Protein AF-A0A1H0WTK4-F1 (afdb_monomer)

Nearest PDB structures (foldseek):
  3ewk-assembly1_A  TM=3.514E-01  e=3.431E+00  Methylococcus capsulatus
  7ok9-assembly8_H  TM=2.714E-01  e=9.029E+00  Staphylococcus aureus subsp. aureus COL
  3fo5-assembly1_A  TM=1.904E-01  e=7.365E+00  Homo sapiens

Mean predicted aligned error: 15.91 Å

Secondary structure (DSSP, 8-state):
---TT---TT--EEEE-S--SSHHHHHHHHHHHS---TT--SPPEEEE---SSS-GGGTTHHHHHHSTT--HHHHHHHHHHHHHHHHHHHHHHHTTSPPPPTT--GGG---EEEEEEEEEPS-SS---HHHHS-PPPGGGSTT-EETTEEEEEEEE-TTS-EEEEEEEEEE--TT--STTS-EEEEEEEEEEEE--SSTTS--EEEEE-S-HHHHHHHHHHTT-GGGEEEPPHHHHHHHHHTS-EEEEEEEEEEE-S---TT--SEEEEESTTHHHH--HHHHTTEEEEEEEEEEEETTEEEEEEEEGGGTEEEEEEE--HHHHHHHHHHHHHHHHSPPP-TT--SSTTSB--EE-SS---SPEEEEE--TTTTTTTEEETTTEEGGGSEEEEPPPPTT--EEEEEEEEE-SS-EEEEEEEEEETT--EEESSSPPEEEETTSPPEEHHHHHHHSPPEEEETTS-EEETTEEEPPPPS-PPPPSSEEEEE--TTB-TT-SSHHHHHHTT-SB-HHHHHHHHHHHSPP-SSEEEEEE--STT-S-SEEEEEEETTEEEEEEEEE---SSSS-B--HHHHHHHHHHHHHHTHHHH-TTHHHHHHHHHHTSSSSPPEEEES-HHHHHHHTT-SSS-GGG-TTTS-PPEEEEEEEEEEEEEHHHHHHHHHTT-HHHHHHHHHHHHHHHHHTTTEEEEEEEE-

Foldseek 3Di:
DPDPDDQDQQAQEEECEDDDPDPVVVLVVVVSNLDDDPVHNDHHDYHYPPPPPPDQLPNALVCLVVDPPHNSVPSSVVVVVVVVVLLVVLQVQQVLKPDADPVDDQSPDWAFLKWFKKFFAPDPPPDLVCQPVVDDFPCQDAQHDQPNWGWRDWIAGNNSFKIKTKTKDWDDPPVDDDPDRIDIDIFIWMWGWACDPDSVGTIMITTDGPDVVSSLVVCVSSVRNVRIFGAKLVLLQLLVLLFAFPWWAKWKWAFLDDDDVPDDRIDMAGDTRSLLQQACVNAVRTATQKTWTWGQDNSGIWIWMDGSLSSMIGIRDIDRPVVSVVSVVSSVCCSRPPDDRPPDGRPPNHFHFTFQPDDDQFAFPAKAWQPVQAPQQKAWPPPGRPNQWGKDWDRDDPPDQKIKMFTWHDDPPDTDTPWIWIQGLQRQIDTDPDFIWMDHVPGDTDTPSVVCLVTPIWIAGPQSWIDGGRGIGGHDDPLDDFPPAAEAADACPQEQLQAQDPVVCVVVVTGHYPLVVVVVVVVPDDQPAPFKWWKQADDDPTLARIWIWHDHPLAIEIEHEHEDGAPDDAAALALVLLPVLLVSLLVSLVLLVDLCNLLVLLCLCVVVDPPRIGTPDGDSQVSNVQSVNNVPDVVNHCNPVVGNYAYEGEYEGQNHAPVNLVVVSVVVPPSSVSSSVSSSVSCSSRSVRYRYYYYYHD

Radius of gyration: 33.07 Å; Cα contacts (8 Å, |Δi|>4): 1361; chains: 1; bounding box: 84×73×96 Å

Solvent-accessible surface area (backbone atoms only — not comparable to full-atom values): 38029 Å² total; per-residue (Å²): 139,87,61,92,87,82,82,58,82,81,51,38,74,44,78,47,82,77,79,67,93,44,67,68,63,45,51,55,53,49,52,60,42,49,56,87,37,92,94,50,79,68,79,59,46,78,49,60,70,94,60,82,85,77,52,58,87,47,55,44,76,54,42,62,69,68,40,87,93,55,60,52,72,67,52,50,57,53,54,53,51,51,52,52,47,52,52,49,50,35,42,58,55,39,68,53,35,65,92,61,56,93,91,51,62,62,57,71,42,54,53,63,45,45,28,35,33,26,33,38,62,82,81,70,87,73,76,31,51,40,54,75,71,62,45,79,47,79,74,56,35,62,76,30,64,58,96,84,20,38,25,68,39,54,38,45,41,79,84,28,39,35,41,40,38,32,33,39,37,80,45,60,53,93,92,54,94,65,93,84,69,64,40,86,43,76,47,72,32,39,43,33,55,46,77,49,97,46,91,93,47,59,31,36,36,35,41,30,55,91,46,71,66,61,44,48,52,53,28,50,70,39,59,39,48,96,48,37,42,68,32,50,26,60,44,51,45,41,26,58,27,37,45,57,63,75,37,33,42,33,41,29,32,29,47,64,61,85,76,52,95,91,53,68,63,63,47,76,46,72,43,88,40,38,73,75,72,59,48,66,84,68,32,72,56,19,28,56,45,33,42,30,31,36,32,66,51,92,80,25,67,46,46,37,35,40,22,36,80,65,20,30,42,36,40,84,44,69,36,46,56,67,58,43,53,52,50,51,50,55,51,49,47,25,42,78,58,45,53,78,40,81,72,44,69,79,65,78,78,39,49,65,38,41,63,36,85,64,69,68,70,50,50,53,73,46,44,41,71,35,71,89,54,53,92,6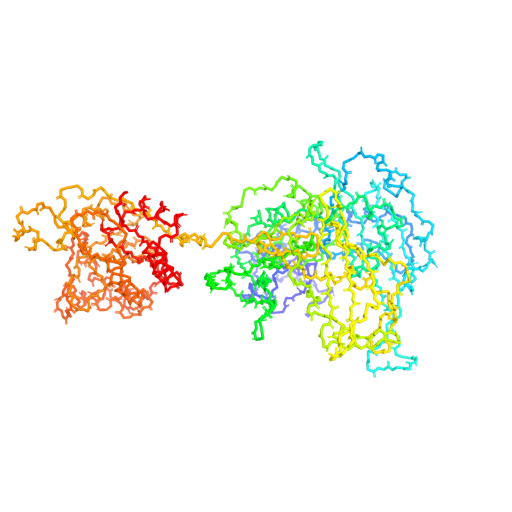4,58,37,33,30,73,101,76,41,54,54,75,67,45,48,48,47,53,53,69,36,59,94,92,48,61,53,38,45,35,35,36,26,45,74,54,100,89,48,78,44,78,79,42,42,28,34,32,38,50,73,22,48,40,42,51,63,75,79,68,51,50,31,26,46,77,93,46,78,69,40,47,44,32,58,50,34,38,79,42,34,44,36,38,34,31,70,77,44,31,28,36,47,49,35,26,31,33,74,39,74,72,89,66,73,74,75,64,98,58,51,79,45,65,44,84,65,76,66,42,28,49,73,13,44,43,64,69,49,9,60,75,69,73,36,70,39,10,47,54,57,52,49,50,52,54,60,69,70,49,81,82,86,38,83,41,58,35,34,29,43,16,68,51,82,81,40,74,26,44,33,39,36,39,34,34,39,95,78,47,35,36,41,34,35,32,26,70,42,42,14,95,46,96,61,62,39,65,57,48,72,46,45,53,60,38,44,52,53,41,54,62,35,54,56,54,60,76,39,76,59,40,37,43,52,51,23,30,11,58,72,56,79,34,72,35,51,37,41,75,78,39,58,63,62,74,59,52,27,25,34,18,49,58,57,85,54,64,63,88,67,4,40,51,71,57,69,66,70,57,49,27,32,38,27,38,35,32,56,25,35,16,55,60,59,34,54,58,34,33,78,67,65,35,65,46,29,50,51,42,42,50,52,49,36,55,38,38,69,70,30,56,84,66,21,49,45,36,38,38,24,19,87

Sequence (698 aa):
MLIEGFDLPSLRLLAYHDKHRSLPATAQLIGRLARVDDRYPQPSVLVTAKDIDVFPELEGVVRNLYGEDQDWVTVLPGIIDDEIQNHRENRQYARQFDDAPPDLALDAVQPLRRAVIRELRPRIDTTSRAFEDGVIHEDLRVGKALRGKLILYSGLNPAGTTLMVITESVERPAWHNAPGLDSPRYQLHLVSRRDATRTDRPDLLFVNVEDNGLGRDLLDLIDVRKRSDLADPGKLQAAFDSLTRQSVSSVGLRNNYGGSTGTTSYRMFAGKGVDRGLREVDTAYGSLGHAMIQVAGDEGTFTAGVATAKGKYWETRYSALLRYEAFLDELAERYWFPPGAQTGQLLPQVNRGTRLTAWPIELPIAVELDPALIGMGWTIEDVGPLDALDFEADMVQPGRDRLVLRALITSEDTRRVVWTGELDLTAEATAVGDDLLVSRGYGVAVSLSDLLTDRPPTIFFGNGDTVHGSVIVNGRSTTRPLPNMEYSSLSWTGVDLEAETRKKAAENGKGRSIHEELETYLLAQPKRGQHRWILHNDGGGEFADYVVIEIDGTAVSVGLWHAKYAGGKTASVRVTDLQEVVAQAIKSRRWITDPGFWTELGKRLTGASKPKATVVHGRIRQLLVICGAAGRAENLSFARSRPLVQGTVAIVQ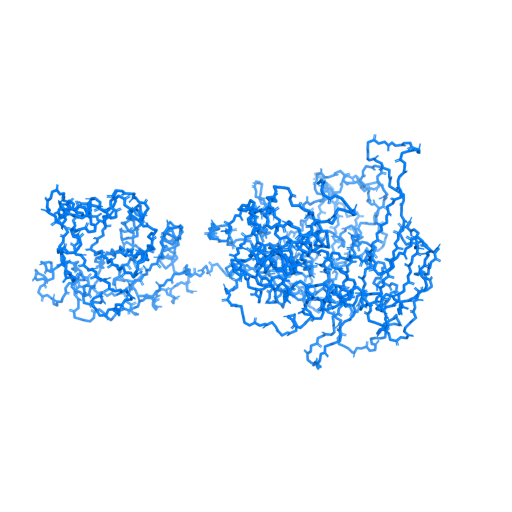PGLSYKKHRTQLTAEKLSAVQVRDLLTVFHDSVLQVARPVMLCSA

pLDDT: mean 83.69, std 11.46, range [38.5, 97.56]

Structure (mmCIF, N/CA/C/O backbone):
data_AF-A0A1H0WTK4-F1
#
_entry.id   AF-A0A1H0WTK4-F1
#
loop_
_atom_site.group_PDB
_atom_site.id
_atom_site.type_symbol
_atom_site.label_atom_id
_atom_site.label_alt_id
_atom_site.label_comp_id
_atom_site.label_asym_id
_atom_site.label_entity_id
_atom_site.label_seq_id
_atom_site.pdbx_PDB_ins_code
_atom_site.Cartn_x
_atom_site.Cartn_y
_atom_site.Cartn_z
_atom_site.occupancy
_atom_site.B_iso_or_equiv
_atom_site.auth_seq_id
_atom_site.auth_comp_id
_atom_site.auth_asym_id
_atom_site.auth_atom_id
_atom_site.pdbx_PDB_model_num
ATOM 1 N N . MET A 1 1 ? -25.551 7.415 -35.616 1.00 51.16 1 MET A N 1
ATOM 2 C CA . MET A 1 1 ? -26.073 7.410 -37.006 1.00 51.16 1 MET A CA 1
ATOM 3 C C . MET A 1 1 ? -26.276 8.810 -37.611 1.00 51.16 1 MET A C 1
ATOM 5 O O . MET A 1 1 ? -26.836 8.903 -38.692 1.00 51.16 1 MET A O 1
ATOM 9 N N . LEU A 1 2 ? -25.762 9.891 -37.009 1.00 55.53 2 LEU A N 1
ATOM 10 C CA . LEU A 1 2 ? -25.566 11.177 -37.694 1.00 55.53 2 LEU A CA 1
ATOM 11 C C . LEU A 1 2 ? -24.076 11.285 -38.033 1.00 55.53 2 LEU A C 1
ATOM 13 O O . LEU A 1 2 ? -23.288 11.762 -37.227 1.00 55.53 2 LEU A O 1
ATOM 17 N N . ILE A 1 3 ? -23.678 10.714 -39.167 1.00 45.09 3 ILE A N 1
ATOM 18 C CA . ILE A 1 3 ? -22.290 10.746 -39.652 1.00 45.09 3 ILE A CA 1
ATOM 19 C C . ILE A 1 3 ? -22.115 12.010 -40.520 1.00 45.09 3 ILE A C 1
ATOM 21 O O . ILE A 1 3 ? -23.104 12.577 -40.986 1.00 45.09 3 ILE A O 1
ATOM 25 N N . GLU A 1 4 ? -20.881 12.516 -40.610 1.00 51.72 4 GLU A N 1
ATOM 26 C CA . GLU A 1 4 ? -20.405 13.670 -41.397 1.00 51.72 4 GLU A CA 1
ATOM 27 C C . GLU A 1 4 ? -21.307 14.145 -42.555 1.00 51.72 4 GLU A C 1
ATOM 29 O O . GLU A 1 4 ? -21.750 13.361 -43.387 1.00 51.72 4 GLU A O 1
ATOM 34 N N . GLY A 1 5 ? -21.545 15.464 -42.625 1.00 51.91 5 GLY A N 1
ATOM 35 C CA . GLY A 1 5 ? -22.243 16.116 -43.746 1.00 51.91 5 GLY A CA 1
ATOM 36 C C . GLY A 1 5 ? -23.728 16.447 -43.536 1.00 51.91 5 GLY A C 1
ATOM 37 O O . GLY A 1 5 ? -24.291 17.192 -44.330 1.00 51.91 5 GLY A O 1
ATOM 38 N N . PHE A 1 6 ? -24.371 15.963 -42.467 1.00 64.81 6 PHE A N 1
ATOM 39 C CA . PHE A 1 6 ? -25.751 16.348 -42.126 1.00 64.81 6 PHE A CA 1
ATOM 40 C C . PHE A 1 6 ? -25.808 17.712 -41.408 1.00 64.81 6 PHE A C 1
ATOM 42 O O . PHE A 1 6 ? -25.474 17.798 -40.222 1.00 64.81 6 PHE A O 1
ATOM 49 N N . ASP A 1 7 ? -26.232 18.761 -42.115 1.00 61.59 7 ASP A N 1
ATOM 50 C CA . ASP A 1 7 ? -26.439 20.112 -41.574 1.00 61.59 7 ASP A CA 1
ATOM 51 C C . ASP A 1 7 ? -27.923 20.496 -41.675 1.00 61.59 7 ASP A C 1
ATOM 53 O O . ASP A 1 7 ? -28.478 20.591 -42.770 1.00 61.59 7 ASP A O 1
ATOM 57 N N . LEU A 1 8 ? -28.582 20.672 -40.527 1.00 75.31 8 LEU A N 1
ATOM 58 C CA . LEU A 1 8 ? -29.996 21.033 -40.447 1.00 75.31 8 LEU A CA 1
ATOM 59 C C . LEU A 1 8 ? -30.171 22.186 -39.444 1.00 75.31 8 LEU A C 1
ATOM 61 O O . LEU A 1 8 ? -30.292 21.930 -38.246 1.00 75.31 8 LEU A O 1
ATOM 65 N N . PRO A 1 9 ? -30.236 23.447 -39.909 1.00 70.75 9 PRO A N 1
ATOM 66 C CA . PRO A 1 9 ? -30.327 24.622 -39.032 1.00 70.75 9 PRO A CA 1
ATOM 67 C C . PRO A 1 9 ? -31.580 24.666 -38.143 1.00 70.75 9 PRO A C 1
ATOM 69 O O . PRO A 1 9 ? -31.605 25.363 -37.134 1.00 70.75 9 PRO A O 1
ATOM 72 N N . SER A 1 10 ? -32.624 23.909 -38.496 1.00 79.38 10 SER A N 1
ATOM 73 C CA . SER A 1 10 ? -33.855 23.779 -37.709 1.00 79.38 10 SER A CA 1
ATOM 74 C C . SER A 1 10 ? -33.774 22.725 -36.594 1.00 79.38 10 SER A C 1
ATOM 76 O O . SER A 1 10 ? -34.773 22.482 -35.914 1.00 79.38 10 SER A O 1
ATOM 78 N N . LEU A 1 11 ? -32.635 22.047 -36.415 1.00 80.12 11 LEU A N 1
ATOM 79 C CA . LEU A 1 11 ? -32.464 21.024 -35.384 1.00 80.12 11 LEU A CA 1
ATOM 80 C C . LEU A 1 11 ? -32.389 21.674 -33.994 1.00 80.12 11 LEU A C 1
ATOM 82 O O . LEU A 1 11 ? -31.428 22.367 -33.670 1.00 80.12 11 LEU A O 1
ATOM 86 N N . ARG A 1 12 ? -33.411 21.431 -33.166 1.00 82.00 12 ARG A N 1
ATOM 87 C CA . ARG A 1 12 ? -33.529 22.002 -31.808 1.00 82.00 12 ARG A CA 1
ATOM 88 C C . ARG A 1 12 ? -33.797 20.974 -30.715 1.00 82.00 12 ARG A C 1
ATOM 90 O O . ARG A 1 12 ? -33.676 21.301 -29.547 1.00 82.00 12 ARG A O 1
ATOM 97 N N . LEU A 1 13 ? -34.140 19.740 -31.069 1.00 82.06 13 LEU A N 1
ATOM 98 C CA . LEU A 1 13 ? -34.329 18.649 -30.116 1.00 82.06 13 LEU A CA 1
ATOM 99 C C . LEU A 1 13 ? -33.498 17.456 -30.578 1.00 82.06 13 LEU A C 1
ATOM 101 O O . LEU A 1 13 ? -33.660 16.998 -31.709 1.00 82.06 13 LEU A O 1
ATOM 105 N N . LEU A 1 14 ? -32.631 16.946 -29.706 1.00 82.06 14 LEU A N 1
ATOM 106 C CA . LEU A 1 14 ? -31.820 15.763 -29.976 1.00 82.06 14 LEU A CA 1
ATOM 107 C C . LEU A 1 14 ? -31.958 14.763 -28.826 1.00 82.06 14 LEU A C 1
ATOM 109 O O . LEU A 1 14 ? -31.704 15.104 -27.675 1.00 82.06 14 LEU A O 1
ATOM 113 N N . ALA A 1 15 ? -32.329 13.523 -29.140 1.00 80.06 15 ALA A N 1
ATOM 114 C CA . ALA A 1 15 ? -32.315 12.416 -28.189 1.00 80.06 15 ALA A CA 1
ATOM 115 C C . ALA A 1 15 ? -31.042 11.583 -28.395 1.00 80.06 15 ALA A C 1
ATOM 117 O O . ALA A 1 15 ? -30.839 10.986 -29.455 1.00 80.06 15 ALA A O 1
ATOM 118 N N . TYR A 1 16 ? -30.166 11.569 -27.393 1.00 77.06 16 TYR A N 1
ATOM 119 C CA . TYR A 1 16 ? -28.856 10.934 -27.443 1.00 77.06 16 TYR A CA 1
ATOM 120 C C . TYR A 1 16 ? -28.861 9.634 -26.637 1.00 77.06 16 TYR A C 1
ATOM 122 O O . TYR A 1 16 ? -28.665 9.625 -25.421 1.00 77.06 16 TYR A O 1
ATOM 130 N N . HIS A 1 17 ? -29.157 8.540 -27.341 1.00 72.25 17 HIS A N 1
ATOM 131 C CA . HIS A 1 17 ? -29.332 7.211 -26.753 1.00 72.25 17 HIS A CA 1
ATOM 132 C C . HIS A 1 17 ? -28.005 6.468 -26.548 1.00 72.25 17 HIS A C 1
ATOM 134 O O . HIS A 1 17 ? -27.768 5.967 -25.456 1.00 72.25 17 HIS A O 1
ATOM 140 N N . ASP A 1 18 ? -27.132 6.453 -27.563 1.00 65.69 18 ASP A N 1
ATOM 141 C CA . ASP A 1 18 ? -25.802 5.832 -27.512 1.00 65.69 18 ASP A CA 1
ATOM 142 C C . ASP A 1 18 ? -24.717 6.900 -27.644 1.00 65.69 18 ASP A C 1
ATOM 144 O O . ASP A 1 18 ? -24.554 7.516 -28.703 1.00 65.69 18 ASP A O 1
ATOM 148 N N . LYS A 1 19 ? -23.971 7.122 -26.558 1.00 67.19 19 LYS A N 1
ATOM 149 C CA . LYS A 1 19 ? -22.923 8.144 -26.504 1.00 67.19 19 LYS A CA 1
ATOM 150 C C . LYS A 1 19 ? -21.721 7.732 -27.363 1.00 67.19 19 LYS A C 1
ATOM 152 O O . LYS A 1 19 ? -21.221 6.612 -27.263 1.00 67.19 19 LYS A O 1
ATOM 157 N N . HIS A 1 20 ? -21.215 8.653 -28.180 1.00 63.81 20 HIS A N 1
ATOM 158 C CA . HIS A 1 20 ? -19.897 8.545 -28.793 1.00 63.81 20 HIS A CA 1
ATOM 159 C C . HIS A 1 20 ? -18.839 8.376 -27.699 1.00 63.81 20 HIS A C 1
ATOM 161 O O . HIS A 1 20 ? -18.845 9.087 -26.696 1.00 63.81 20 HIS A O 1
ATOM 167 N N . ARG A 1 21 ? -17.904 7.446 -27.918 1.00 55.12 21 ARG A N 1
ATOM 168 C CA . ARG A 1 21 ? -16.782 7.202 -26.999 1.00 55.12 21 ARG A CA 1
ATOM 169 C C . ARG A 1 21 ? -15.730 8.315 -27.028 1.00 55.12 21 ARG A C 1
ATOM 171 O O . ARG A 1 21 ? -14.907 8.376 -26.129 1.00 55.12 21 ARG A O 1
ATOM 178 N N . SER A 1 22 ? -15.745 9.172 -28.053 1.00 59.88 22 SER A N 1
ATOM 179 C CA . SER A 1 22 ? -14.791 10.268 -28.216 1.00 59.88 22 SER A CA 1
ATOM 180 C C . SER A 1 22 ? -15.441 11.631 -27.962 1.00 59.88 22 SER A C 1
ATOM 182 O O . SER A 1 22 ? -16.565 11.916 -28.400 1.00 59.88 22 SER A O 1
ATOM 184 N N . LEU A 1 23 ? -14.702 12.488 -27.257 1.00 64.25 23 LEU A N 1
ATOM 185 C CA . LEU A 1 23 ? -15.080 13.872 -27.000 1.00 64.25 23 LEU A CA 1
ATOM 186 C C . LEU A 1 23 ? -15.224 14.687 -28.304 1.00 64.25 23 LEU A C 1
ATOM 188 O O . LEU A 1 23 ? -16.263 15.330 -28.433 1.00 64.25 23 LEU A O 1
ATOM 192 N N . PRO A 1 24 ? -14.334 14.582 -29.318 1.00 65.69 24 PRO A N 1
ATOM 193 C CA . PRO A 1 24 ? -14.493 15.298 -30.588 1.00 65.69 24 PRO A CA 1
ATOM 194 C C . PRO A 1 24 ? -15.815 15.023 -31.307 1.00 65.69 24 PRO A C 1
ATOM 196 O O . PRO A 1 24 ? -16.480 15.948 -31.766 1.00 65.69 24 PRO A O 1
ATOM 199 N N . ALA A 1 25 ? -16.244 13.758 -31.374 1.00 69.19 25 ALA A N 1
ATOM 200 C CA . ALA A 1 25 ? -17.511 13.405 -32.014 1.00 69.19 25 ALA A CA 1
ATOM 201 C C . ALA A 1 25 ? -18.711 13.951 -31.223 1.00 69.19 25 ALA A C 1
ATOM 203 O O . ALA A 1 25 ? -19.696 14.406 -31.805 1.00 69.19 25 ALA A O 1
ATOM 204 N N . THR A 1 26 ? -18.606 13.959 -29.891 1.00 73.00 26 THR A N 1
ATOM 205 C CA . THR A 1 26 ? -19.619 14.540 -29.001 1.00 73.00 26 THR A CA 1
ATOM 206 C C . THR A 1 26 ? -19.680 16.064 -29.143 1.00 73.00 26 THR A C 1
ATOM 208 O O . THR A 1 26 ? -20.764 16.614 -29.327 1.00 73.00 26 THR A O 1
ATOM 211 N N . ALA A 1 27 ? -18.536 16.751 -29.142 1.00 72.00 27 ALA A N 1
ATOM 212 C CA . ALA A 1 27 ? -18.438 18.195 -29.333 1.00 72.00 27 ALA A CA 1
ATOM 213 C C . ALA A 1 27 ? -18.939 18.618 -30.721 1.00 72.00 27 ALA A C 1
ATOM 215 O O . ALA A 1 27 ? -19.677 19.592 -30.837 1.00 72.00 27 ALA A O 1
ATOM 216 N N . GLN A 1 28 ? -18.630 17.852 -31.772 1.00 73.56 28 GLN A N 1
ATOM 217 C CA . GLN A 1 28 ? -19.138 18.105 -33.121 1.00 73.56 28 GLN A CA 1
ATOM 218 C C . GLN A 1 28 ? -20.665 17.950 -33.199 1.00 73.56 28 GLN A C 1
ATOM 220 O O . GLN A 1 28 ? -21.329 18.743 -33.867 1.00 73.56 28 GLN A O 1
ATOM 225 N N . LEU A 1 29 ? -21.237 16.951 -32.519 1.00 77.75 29 LEU A N 1
ATOM 226 C CA . LEU A 1 29 ? -22.683 16.729 -32.460 1.00 77.75 29 LEU A CA 1
ATOM 227 C C . LEU A 1 29 ? -23.401 17.862 -31.712 1.00 77.75 29 LEU A C 1
ATOM 229 O O . LEU A 1 29 ? -24.359 18.429 -32.238 1.00 77.75 29 LEU A O 1
ATOM 233 N N . ILE A 1 30 ? -22.920 18.224 -30.518 1.00 77.38 30 ILE A N 1
ATOM 234 C CA . ILE A 1 30 ? -23.498 19.313 -29.713 1.00 77.38 30 ILE A CA 1
ATOM 235 C C . ILE A 1 30 ? -23.274 20.662 -30.408 1.00 77.38 30 ILE A C 1
ATOM 237 O O . ILE A 1 30 ? -24.178 21.489 -30.442 1.00 77.38 30 ILE A O 1
ATOM 241 N N . GLY A 1 31 ? -22.134 20.862 -31.070 1.00 74.19 31 GLY A N 1
ATOM 242 C CA . GLY A 1 31 ? -21.852 22.057 -31.865 1.00 74.19 31 GLY A CA 1
ATOM 243 C C . GLY A 1 31 ? -22.832 22.271 -33.016 1.00 74.19 31 GLY A C 1
ATOM 244 O O . GLY A 1 31 ? -23.142 23.412 -33.342 1.00 74.19 31 GLY A O 1
ATOM 245 N N . ARG A 1 32 ? -23.398 21.204 -33.599 1.00 77.50 32 ARG A N 1
ATOM 246 C CA . ARG A 1 32 ? -24.493 21.334 -34.580 1.00 77.50 32 ARG A CA 1
ATOM 247 C C . ARG A 1 32 ? -25.800 21.789 -33.932 1.00 77.50 32 ARG A C 1
ATOM 249 O O . ARG A 1 32 ? -26.561 22.514 -34.560 1.00 77.50 32 ARG A O 1
ATOM 256 N N . LEU A 1 33 ? -26.041 21.391 -32.685 1.00 78.50 33 LEU A N 1
ATOM 257 C CA . LEU A 1 33 ? -27.227 21.752 -31.909 1.00 78.50 33 LEU A CA 1
ATOM 258 C C . LEU A 1 33 ? -27.139 23.178 -31.321 1.00 78.50 33 LEU A C 1
ATOM 260 O O . LEU A 1 33 ? -28.161 23.851 -31.189 1.00 78.50 33 LEU A O 1
ATOM 264 N N . ALA A 1 34 ? -25.929 23.647 -31.005 1.00 71.75 34 ALA A N 1
ATOM 265 C CA . ALA A 1 34 ? -25.651 24.956 -30.409 1.00 71.75 34 ALA A CA 1
ATOM 266 C C . ALA A 1 34 ? -25.658 26.126 -31.415 1.00 71.75 34 ALA A C 1
ATOM 268 O O . ALA A 1 34 ? -25.533 27.281 -31.017 1.00 71.75 34 ALA A O 1
ATOM 269 N N . ARG A 1 35 ? -25.799 25.868 -32.724 1.00 72.88 35 ARG A N 1
ATOM 270 C CA . ARG A 1 35 ? -25.817 26.932 -33.742 1.00 72.88 35 ARG A CA 1
ATOM 271 C C . ARG A 1 35 ? -27.054 27.820 -33.610 1.00 72.88 35 ARG A C 1
ATOM 273 O O . ARG A 1 35 ? -28.191 27.343 -33.658 1.00 72.88 35 ARG A O 1
ATOM 280 N N . VAL A 1 36 ? -26.816 29.125 -33.535 1.00 65.25 36 VAL A N 1
ATOM 281 C CA . VAL A 1 36 ? -27.855 30.158 -33.564 1.00 65.25 36 VAL A CA 1
ATOM 282 C C . VAL A 1 36 ? -28.258 30.411 -35.023 1.00 65.25 36 VAL A C 1
ATOM 284 O O . VAL A 1 36 ? -27.402 30.667 -35.865 1.00 65.25 36 VAL A O 1
ATOM 287 N N . ASP A 1 37 ? -29.554 30.296 -35.332 1.00 74.00 37 ASP A N 1
ATOM 288 C CA . ASP A 1 37 ? -30.143 30.673 -36.630 1.00 74.00 37 ASP A CA 1
ATOM 289 C C . ASP A 1 37 ? -31.329 31.594 -36.334 1.00 74.00 37 ASP A C 1
ATOM 291 O O . ASP A 1 37 ? -32.238 31.201 -35.596 1.00 74.00 37 ASP A O 1
ATOM 295 N N . ASP A 1 38 ? -31.317 32.804 -36.899 1.00 77.31 38 ASP A N 1
ATOM 296 C CA . ASP A 1 38 ? -32.318 33.852 -36.651 1.00 77.31 38 ASP A CA 1
ATOM 297 C C . ASP A 1 38 ? -33.750 33.414 -36.994 1.00 77.31 38 ASP A C 1
ATOM 299 O O . ASP A 1 38 ? -34.720 33.943 -36.452 1.00 77.31 38 ASP A O 1
ATOM 303 N N . ARG A 1 39 ? -33.908 32.421 -37.879 1.00 78.50 39 ARG A N 1
ATOM 304 C CA . ARG A 1 39 ? -35.218 31.865 -38.253 1.00 78.50 39 ARG A CA 1
ATOM 305 C C . ARG A 1 39 ? -35.777 30.909 -37.200 1.00 78.50 39 ARG A C 1
ATOM 307 O O . ARG A 1 39 ? -36.966 30.600 -37.238 1.00 78.50 39 ARG A O 1
ATOM 314 N N . TYR A 1 40 ? -34.941 30.434 -36.278 1.00 77.62 40 TYR A N 1
ATOM 315 C CA . TYR A 1 40 ? -35.278 29.436 -35.265 1.00 77.62 40 TYR A CA 1
ATOM 316 C C . TYR A 1 40 ? -34.708 29.841 -33.891 1.00 77.62 40 TYR A C 1
ATOM 318 O O . TYR A 1 40 ? -33.797 29.171 -33.397 1.00 77.62 40 TYR A O 1
ATOM 326 N N . PRO A 1 41 ? -35.218 30.913 -33.258 1.00 72.38 41 PRO A N 1
ATOM 327 C CA . PRO A 1 41 ? -34.641 31.503 -32.044 1.00 72.38 41 PRO A CA 1
ATOM 328 C C . PRO A 1 41 ? -34.867 30.679 -30.765 1.00 72.38 41 PRO A C 1
ATOM 330 O O . PRO A 1 41 ? -34.394 31.055 -29.695 1.00 72.38 41 PRO A O 1
ATOM 333 N N . GLN A 1 42 ? -35.629 29.586 -30.838 1.00 78.56 42 GLN A N 1
ATOM 334 C CA . GLN A 1 42 ? -35.910 28.731 -29.690 1.00 78.56 42 GLN A CA 1
ATOM 335 C C . GLN A 1 42 ? -34.643 28.035 -29.150 1.00 78.56 42 GLN A C 1
ATOM 337 O O . GLN A 1 42 ? -33.780 27.645 -29.943 1.00 78.56 42 GLN A O 1
ATOM 342 N N . PRO A 1 43 ? -34.548 27.820 -27.824 1.00 72.50 43 PRO A N 1
ATOM 343 C CA . PRO A 1 43 ? -33.433 27.104 -27.217 1.00 72.50 43 PRO A CA 1
ATOM 344 C C . PRO A 1 43 ? -33.397 25.645 -27.674 1.00 72.50 43 PRO A C 1
ATOM 346 O O . PRO A 1 43 ? -34.434 25.002 -27.867 1.00 72.50 43 PRO A O 1
ATOM 349 N N . SER A 1 44 ? -32.185 25.123 -27.836 1.00 81.50 44 SER A N 1
ATOM 350 C CA . SER A 1 44 ? -31.968 23.723 -28.170 1.00 81.50 44 SER A CA 1
ATOM 351 C C . SER A 1 44 ? -31.996 22.844 -26.918 1.00 81.50 44 SER A C 1
ATOM 353 O O . SER A 1 44 ? -31.461 23.212 -25.878 1.00 81.50 44 SER A O 1
ATOM 355 N N . VAL A 1 45 ? -32.582 21.655 -27.030 1.00 80.81 45 VAL A N 1
ATOM 356 C CA . VAL A 1 45 ? -32.726 20.685 -25.942 1.00 80.81 45 VAL A CA 1
ATOM 357 C C . VAL A 1 45 ? -32.045 19.376 -26.330 1.00 80.81 45 VAL A C 1
ATOM 359 O O . VAL A 1 45 ? -32.353 18.770 -27.360 1.00 80.81 45 VAL A O 1
ATOM 362 N N . LEU A 1 46 ? -31.135 18.919 -25.471 1.00 77.62 46 LEU A N 1
ATOM 363 C CA . LEU A 1 46 ? -30.500 17.609 -25.556 1.00 77.62 46 LEU A CA 1
ATOM 364 C C . LEU A 1 46 ? -31.086 16.704 -24.475 1.00 77.62 46 LEU A C 1
ATOM 366 O O . LEU A 1 46 ? -30.992 16.998 -23.288 1.00 77.62 46 LEU A O 1
ATOM 370 N N . VAL A 1 47 ? -31.657 15.578 -24.885 1.00 76.69 47 VAL A N 1
ATOM 371 C CA . VAL A 1 47 ? -32.145 14.540 -23.977 1.00 76.69 47 VAL A CA 1
ATOM 372 C C . VAL A 1 47 ? -31.161 13.382 -24.026 1.00 76.69 47 VAL A C 1
ATOM 374 O O . VAL A 1 47 ? -31.086 12.675 -25.025 1.00 76.69 47 VAL A O 1
ATOM 377 N N . THR A 1 48 ? -30.395 13.183 -22.959 1.00 70.25 48 THR A N 1
ATOM 378 C CA . THR A 1 48 ? -29.452 12.062 -22.818 1.00 70.25 48 THR A CA 1
ATOM 379 C C . THR A 1 48 ? -29.940 11.093 -21.744 1.00 70.25 48 THR A C 1
ATOM 381 O O . THR A 1 48 ? -30.563 11.505 -20.765 1.00 70.25 48 THR A O 1
ATOM 384 N N . ALA A 1 49 ? -29.625 9.803 -21.887 1.00 65.06 49 ALA A N 1
ATOM 385 C CA . ALA A 1 49 ? -29.803 8.843 -20.800 1.00 65.06 49 ALA A CA 1
ATOM 386 C C . ALA A 1 49 ? -29.014 9.292 -19.553 1.00 65.06 49 ALA A C 1
ATOM 388 O O . ALA A 1 49 ? -27.894 9.816 -19.671 1.00 65.06 49 ALA A O 1
ATOM 389 N N . LYS A 1 50 ? -29.607 9.095 -18.364 1.00 55.66 50 LYS A N 1
ATOM 390 C CA . LYS A 1 50 ? -29.078 9.484 -17.042 1.00 55.66 50 LYS A CA 1
ATOM 391 C C . LYS A 1 50 ? -27.963 8.538 -16.584 1.00 55.66 50 LYS A C 1
ATOM 393 O O . LYS A 1 50 ? -27.970 8.027 -15.474 1.00 55.66 50 LYS A O 1
ATOM 398 N N . ASP A 1 51 ? -27.003 8.317 -17.461 1.00 51.66 51 ASP A N 1
ATOM 399 C CA . ASP A 1 51 ? -25.887 7.414 -17.248 1.00 51.66 51 ASP A CA 1
ATOM 400 C C . ASP A 1 51 ? -24.668 8.231 -16.836 1.00 51.66 51 ASP A C 1
ATOM 402 O O . ASP A 1 51 ? -23.777 8.509 -17.644 1.00 51.66 51 ASP A O 1
ATOM 406 N N . ILE A 1 52 ? -24.681 8.663 -15.574 1.00 47.50 52 ILE A N 1
ATOM 407 C CA . ILE A 1 52 ? -23.481 9.107 -14.848 1.00 47.50 52 ILE A CA 1
ATOM 408 C C . ILE A 1 52 ? -22.560 7.907 -14.543 1.00 47.50 52 ILE A C 1
ATOM 410 O O . ILE A 1 52 ? -21.372 8.097 -14.320 1.00 47.50 52 ILE A O 1
ATOM 414 N N . ASP A 1 53 ? -23.069 6.674 -14.644 1.00 46.44 53 ASP A N 1
ATOM 415 C CA . ASP A 1 53 ? -22.348 5.453 -14.262 1.00 46.44 53 ASP A CA 1
ATOM 416 C C . ASP A 1 53 ? -21.650 4.713 -15.427 1.00 46.44 53 ASP A C 1
ATOM 418 O O . ASP A 1 53 ? -21.018 3.684 -15.195 1.00 46.44 53 ASP A O 1
ATOM 422 N N . VAL A 1 54 ? -21.754 5.180 -16.683 1.00 45.97 54 VAL A N 1
ATOM 423 C CA . VAL A 1 54 ? -21.343 4.367 -17.855 1.00 45.97 54 VAL A CA 1
ATOM 424 C C . VAL A 1 54 ? -19.920 4.654 -18.365 1.00 45.97 54 VAL A C 1
ATOM 426 O O . VAL A 1 54 ? -19.295 3.741 -18.893 1.00 45.97 54 VAL A O 1
ATOM 429 N N . PHE A 1 55 ? -19.349 5.851 -18.160 1.00 48.84 55 PHE A N 1
ATOM 430 C CA . PHE A 1 55 ? -17.953 6.149 -18.547 1.00 48.84 55 PHE A CA 1
ATOM 431 C C . PHE A 1 55 ? -17.282 7.155 -17.584 1.00 48.84 55 PHE A C 1
ATOM 433 O O . PHE A 1 55 ? -17.353 8.362 -17.825 1.00 48.84 55 PHE A O 1
ATOM 440 N N . PRO A 1 56 ? -16.594 6.686 -16.523 1.00 48.66 56 PRO A N 1
ATOM 441 C CA . PRO A 1 56 ? -15.844 7.537 -15.583 1.00 48.66 56 PRO A CA 1
ATOM 442 C C . PRO A 1 56 ? -14.746 8.385 -16.252 1.00 48.66 56 PRO A C 1
ATOM 444 O O . PRO A 1 56 ? -14.360 9.435 -15.758 1.00 48.66 56 PRO A O 1
ATOM 447 N N . GLU A 1 57 ? -14.264 7.963 -17.420 1.00 45.50 57 GLU A N 1
ATOM 448 C CA . GLU A 1 57 ? -13.229 8.659 -18.198 1.00 45.50 57 GLU A CA 1
ATOM 449 C C . GLU A 1 57 ? -13.716 9.983 -18.818 1.00 45.50 57 GLU A C 1
ATOM 451 O O . GLU A 1 57 ? -12.907 10.819 -19.209 1.00 45.50 57 GLU A O 1
ATOM 456 N N . LEU A 1 58 ? -15.036 10.192 -18.898 1.00 48.84 58 LEU A N 1
ATOM 457 C CA . LEU A 1 58 ? -15.662 11.382 -19.487 1.00 48.84 58 LEU A CA 1
ATOM 458 C C . LEU A 1 58 ? -16.186 12.367 -18.418 1.00 48.84 58 LEU A C 1
ATOM 460 O O . LEU A 1 58 ? -16.813 13.369 -18.755 1.00 48.84 58 LEU A O 1
ATOM 464 N N . GLU A 1 59 ? -15.942 12.105 -17.130 1.00 50.97 59 GLU A N 1
ATOM 465 C CA . GLU A 1 59 ? -16.641 12.724 -15.988 1.00 50.97 59 GLU A CA 1
ATOM 466 C C . GLU A 1 59 ? -16.428 14.246 -15.836 1.00 50.97 59 GLU A C 1
ATOM 468 O O . GLU A 1 59 ? -17.266 14.920 -15.238 1.00 50.97 59 GLU A O 1
ATOM 473 N N . GLY A 1 60 ? -15.351 14.805 -16.398 1.00 56.12 60 GLY A N 1
ATOM 474 C CA . GLY A 1 60 ? -15.046 16.241 -16.334 1.00 56.12 60 GLY A CA 1
ATOM 475 C C . GLY A 1 60 ? -15.699 17.052 -17.459 1.00 56.12 60 GLY A C 1
ATOM 476 O O . GLY A 1 60 ? -16.724 17.708 -17.276 1.00 56.12 60 GLY A O 1
ATOM 477 N N . VAL A 1 61 ? -15.105 16.998 -18.653 1.00 55.41 61 VAL A N 1
ATOM 478 C CA . VAL A 1 61 ? -15.466 17.860 -19.795 1.00 55.41 61 VAL A CA 1
ATOM 479 C C . VAL A 1 61 ? -16.905 17.638 -20.275 1.00 55.41 61 VAL A C 1
ATOM 481 O O . VAL A 1 61 ? -17.630 18.583 -20.581 1.00 55.41 61 VAL A O 1
ATOM 484 N N . VAL A 1 62 ? -17.359 16.385 -20.291 1.00 57.19 62 VAL A N 1
ATOM 485 C CA . VAL A 1 62 ? -18.695 16.025 -20.777 1.00 57.19 62 VAL A CA 1
ATOM 486 C C . VAL A 1 62 ? -19.786 16.354 -19.746 1.00 57.19 62 VAL A C 1
ATOM 488 O O . VAL A 1 62 ? -20.925 16.630 -20.118 1.00 57.19 62 VAL A O 1
ATOM 491 N N . ARG A 1 63 ? -19.451 16.420 -18.451 1.00 59.28 63 ARG A N 1
ATOM 492 C CA . ARG A 1 63 ? -20.383 16.871 -17.406 1.00 59.28 63 ARG A CA 1
ATOM 493 C C . ARG A 1 63 ? -20.671 18.366 -17.498 1.00 59.28 63 ARG A C 1
ATOM 495 O O . ARG A 1 63 ? -21.822 18.748 -17.313 1.00 59.28 63 ARG A O 1
ATOM 502 N N . ASN A 1 64 ? -19.675 19.182 -17.850 1.00 61.50 64 ASN A N 1
ATOM 503 C CA . ASN A 1 64 ? -19.897 20.598 -18.165 1.00 61.50 64 ASN A CA 1
ATOM 504 C C . ASN A 1 64 ? -20.819 20.768 -19.381 1.00 61.50 64 ASN A C 1
ATOM 506 O O . ASN A 1 64 ? -21.619 21.691 -19.409 1.00 61.50 64 ASN A O 1
ATOM 510 N N . LEU A 1 65 ? -20.767 19.853 -20.355 1.00 64.94 65 LEU A N 1
ATOM 511 C CA . LEU A 1 65 ? -21.669 19.869 -21.512 1.00 64.94 65 LEU A CA 1
ATOM 512 C C . LEU A 1 65 ? -23.095 19.392 -21.182 1.00 64.94 65 LEU A C 1
ATOM 514 O O . LEU A 1 65 ? -24.047 19.868 -21.793 1.00 64.94 65 LEU A O 1
ATOM 518 N N . TYR A 1 66 ? -23.262 18.469 -20.231 1.00 66.69 66 TYR A N 1
ATOM 519 C CA . TYR A 1 66 ? -24.569 17.915 -19.838 1.00 66.69 66 TYR A CA 1
ATOM 520 C C . TYR A 1 66 ? -25.182 18.548 -18.582 1.00 66.69 66 TYR A C 1
ATOM 522 O O . TYR A 1 66 ? -26.192 18.046 -18.085 1.00 66.69 66 TYR A O 1
ATOM 530 N N . GLY A 1 67 ? -24.580 19.610 -18.043 1.00 66.31 67 GLY A N 1
ATOM 531 C CA . GLY A 1 67 ? -25.175 20.371 -16.949 1.00 66.31 67 GLY A CA 1
ATOM 532 C C . GLY A 1 67 ? -26.520 20.979 -17.361 1.00 66.31 67 GLY A C 1
ATOM 533 O O . GLY A 1 67 ? -26.720 21.329 -18.524 1.00 66.31 67 GLY A O 1
ATOM 534 N N . GLU A 1 68 ? -27.442 21.111 -16.408 1.00 61.50 68 GLU A N 1
ATOM 535 C CA . GLU A 1 68 ? -28.675 21.875 -16.635 1.00 61.50 68 GLU A CA 1
ATOM 536 C C . GLU A 1 68 ? -28.324 23.348 -16.928 1.00 61.50 68 GLU A C 1
ATOM 538 O O . GLU A 1 68 ? -27.396 23.895 -16.330 1.00 61.50 68 GLU A O 1
ATOM 543 N N . ASP A 1 69 ? -29.042 23.956 -17.882 1.00 64.00 69 ASP A N 1
ATOM 544 C CA . ASP A 1 69 ? -28.917 25.363 -18.304 1.00 64.00 69 ASP A CA 1
ATOM 545 C C . ASP A 1 69 ? -27.525 25.810 -18.804 1.00 64.00 69 ASP A C 1
ATOM 547 O O . ASP A 1 69 ? -27.130 26.967 -18.653 1.00 64.00 69 ASP A O 1
ATOM 551 N N . GLN A 1 70 ? -26.766 24.906 -19.429 1.00 70.44 70 GLN A N 1
ATOM 552 C CA . GLN A 1 70 ? -25.443 25.218 -19.981 1.00 70.44 70 GLN A CA 1
ATOM 553 C C . GLN A 1 70 ? -25.511 25.974 -21.315 1.00 70.44 70 GLN A C 1
ATOM 555 O O . GLN A 1 70 ? -26.194 25.556 -22.251 1.00 70.44 70 GLN A O 1
ATOM 560 N N . ASP A 1 71 ? -24.729 27.052 -21.433 1.00 75.25 71 ASP A N 1
ATOM 561 C CA . ASP A 1 71 ? -24.577 27.804 -22.681 1.00 75.25 71 ASP A CA 1
ATOM 562 C C . ASP A 1 71 ? -23.485 27.176 -23.562 1.00 75.25 71 ASP A C 1
ATOM 564 O O . ASP A 1 71 ? -22.305 27.540 -23.513 1.00 75.25 71 ASP A O 1
ATOM 568 N N . TRP A 1 72 ? -23.881 26.217 -24.400 1.00 74.69 72 TRP A N 1
ATOM 569 C CA . TRP A 1 72 ? -22.962 25.513 -25.297 1.00 74.69 72 TRP A CA 1
ATOM 570 C C . TRP A 1 72 ? -22.229 26.426 -26.287 1.00 74.69 72 TRP A C 1
ATOM 572 O O . TRP A 1 72 ? -21.146 26.052 -26.732 1.00 74.69 72 TRP A O 1
ATOM 582 N N . VAL A 1 73 ? -22.764 27.610 -26.613 1.00 69.88 73 VAL A N 1
ATOM 583 C CA . VAL A 1 73 ? -22.090 28.579 -27.499 1.00 69.88 73 VAL A CA 1
ATOM 584 C C . VAL A 1 73 ? -20.823 29.123 -26.841 1.00 69.88 73 VAL A C 1
ATOM 586 O O . VAL A 1 73 ? -19.854 29.422 -27.533 1.00 69.88 73 VAL A O 1
ATOM 589 N N . THR A 1 74 ? -20.803 29.200 -25.509 1.00 71.81 74 THR A N 1
ATOM 590 C CA . THR A 1 74 ? -19.647 29.679 -24.738 1.00 71.81 74 THR A CA 1
ATOM 591 C C . THR A 1 74 ? -18.716 28.552 -24.291 1.00 71.81 74 THR A C 1
ATOM 593 O O . THR A 1 74 ? -17.501 28.733 -24.283 1.00 71.81 74 THR A O 1
ATOM 596 N N . VAL A 1 75 ? -19.260 27.372 -23.971 1.00 71.19 75 VAL A N 1
ATOM 597 C CA . VAL A 1 75 ? -18.490 26.246 -23.408 1.00 71.19 75 VAL A CA 1
ATOM 598 C C . VAL A 1 75 ? -17.766 25.423 -24.482 1.00 71.19 75 VAL A C 1
ATOM 600 O O . VAL A 1 75 ? -16.624 25.013 -24.272 1.00 71.19 75 VAL A O 1
ATOM 603 N N . LEU A 1 76 ? -18.391 25.177 -25.642 1.00 72.06 76 LEU A N 1
ATOM 604 C CA . LEU A 1 76 ? -17.793 24.343 -26.697 1.00 72.06 76 LEU A CA 1
ATOM 605 C C . LEU A 1 76 ? -16.508 24.925 -27.304 1.00 72.06 76 LEU A C 1
ATOM 607 O O . LEU A 1 76 ? -15.581 24.137 -27.499 1.00 72.06 76 LEU A O 1
ATOM 611 N N . PRO A 1 77 ? -16.411 26.239 -27.606 1.00 72.62 77 PRO A N 1
ATOM 612 C CA . PRO A 1 77 ? -15.171 26.813 -28.122 1.00 72.62 77 PRO A CA 1
ATOM 613 C C . PRO A 1 77 ? -13.995 26.582 -27.176 1.00 72.62 77 PRO A C 1
ATOM 615 O O . PRO A 1 77 ? -12.970 26.093 -27.627 1.00 72.62 77 PRO A O 1
ATOM 618 N N . GLY A 1 78 ? -14.178 26.805 -25.867 1.00 70.81 78 GLY A N 1
ATOM 619 C CA . GLY A 1 78 ? -13.127 26.574 -24.871 1.00 70.81 78 GLY A CA 1
ATOM 620 C C . GLY A 1 78 ? -12.643 25.123 -24.841 1.00 70.81 78 GLY A C 1
ATOM 621 O O . GLY A 1 78 ? -11.448 24.876 -24.879 1.00 70.81 78 GLY A O 1
ATOM 622 N N . ILE A 1 79 ? -13.563 24.153 -24.880 1.00 68.38 79 ILE A N 1
ATOM 623 C CA . ILE A 1 79 ? -13.206 22.723 -24.893 1.00 68.38 79 ILE A CA 1
ATOM 624 C C . ILE A 1 79 ? -12.417 22.343 -26.153 1.00 68.38 79 ILE A C 1
ATOM 626 O O . ILE A 1 79 ? -11.437 21.603 -26.073 1.00 68.38 79 ILE A O 1
ATOM 630 N N . ILE A 1 80 ? -12.854 22.823 -27.320 1.00 68.94 80 ILE A N 1
ATOM 631 C CA . ILE A 1 80 ? -12.191 22.539 -28.599 1.00 68.94 80 ILE A CA 1
ATOM 632 C C . ILE A 1 80 ? -10.822 23.225 -28.650 1.00 68.94 80 ILE A C 1
ATOM 634 O O . ILE A 1 80 ? -9.851 22.608 -29.088 1.00 68.94 80 ILE A O 1
ATOM 638 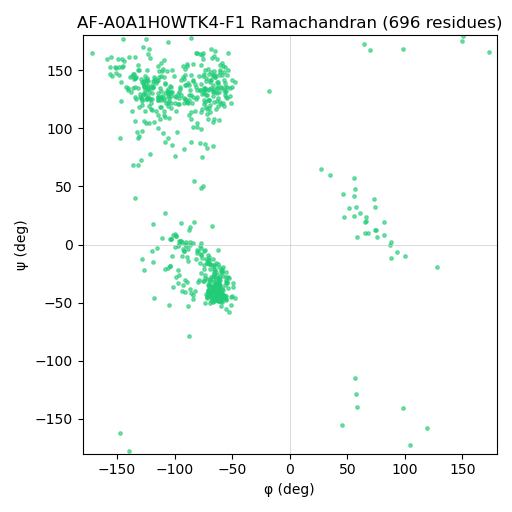N N . ASP A 1 81 ? -10.732 24.473 -28.194 1.00 75.88 81 ASP A N 1
ATOM 639 C CA . ASP A 1 81 ? -9.483 25.228 -28.137 1.00 75.88 81 ASP A CA 1
ATOM 640 C C . ASP A 1 81 ? -8.480 24.566 -27.182 1.00 75.88 81 ASP A C 1
ATOM 642 O O . ASP A 1 81 ? -7.324 24.388 -27.566 1.00 75.88 81 ASP A O 1
ATOM 646 N N . ASP A 1 82 ? -8.922 24.106 -26.006 1.00 74.06 82 ASP A N 1
ATOM 647 C CA . ASP A 1 82 ? -8.098 23.364 -25.045 1.00 74.06 82 ASP A CA 1
ATOM 648 C C . ASP A 1 82 ? -7.596 22.035 -25.634 1.00 74.06 82 ASP A C 1
ATOM 650 O O . ASP A 1 82 ? -6.428 21.677 -25.479 1.00 74.06 82 ASP A O 1
ATOM 654 N N . GLU A 1 83 ? -8.444 21.283 -26.344 1.00 72.69 83 GLU A N 1
ATOM 655 C CA . GLU A 1 83 ? -8.053 20.024 -26.994 1.00 72.69 83 GLU A CA 1
ATOM 656 C C . GLU A 1 83 ? -7.055 20.265 -28.138 1.00 72.69 83 GLU A C 1
ATOM 658 O O . GLU A 1 83 ? -6.033 19.578 -28.240 1.00 72.69 83 GLU A O 1
ATOM 663 N N . ILE A 1 84 ? -7.292 21.287 -28.968 1.00 77.25 84 ILE A N 1
ATOM 664 C CA . ILE A 1 84 ? -6.365 21.705 -30.026 1.00 77.25 84 ILE A CA 1
ATOM 665 C C . ILE A 1 84 ? -5.032 22.150 -29.423 1.00 77.25 84 ILE A C 1
ATOM 667 O O . ILE A 1 84 ? -3.976 21.785 -29.948 1.00 77.25 84 ILE A O 1
ATOM 671 N N . GLN A 1 85 ? -5.065 22.928 -28.344 1.00 81.19 85 GLN A N 1
ATOM 672 C CA . GLN A 1 85 ? -3.873 23.411 -27.665 1.00 81.19 85 GLN A CA 1
ATOM 673 C C . GLN A 1 85 ? -3.078 22.246 -27.067 1.00 81.19 85 GLN A C 1
ATOM 675 O O . GLN A 1 85 ? -1.895 22.111 -27.375 1.00 81.19 85 GLN A O 1
ATOM 680 N N . ASN A 1 86 ? -3.734 21.328 -26.354 1.00 81.06 86 ASN A N 1
ATOM 681 C CA . ASN A 1 86 ? -3.114 20.106 -25.836 1.00 81.06 86 ASN A CA 1
ATOM 682 C C . ASN A 1 86 ? -2.485 19.262 -26.956 1.00 81.06 86 ASN A C 1
ATOM 684 O O . ASN A 1 86 ? -1.359 18.781 -26.825 1.00 81.06 86 ASN A O 1
ATOM 688 N N . HIS A 1 87 ? -3.168 19.083 -28.092 1.00 81.31 87 HIS A N 1
ATOM 689 C CA . HIS A 1 87 ? -2.600 18.370 -29.241 1.00 81.31 87 HIS A CA 1
ATOM 690 C C . HIS A 1 87 ? -1.386 19.087 -29.840 1.00 81.31 87 HIS A C 1
ATOM 692 O O . HIS A 1 87 ? -0.410 18.431 -30.213 1.00 81.31 87 HIS A O 1
ATOM 698 N N . ARG A 1 88 ? -1.425 20.421 -29.938 1.00 86.12 88 ARG A N 1
ATOM 699 C CA . ARG A 1 88 ? -0.291 21.225 -30.413 1.00 86.12 88 ARG A CA 1
ATOM 700 C C . ARG A 1 88 ? 0.905 21.100 -29.478 1.00 86.12 88 ARG A C 1
ATOM 702 O O . ARG A 1 88 ? 2.004 20.861 -29.968 1.00 86.12 88 ARG A O 1
ATOM 709 N N . GLU A 1 89 ? 0.688 21.202 -28.172 1.00 89.38 89 GLU A N 1
ATOM 710 C CA . GLU A 1 89 ? 1.727 21.072 -27.148 1.00 89.38 89 GLU A CA 1
ATOM 711 C C . GLU A 1 89 ? 2.340 19.672 -27.139 1.00 89.38 89 GLU A C 1
ATOM 713 O O . GLU A 1 89 ? 3.560 19.540 -27.206 1.00 89.38 89 GLU A O 1
ATOM 718 N N . ASN A 1 90 ? 1.516 18.619 -27.171 1.00 88.38 90 ASN A N 1
ATOM 719 C CA . ASN A 1 90 ? 1.993 17.236 -27.249 1.00 88.38 90 ASN A CA 1
ATOM 720 C C . ASN A 1 90 ? 2.826 16.991 -28.512 1.00 88.38 90 ASN A C 1
ATOM 722 O O . ASN A 1 90 ? 3.896 16.386 -28.446 1.00 88.38 90 ASN A O 1
ATOM 726 N N . ARG A 1 91 ? 2.382 17.507 -29.665 1.00 87.88 91 ARG A N 1
ATOM 727 C CA . ARG A 1 91 ? 3.139 17.398 -30.916 1.00 87.88 91 ARG A CA 1
ATOM 728 C C . ARG A 1 91 ? 4.432 18.209 -30.879 1.00 87.88 91 ARG A C 1
ATOM 730 O O . ARG A 1 91 ? 5.450 17.753 -31.392 1.00 87.88 91 ARG A O 1
ATOM 737 N N . GLN A 1 92 ? 4.408 19.403 -30.295 1.00 89.12 92 GLN A N 1
ATOM 738 C CA . GLN A 1 92 ? 5.602 20.224 -30.120 1.00 89.12 92 GLN A CA 1
ATOM 739 C C . GLN A 1 92 ? 6.607 19.548 -29.186 1.00 89.12 92 GLN A C 1
ATOM 741 O O . GLN A 1 92 ? 7.801 19.614 -29.454 1.00 89.12 92 GLN A O 1
ATOM 746 N N . TYR A 1 93 ? 6.141 18.893 -28.125 1.00 90.19 93 TYR A N 1
ATOM 747 C CA . TYR A 1 93 ? 6.975 18.121 -27.211 1.00 90.19 93 TYR A CA 1
ATOM 748 C C . TYR A 1 93 ? 7.591 16.899 -27.906 1.00 90.19 93 TYR A C 1
ATOM 750 O O . TYR A 1 93 ? 8.803 16.715 -27.870 1.00 90.19 93 TYR A O 1
ATOM 758 N N . ALA A 1 94 ? 6.784 16.116 -28.627 1.00 87.12 94 ALA A N 1
ATOM 759 C CA . ALA A 1 94 ? 7.239 14.927 -29.347 1.00 87.12 94 ALA A CA 1
ATOM 760 C C . ALA A 1 94 ? 8.285 15.227 -30.435 1.00 87.12 94 ALA A C 1
ATOM 762 O O . ALA A 1 94 ? 9.206 14.445 -30.628 1.00 87.12 94 ALA A O 1
ATOM 763 N N . ARG A 1 95 ? 8.184 16.374 -31.121 1.00 85.94 95 ARG A N 1
ATOM 764 C CA . ARG A 1 95 ? 9.149 16.808 -32.153 1.00 85.94 95 ARG A CA 1
ATOM 765 C C . ARG A 1 95 ? 10.546 17.134 -31.629 1.00 85.94 95 ARG A C 1
ATOM 767 O O . ARG A 1 95 ? 11.438 17.369 -32.434 1.00 85.94 95 ARG A O 1
ATOM 774 N N . GLN A 1 96 ? 10.710 17.248 -30.317 1.00 86.50 96 GLN A N 1
ATOM 775 C CA . GLN A 1 96 ? 11.998 17.561 -29.705 1.00 86.50 96 GLN A CA 1
ATOM 776 C C . GLN A 1 96 ? 12.791 16.296 -29.331 1.00 86.50 96 GLN A C 1
ATOM 778 O O . GLN A 1 96 ? 13.923 16.409 -28.873 1.00 86.50 96 GLN A O 1
ATOM 783 N N . PHE A 1 97 ? 12.195 15.113 -29.497 1.00 86.69 97 PHE A N 1
ATOM 784 C CA . PHE A 1 97 ? 12.896 13.836 -29.417 1.00 86.69 97 PHE A CA 1
ATOM 785 C C . PHE A 1 97 ? 13.678 13.553 -30.708 1.00 86.69 97 PHE A C 1
ATOM 787 O O . PHE A 1 97 ? 13.414 14.165 -31.745 1.00 86.69 97 PHE A O 1
ATOM 794 N N . ASP A 1 98 ? 14.606 12.597 -30.639 1.00 83.12 98 ASP A N 1
ATOM 795 C CA . ASP A 1 98 ? 15.316 12.074 -31.809 1.00 83.12 98 ASP A CA 1
ATOM 796 C C . ASP A 1 98 ? 14.346 11.480 -32.850 1.00 83.12 98 ASP A C 1
ATOM 798 O O . ASP A 1 98 ? 13.235 11.048 -32.526 1.00 83.12 98 ASP A O 1
ATOM 802 N N . ASP A 1 99 ? 14.781 11.434 -34.113 1.00 84.25 99 ASP A N 1
ATOM 803 C CA . ASP A 1 99 ? 13.965 10.927 -35.219 1.00 84.25 99 ASP A CA 1
ATOM 804 C C . ASP A 1 99 ? 13.517 9.475 -34.972 1.00 84.25 99 ASP A C 1
ATOM 806 O O . ASP A 1 99 ? 14.325 8.554 -34.812 1.00 84.25 99 ASP A O 1
ATOM 810 N N . ALA A 1 100 ? 12.200 9.270 -34.975 1.00 87.19 100 ALA A N 1
ATOM 811 C CA . ALA A 1 100 ? 11.581 7.958 -34.858 1.00 87.19 100 ALA A CA 1
ATOM 812 C C . ALA A 1 100 ? 11.369 7.297 -36.234 1.00 87.19 100 ALA A C 1
ATOM 814 O O . ALA A 1 100 ? 11.220 7.992 -37.245 1.00 87.19 100 ALA A O 1
ATOM 815 N N . PRO A 1 101 ? 11.301 5.952 -36.296 1.00 87.25 101 PRO A N 1
ATOM 816 C CA . PRO A 1 101 ? 10.868 5.247 -37.498 1.00 87.25 101 PRO A CA 1
ATOM 817 C C . PRO A 1 101 ? 9.495 5.743 -37.997 1.00 87.25 101 PRO A C 1
ATOM 819 O O . PRO A 1 101 ? 8.659 6.112 -37.172 1.00 87.25 101 PRO A O 1
ATOM 822 N N . PRO A 1 102 ? 9.208 5.692 -39.314 1.00 83.44 102 PRO A N 1
ATOM 823 C CA . PRO A 1 102 ? 7.956 6.206 -39.888 1.00 83.44 102 PRO A CA 1
ATOM 824 C C . PRO A 1 102 ? 6.677 5.625 -39.271 1.00 83.44 102 PRO A C 1
ATOM 826 O O . PRO A 1 102 ? 5.656 6.306 -39.212 1.00 83.44 102 PRO A O 1
ATOM 829 N N . ASP A 1 103 ? 6.743 4.380 -38.797 1.00 85.44 103 ASP A N 1
ATOM 830 C CA . ASP A 1 103 ? 5.615 3.667 -38.194 1.00 85.44 103 ASP A CA 1
ATOM 831 C C . ASP A 1 103 ? 5.375 4.047 -36.716 1.00 85.44 103 ASP A C 1
ATOM 833 O O . ASP A 1 103 ? 4.403 3.596 -36.108 1.00 85.44 103 ASP A O 1
ATOM 837 N N . LEU A 1 104 ? 6.238 4.885 -36.124 1.00 88.44 104 LEU A N 1
ATOM 838 C CA . LEU A 1 104 ? 6.180 5.301 -34.724 1.00 88.44 104 LEU A CA 1
ATOM 839 C C . LEU A 1 104 ? 5.893 6.806 -34.595 1.00 88.44 104 LEU A C 1
ATOM 841 O O . LEU A 1 104 ? 6.785 7.651 -34.668 1.00 88.44 104 LEU A O 1
ATOM 845 N N . ALA A 1 105 ? 4.635 7.143 -34.309 1.00 89.81 105 ALA A N 1
ATOM 846 C CA . ALA A 1 105 ? 4.222 8.508 -33.991 1.00 89.81 105 ALA A CA 1
ATOM 847 C C . ALA A 1 105 ? 4.456 8.827 -32.502 1.00 89.81 105 ALA A C 1
ATOM 849 O O . ALA A 1 105 ? 3.660 8.443 -31.641 1.00 89.81 105 ALA A O 1
ATOM 850 N N . LEU A 1 106 ? 5.540 9.547 -32.188 1.00 89.50 106 LEU A N 1
ATOM 851 C CA . LEU A 1 106 ? 5.897 9.893 -30.804 1.00 89.50 106 LEU A CA 1
ATOM 852 C C . LEU A 1 106 ? 4.839 10.758 -30.092 1.00 89.50 106 LEU A C 1
ATOM 854 O O . LEU A 1 106 ? 4.665 10.631 -28.882 1.00 89.50 106 LEU A O 1
ATOM 858 N N . ASP A 1 107 ? 4.082 11.587 -30.820 1.00 86.88 107 ASP A N 1
ATOM 859 C CA . ASP A 1 107 ? 2.985 12.397 -30.263 1.00 86.88 107 ASP A CA 1
ATOM 860 C C . ASP A 1 107 ? 1.754 11.566 -29.862 1.00 86.88 107 ASP A C 1
ATOM 862 O O . ASP A 1 107 ? 0.896 12.056 -29.126 1.00 86.88 107 ASP A O 1
ATOM 866 N N . ALA A 1 108 ? 1.691 10.301 -30.289 1.00 88.50 108 ALA A N 1
ATOM 867 C CA . ALA A 1 108 ? 0.658 9.340 -29.914 1.00 88.50 108 ALA A CA 1
ATOM 868 C C . ALA A 1 108 ? 1.097 8.368 -28.801 1.00 88.50 108 ALA A C 1
ATOM 870 O O . ALA A 1 108 ? 0.296 7.536 -28.370 1.00 88.50 108 ALA A O 1
ATOM 871 N N . VAL A 1 109 ? 2.341 8.451 -28.313 1.00 91.25 109 VAL A N 1
ATOM 872 C CA . VAL A 1 109 ? 2.821 7.584 -27.229 1.00 91.25 109 VAL A CA 1
ATOM 873 C C . VAL A 1 109 ? 2.131 7.965 -25.920 1.00 91.25 109 VAL A C 1
ATOM 875 O O . VAL A 1 109 ? 2.185 9.111 -25.467 1.00 91.25 109 VAL A O 1
ATOM 878 N N . GLN A 1 110 ? 1.495 6.978 -25.290 1.00 91.69 110 GLN A N 1
ATOM 879 C CA . GLN A 1 110 ? 0.778 7.150 -24.031 1.00 91.69 110 GLN A CA 1
ATOM 880 C C . GLN A 1 110 ? 1.250 6.110 -23.012 1.00 91.69 110 GLN A C 1
ATOM 882 O O . GLN A 1 110 ? 0.792 4.967 -23.047 1.00 91.69 110 GLN A O 1
ATOM 887 N N . PRO A 1 111 ? 2.178 6.453 -22.105 1.00 93.81 111 PRO A N 1
ATOM 888 C CA . PRO A 1 111 ? 2.575 5.551 -21.036 1.00 93.81 111 PRO A CA 1
ATOM 889 C C . PRO A 1 111 ? 1.450 5.395 -20.009 1.00 93.81 111 PRO A C 1
ATOM 891 O O . PRO A 1 111 ? 0.720 6.341 -19.700 1.00 93.81 111 PRO A O 1
ATOM 894 N N . LEU A 1 112 ? 1.348 4.201 -19.422 1.00 92.69 112 LEU A N 1
ATOM 895 C CA . LEU A 1 112 ? 0.597 4.012 -18.181 1.00 92.69 112 LEU A CA 1
ATOM 896 C C . LEU A 1 112 ? 1.307 4.799 -17.071 1.00 92.69 112 LEU A C 1
ATOM 898 O O . LEU A 1 112 ? 2.519 4.636 -16.900 1.00 92.69 112 LEU A O 1
ATOM 902 N N . ARG A 1 113 ? 0.571 5.606 -16.298 1.00 94.56 113 ARG A N 1
ATOM 903 C CA . ARG A 1 113 ? 1.104 6.354 -15.148 1.00 94.56 113 ARG A CA 1
ATOM 904 C C . ARG A 1 113 ? 1.529 5.397 -14.037 1.00 94.56 113 ARG A C 1
ATOM 906 O O . ARG A 1 113 ? 0.768 5.081 -13.131 1.00 94.56 113 ARG A O 1
ATOM 913 N N . ARG A 1 114 ? 2.748 4.877 -14.122 1.00 95.38 114 ARG A N 1
ATOM 914 C CA . ARG A 1 114 ? 3.351 3.996 -13.120 1.00 95.38 114 ARG A CA 1
ATOM 915 C C . ARG A 1 114 ? 4.853 4.202 -13.082 1.00 95.38 114 ARG A C 1
ATOM 917 O O . ARG A 1 114 ? 5.457 4.500 -14.104 1.00 95.38 114 ARG A O 1
ATOM 924 N N . ALA A 1 115 ? 5.453 3.943 -11.933 1.00 95.75 115 ALA A N 1
ATOM 925 C CA . ALA A 1 115 ? 6.899 3.898 -11.809 1.00 95.75 115 ALA A CA 1
ATOM 926 C C . ALA A 1 115 ? 7.314 3.038 -10.617 1.00 95.75 115 ALA A C 1
ATOM 928 O O . ALA A 1 115 ? 6.633 3.000 -9.588 1.00 95.75 115 ALA A O 1
ATOM 929 N N . VAL A 1 116 ? 8.453 2.364 -10.756 1.00 95.81 116 VAL A N 1
ATOM 930 C CA . VAL A 1 116 ? 9.290 1.976 -9.622 1.00 95.81 116 VAL A CA 1
ATOM 931 C C . VAL A 1 116 ? 10.185 3.167 -9.308 1.00 95.81 116 VAL A C 1
ATOM 933 O O . VAL A 1 116 ? 10.907 3.647 -10.177 1.00 95.81 116 VAL A O 1
ATOM 936 N N . ILE A 1 117 ? 10.101 3.661 -8.083 1.00 96.12 117 ILE A N 1
ATOM 937 C CA . ILE A 1 117 ? 10.816 4.839 -7.611 1.00 96.12 117 ILE A CA 1
ATOM 938 C C . ILE A 1 117 ? 12.096 4.377 -6.920 1.00 96.12 117 ILE A C 1
ATOM 940 O O . ILE A 1 117 ? 12.079 3.464 -6.086 1.00 96.12 117 ILE A O 1
ATOM 944 N N . ARG A 1 118 ? 13.205 5.028 -7.254 1.00 93.69 118 ARG A N 1
ATOM 945 C CA . ARG A 1 118 ? 14.514 4.832 -6.639 1.00 93.69 118 ARG A CA 1
ATOM 946 C C . ARG A 1 118 ? 15.078 6.169 -6.163 1.00 93.69 118 ARG A C 1
ATOM 948 O O . ARG A 1 118 ? 14.912 7.181 -6.833 1.00 93.69 118 ARG A O 1
ATOM 955 N N . GLU A 1 119 ? 15.728 6.169 -5.006 1.00 92.62 119 GLU A N 1
ATOM 956 C CA . GLU A 1 119 ? 16.495 7.301 -4.483 1.00 92.62 119 GLU A CA 1
ATOM 957 C C . GLU A 1 119 ? 17.948 7.175 -4.950 1.00 92.62 119 GLU A C 1
ATOM 959 O O . GLU A 1 119 ? 18.590 6.151 -4.709 1.00 92.62 119 GLU A O 1
ATOM 964 N N . LEU A 1 120 ? 18.479 8.205 -5.604 1.00 88.12 120 LEU A N 1
ATOM 965 C CA . LEU A 1 120 ? 19.898 8.284 -5.947 1.00 88.12 120 LEU A CA 1
ATOM 966 C C . LEU A 1 120 ? 20.711 8.615 -4.687 1.00 88.12 120 LEU A C 1
ATOM 968 O O . LEU A 1 120 ? 20.341 9.491 -3.900 1.00 88.12 120 LEU A O 1
ATOM 972 N N . ARG A 1 121 ? 21.822 7.901 -4.469 1.00 80.81 121 ARG A N 1
ATOM 973 C CA . ARG A 1 121 ? 22.671 8.112 -3.287 1.00 80.81 121 ARG A CA 1
ATOM 974 C C . ARG A 1 121 ? 23.383 9.475 -3.367 1.00 80.81 121 ARG A C 1
ATOM 976 O O . ARG A 1 121 ? 23.857 9.839 -4.442 1.00 80.81 121 ARG A O 1
ATOM 983 N N . PRO A 1 122 ? 23.510 10.232 -2.259 1.00 66.81 122 PRO A N 1
ATOM 984 C CA . PRO A 1 122 ? 24.123 11.560 -2.294 1.00 66.81 122 PRO A CA 1
ATOM 985 C C . PRO A 1 122 ? 25.602 11.530 -2.721 1.00 66.81 122 PRO A C 1
ATOM 987 O O . PRO A 1 122 ? 26.416 10.888 -2.062 1.00 66.81 122 PRO A O 1
ATOM 990 N N . ARG A 1 123 ? 25.938 12.274 -3.788 1.00 57.00 123 ARG A N 1
ATOM 991 C CA . ARG A 1 123 ? 27.261 12.846 -4.142 1.00 57.00 123 ARG A CA 1
ATOM 992 C C . ARG A 1 123 ? 28.511 12.101 -3.624 1.00 57.00 123 ARG A C 1
ATOM 994 O O . ARG A 1 123 ? 29.331 12.667 -2.902 1.00 57.00 123 ARG A O 1
ATOM 1001 N N . ILE A 1 124 ? 28.727 10.879 -4.102 1.00 45.00 124 ILE A N 1
ATOM 1002 C CA . ILE A 1 124 ? 30.076 10.382 -4.405 1.00 45.00 124 ILE A CA 1
ATOM 1003 C C . ILE A 1 124 ? 30.116 10.297 -5.927 1.00 45.00 124 ILE A C 1
ATOM 1005 O O . ILE A 1 124 ? 29.562 9.355 -6.478 1.00 45.00 124 ILE A O 1
ATOM 1009 N N . ASP A 1 125 ? 30.647 11.337 -6.579 1.00 47.44 125 ASP A N 1
ATOM 1010 C CA . ASP A 1 125 ? 30.908 11.404 -8.031 1.00 47.44 125 ASP A CA 1
ATOM 1011 C C . ASP A 1 125 ? 29.855 10.662 -8.893 1.00 47.44 125 ASP A C 1
ATOM 1013 O O . ASP A 1 125 ? 30.111 9.647 -9.545 1.00 47.44 125 ASP A O 1
ATOM 1017 N N . THR A 1 126 ? 28.596 11.096 -8.772 1.00 46.16 126 THR A N 1
ATOM 1018 C CA . THR A 1 126 ? 27.407 10.421 -9.317 1.00 46.16 126 THR A CA 1
ATOM 1019 C C . THR A 1 126 ? 27.182 10.764 -10.788 1.00 46.16 126 THR A C 1
ATOM 1021 O O . THR A 1 126 ? 26.106 11.215 -11.160 1.00 46.16 126 THR A O 1
ATOM 1024 N N . THR A 1 127 ? 28.187 10.557 -11.631 1.00 48.41 127 THR A N 1
ATOM 1025 C CA . THR A 1 127 ? 28.083 10.754 -13.082 1.00 48.41 127 THR A CA 1
ATOM 1026 C C . THR A 1 127 ? 27.359 9.572 -13.732 1.00 48.41 127 THR A C 1
ATOM 1028 O O . THR A 1 127 ? 27.975 8.610 -14.184 1.00 48.41 127 THR A O 1
ATOM 1031 N N . SER A 1 128 ? 26.027 9.627 -13.802 1.00 52.44 128 SER A N 1
ATOM 1032 C CA . SER A 1 128 ? 25.291 8.836 -14.797 1.00 52.44 128 SER A CA 1
ATOM 1033 C C . SER A 1 128 ? 25.431 9.539 -16.147 1.00 52.44 128 SER A C 1
ATOM 1035 O O . SER A 1 128 ? 24.691 10.487 -16.427 1.00 52.44 128 SER A O 1
ATOM 1037 N N . ARG A 1 129 ? 26.345 9.057 -17.001 1.00 52.84 129 ARG A N 1
ATOM 1038 C CA . ARG A 1 129 ? 26.639 9.641 -18.329 1.00 52.84 129 ARG A CA 1
ATOM 1039 C C . ARG A 1 129 ? 25.393 9.898 -19.184 1.00 52.84 129 ARG A C 1
ATOM 1041 O O . ARG A 1 129 ? 25.348 10.872 -19.925 1.00 52.84 129 ARG A O 1
ATOM 1048 N N . ALA A 1 130 ? 24.357 9.065 -19.056 1.00 57.97 130 ALA A N 1
ATOM 1049 C CA . ALA A 1 130 ? 23.155 9.177 -19.883 1.00 57.97 130 ALA A CA 1
ATOM 1050 C C . ALA A 1 130 ? 22.378 10.492 -19.685 1.00 57.97 130 ALA A C 1
ATOM 1052 O O . ALA A 1 130 ? 21.927 11.077 -20.664 1.00 57.97 130 ALA A O 1
ATOM 1053 N N . PHE A 1 131 ? 22.237 10.966 -18.442 1.00 71.19 131 PHE A N 1
ATOM 1054 C CA . PHE A 1 131 ? 21.428 12.150 -18.121 1.00 71.19 131 PHE A CA 1
ATOM 1055 C C . PHE A 1 131 ? 22.264 13.434 -17.996 1.00 71.19 131 PHE A C 1
ATOM 1057 O O . PHE A 1 131 ? 21.722 14.522 -18.143 1.00 71.19 131 PHE A O 1
ATOM 1064 N N . GLU A 1 132 ? 23.573 13.329 -17.737 1.00 64.12 132 GLU A N 1
ATOM 1065 C CA . GLU A 1 132 ? 24.464 14.498 -17.617 1.00 64.12 132 GLU A CA 1
ATOM 1066 C C . GLU A 1 132 ? 25.162 14.856 -18.935 1.00 64.12 132 GLU A C 1
ATOM 1068 O O . GLU A 1 132 ? 25.227 16.035 -19.280 1.00 64.12 132 GLU A O 1
ATOM 1073 N N . ASP A 1 133 ? 25.615 13.863 -19.710 1.00 66.56 133 ASP A N 1
ATOM 1074 C CA . ASP A 1 133 ? 26.266 14.107 -21.007 1.00 66.56 133 ASP A CA 1
ATOM 1075 C C . ASP A 1 133 ? 25.252 14.140 -22.166 1.00 66.56 133 ASP A C 1
ATOM 1077 O O . ASP A 1 133 ? 25.602 14.480 -23.297 1.00 66.56 133 ASP A O 1
ATOM 1081 N N . GLY A 1 134 ? 23.999 13.739 -21.911 1.00 71.94 134 GLY A N 1
ATOM 1082 C CA . GLY A 1 134 ? 22.972 13.562 -22.942 1.00 71.94 134 GLY A CA 1
ATOM 1083 C C . GLY A 1 134 ? 23.296 12.437 -23.935 1.00 71.94 134 GLY A C 1
ATOM 1084 O O . GLY A 1 134 ? 22.766 12.414 -25.047 1.00 71.94 134 GLY A O 1
ATOM 1085 N N . VAL A 1 135 ? 24.197 11.514 -23.573 1.00 78.12 135 VAL A N 1
ATOM 1086 C CA . VAL A 1 135 ? 24.686 10.460 -24.470 1.00 78.12 135 VAL A CA 1
ATOM 1087 C C . VAL A 1 135 ? 24.027 9.124 -24.152 1.00 78.12 135 VAL A C 1
ATOM 1089 O O . VAL A 1 135 ? 24.244 8.524 -23.102 1.00 78.12 135 VAL A O 1
ATOM 1092 N N . ILE A 1 136 ? 23.285 8.601 -25.125 1.00 84.81 136 ILE A N 1
ATOM 1093 C CA . ILE A 1 136 ? 22.721 7.249 -25.078 1.00 84.81 136 ILE A CA 1
ATOM 1094 C C . ILE A 1 136 ? 23.838 6.212 -25.256 1.00 84.81 136 ILE A C 1
ATOM 1096 O O . ILE A 1 136 ? 24.606 6.285 -26.226 1.00 84.81 136 ILE A O 1
ATOM 1100 N N . HIS A 1 137 ? 23.884 5.237 -24.341 1.00 88.19 137 HIS A N 1
ATOM 1101 C CA . HIS A 1 137 ? 24.824 4.111 -24.349 1.00 88.19 137 HIS A CA 1
ATOM 1102 C C . HIS A 1 137 ? 24.783 3.338 -25.681 1.00 88.19 137 HIS A C 1
ATOM 1104 O O . HIS A 1 137 ? 23.725 3.206 -26.296 1.00 88.19 137 HIS A O 1
ATOM 1110 N N . GLU A 1 138 ? 25.921 2.798 -26.135 1.00 88.94 138 GLU A N 1
ATOM 1111 C CA . GLU A 1 138 ? 26.017 2.122 -27.440 1.00 88.94 138 GLU A CA 1
ATOM 1112 C C . GLU A 1 138 ? 25.052 0.930 -27.560 1.00 88.94 138 GLU A C 1
ATOM 1114 O O . GLU A 1 138 ? 24.371 0.782 -28.573 1.00 88.94 138 GLU A O 1
ATOM 1119 N N . ASP A 1 139 ? 24.935 0.125 -26.505 1.00 90.94 139 ASP A N 1
ATOM 1120 C CA . ASP A 1 139 ? 24.032 -1.036 -26.467 1.00 90.94 139 ASP A CA 1
ATOM 1121 C C . ASP A 1 139 ? 22.542 -0.676 -26.407 1.00 90.94 139 ASP A C 1
ATOM 1123 O O . ASP A 1 139 ? 21.693 -1.547 -26.579 1.00 90.94 139 ASP A O 1
ATOM 1127 N N . LEU A 1 140 ? 22.213 0.606 -26.209 1.00 91.25 140 LEU A N 1
ATOM 1128 C CA . LEU A 1 140 ? 20.843 1.114 -26.269 1.00 91.25 140 LEU A CA 1
ATOM 1129 C C . LEU A 1 140 ? 20.489 1.709 -27.636 1.00 91.25 140 LEU A C 1
ATOM 1131 O O . LEU A 1 140 ? 19.389 2.218 -27.824 1.00 91.25 140 LEU A O 1
ATOM 1135 N N . ARG A 1 141 ? 21.397 1.662 -28.616 1.00 91.19 141 ARG A N 1
ATOM 1136 C CA . ARG A 1 141 ? 21.132 2.195 -29.957 1.00 91.19 141 ARG A CA 1
ATOM 1137 C C . ARG A 1 141 ? 20.137 1.323 -30.725 1.00 91.19 141 ARG A C 1
ATOM 1139 O O . ARG A 1 141 ? 20.077 0.106 -30.557 1.00 91.19 141 ARG A O 1
ATOM 1146 N N . VAL A 1 142 ? 19.388 1.966 -31.620 1.00 93.38 142 VAL A N 1
ATOM 1147 C CA . VAL A 1 142 ? 18.451 1.301 -32.537 1.00 93.38 142 VAL A CA 1
ATOM 1148 C C . VAL A 1 142 ? 19.156 0.165 -33.287 1.00 93.38 142 VAL A C 1
ATOM 1150 O O . VAL A 1 142 ? 20.282 0.321 -33.757 1.00 93.38 142 VAL A O 1
ATOM 1153 N N . GLY A 1 143 ? 18.500 -0.991 -33.374 1.00 92.19 143 GLY A N 1
ATOM 1154 C CA . GLY A 1 143 ? 19.028 -2.202 -34.004 1.00 92.19 143 GLY A CA 1
ATOM 1155 C C . GLY A 1 143 ? 19.851 -3.114 -33.083 1.00 92.19 143 GLY A C 1
ATOM 1156 O O . GLY A 1 143 ? 20.113 -4.258 -33.453 1.00 92.19 143 GLY A O 1
ATOM 1157 N N . LYS A 1 144 ? 20.238 -2.665 -31.881 1.00 94.69 144 LYS A N 1
ATOM 1158 C CA . LYS A 1 144 ? 20.838 -3.539 -30.857 1.00 94.69 144 LYS A CA 1
ATOM 1159 C C . LYS A 1 144 ? 19.759 -4.392 -30.182 1.00 94.69 144 LYS A C 1
ATOM 1161 O O . LYS A 1 144 ? 18.568 -4.095 -30.277 1.00 94.69 144 LYS A O 1
ATOM 1166 N N . ALA A 1 145 ? 20.174 -5.461 -29.503 1.00 91.38 145 ALA A N 1
ATOM 1167 C CA . ALA A 1 145 ? 19.275 -6.350 -28.775 1.00 91.38 145 ALA A CA 1
ATOM 1168 C C . ALA A 1 145 ? 19.484 -6.236 -27.258 1.00 91.38 145 ALA A C 1
ATOM 1170 O O . ALA A 1 145 ? 20.610 -6.342 -26.781 1.00 91.38 145 ALA A O 1
ATOM 1171 N N . LEU A 1 146 ? 18.392 -6.102 -26.504 1.00 87.44 146 LEU A N 1
ATOM 1172 C CA . LEU A 1 146 ? 18.365 -6.081 -25.041 1.00 87.44 146 LEU A CA 1
ATOM 1173 C C . LEU A 1 146 ? 17.498 -7.241 -24.535 1.00 87.44 146 LEU A C 1
ATOM 1175 O O . LEU A 1 146 ? 16.304 -7.301 -24.830 1.00 87.44 146 LEU A O 1
ATOM 1179 N N . ARG A 1 147 ? 18.100 -8.206 -23.824 1.00 84.25 147 ARG A N 1
ATOM 1180 C CA . ARG A 1 147 ? 17.472 -9.495 -23.438 1.00 84.25 147 ARG A CA 1
ATOM 1181 C C . ARG A 1 147 ? 16.728 -10.188 -24.593 1.00 84.25 147 ARG A C 1
ATOM 1183 O O . ARG A 1 147 ? 15.605 -10.661 -24.428 1.00 84.25 147 ARG A O 1
ATOM 1190 N N . GLY A 1 148 ? 17.338 -10.211 -25.780 1.00 85.19 148 GLY A N 1
ATOM 1191 C CA . GLY A 1 148 ? 16.757 -10.823 -26.983 1.00 85.19 148 GLY A CA 1
ATOM 1192 C C . GLY A 1 148 ? 15.647 -10.008 -27.658 1.00 85.19 148 GLY A C 1
ATOM 1193 O O . GLY A 1 148 ? 15.033 -10.502 -28.599 1.00 85.19 148 GLY A O 1
ATOM 1194 N N . LYS A 1 149 ? 15.390 -8.775 -27.205 1.00 90.88 149 LYS A N 1
ATOM 1195 C CA . LYS A 1 149 ? 14.420 -7.850 -27.807 1.00 90.88 149 LYS A CA 1
ATOM 1196 C C . LYS A 1 149 ? 15.150 -6.794 -28.623 1.00 90.88 149 LYS A C 1
ATOM 1198 O O . LYS A 1 149 ? 16.097 -6.192 -28.124 1.00 90.88 149 LYS A O 1
ATOM 1203 N N . LEU A 1 150 ? 14.721 -6.564 -29.856 1.00 94.44 150 LEU A N 1
ATOM 1204 C CA . LEU A 1 150 ? 15.318 -5.574 -30.745 1.00 94.44 150 LEU A CA 1
ATOM 1205 C C . LEU A 1 150 ? 14.925 -4.164 -30.299 1.00 94.44 150 LEU A C 1
ATOM 1207 O O . LEU A 1 150 ? 13.756 -3.914 -30.024 1.00 94.44 150 LEU A O 1
ATOM 1211 N N . ILE A 1 151 ? 15.867 -3.230 -30.246 1.00 94.94 151 ILE A N 1
ATOM 1212 C CA . ILE A 1 151 ? 15.574 -1.824 -29.957 1.00 94.94 151 ILE A CA 1
ATOM 1213 C C . ILE A 1 151 ? 15.112 -1.141 -31.246 1.00 94.94 151 ILE A C 1
ATOM 1215 O O . ILE A 1 151 ? 15.891 -1.003 -32.189 1.00 94.94 151 ILE A O 1
ATOM 1219 N N . LEU A 1 152 ? 13.857 -0.692 -31.276 1.00 94.44 152 LEU A N 1
ATOM 1220 C CA . LEU A 1 152 ? 13.281 0.055 -32.399 1.00 94.44 152 LEU A CA 1
ATOM 1221 C C . LEU A 1 152 ? 13.469 1.561 -32.274 1.00 94.44 152 LEU A C 1
ATOM 1223 O O . LEU A 1 152 ? 13.600 2.257 -33.276 1.00 94.44 152 LEU A O 1
ATOM 1227 N N . TYR A 1 153 ? 13.467 2.060 -31.044 1.00 94.94 153 TYR A N 1
ATOM 1228 C CA . TYR A 1 153 ? 13.655 3.470 -30.761 1.00 94.94 153 TYR A CA 1
ATOM 1229 C C . TYR A 1 153 ? 14.391 3.630 -29.435 1.00 94.94 153 TYR A C 1
ATOM 1231 O O . TYR A 1 153 ? 14.098 2.917 -28.474 1.00 94.94 153 TYR A O 1
ATOM 1239 N N . SER A 1 154 ? 15.323 4.577 -29.384 1.00 93.62 154 SER A N 1
ATOM 1240 C CA . SER A 1 154 ? 15.953 5.026 -28.149 1.00 93.62 154 SER A CA 1
ATOM 1241 C C . SER A 1 154 ? 16.277 6.505 -28.271 1.00 93.62 154 SER A C 1
ATOM 1243 O O . SER A 1 154 ? 17.010 6.884 -29.181 1.00 93.62 154 SER A O 1
ATOM 1245 N N . GLY A 1 155 ? 15.769 7.315 -27.349 1.00 91.56 155 GLY A N 1
ATOM 1246 C CA . GLY A 1 155 ? 15.945 8.764 -27.369 1.00 91.56 155 GLY A CA 1
ATOM 1247 C C . GLY A 1 155 ? 15.788 9.374 -25.982 1.00 91.56 155 GLY A C 1
ATOM 1248 O O . GLY A 1 155 ? 15.069 8.831 -25.138 1.00 91.56 155 GLY A O 1
ATOM 1249 N N . LEU A 1 156 ? 16.447 10.505 -25.751 1.00 89.62 156 LEU A N 1
ATOM 1250 C CA . LEU A 1 156 ? 16.223 11.328 -24.565 1.00 89.62 156 LEU A CA 1
ATOM 1251 C C . LEU A 1 156 ? 15.148 12.375 -24.846 1.00 89.62 156 LEU A C 1
ATOM 1253 O O . LEU A 1 156 ? 14.966 12.821 -25.979 1.00 89.62 156 LEU A O 1
ATOM 1257 N N . ASN A 1 157 ? 14.435 12.771 -23.798 1.00 88.69 157 ASN A N 1
ATOM 1258 C CA . ASN A 1 157 ? 13.594 13.951 -23.854 1.00 88.69 157 ASN A CA 1
ATOM 1259 C C . ASN A 1 157 ? 14.468 15.224 -23.973 1.00 88.69 157 ASN A C 1
ATOM 1261 O O . ASN A 1 157 ? 15.676 15.192 -23.727 1.00 88.69 157 ASN A O 1
ATOM 1265 N N . PRO A 1 158 ? 13.865 16.380 -24.282 1.00 82.00 158 PRO A N 1
ATOM 1266 C CA . PRO A 1 158 ? 14.612 17.604 -24.601 1.00 82.00 158 PRO A CA 1
ATOM 1267 C C . PRO A 1 158 ? 15.396 18.167 -23.415 1.00 82.00 158 PRO A C 1
ATOM 1269 O O . PRO A 1 158 ? 16.409 18.836 -23.586 1.00 82.00 158 PRO A O 1
ATOM 1272 N N . ALA A 1 159 ? 14.914 17.891 -22.203 1.00 83.88 159 ALA A N 1
ATOM 1273 C CA . ALA A 1 159 ? 15.569 18.277 -20.962 1.00 83.88 159 ALA A CA 1
ATOM 1274 C C . ALA A 1 159 ? 16.718 17.331 -20.570 1.00 83.88 159 ALA A C 1
ATOM 1276 O O . ALA A 1 159 ? 17.404 17.602 -19.591 1.00 83.88 159 ALA A O 1
ATOM 1277 N N . GLY A 1 160 ? 16.911 16.213 -21.282 1.00 86.88 160 GLY A N 1
ATOM 1278 C CA . GLY A 1 160 ? 17.889 15.189 -20.920 1.00 86.88 160 GLY A CA 1
ATOM 1279 C C . GLY A 1 160 ? 17.558 14.459 -19.616 1.00 86.88 160 GLY A C 1
ATOM 1280 O O . GLY A 1 160 ? 18.444 13.879 -19.003 1.00 86.88 160 GLY A O 1
ATOM 1281 N N . THR A 1 161 ? 16.301 14.486 -19.167 1.00 88.56 161 THR A N 1
ATOM 1282 C CA . THR A 1 161 ? 15.850 13.911 -17.890 1.00 88.56 161 THR A CA 1
ATOM 1283 C C . THR A 1 161 ? 15.093 12.598 -18.042 1.00 88.56 161 THR A C 1
ATOM 1285 O O . THR A 1 161 ? 14.995 11.860 -17.068 1.00 88.56 161 THR A O 1
ATOM 1288 N N . THR A 1 162 ? 14.578 12.268 -19.228 1.00 91.69 162 THR A N 1
ATOM 1289 C CA . THR A 1 162 ? 13.834 11.022 -19.478 1.00 91.69 162 THR A CA 1
ATOM 1290 C C . THR A 1 162 ? 14.409 10.285 -20.677 1.00 91.69 162 THR A C 1
ATOM 1292 O O . THR A 1 162 ? 14.394 10.802 -21.789 1.00 91.69 162 THR A O 1
ATOM 1295 N N . LEU A 1 163 ? 14.869 9.056 -20.453 1.00 92.75 163 LEU A N 1
ATOM 1296 C CA . LEU A 1 163 ? 15.262 8.104 -21.485 1.00 92.75 163 LEU A CA 1
ATOM 1297 C C . LEU A 1 163 ? 14.053 7.258 -21.879 1.00 92.75 163 LEU A C 1
ATOM 1299 O O . LEU A 1 163 ? 13.446 6.601 -21.031 1.00 92.75 163 LEU A O 1
ATOM 1303 N N . MET A 1 164 ? 13.739 7.248 -23.171 1.00 93.94 164 MET A N 1
ATOM 1304 C CA . MET A 1 164 ? 12.695 6.425 -23.766 1.00 93.94 164 MET A CA 1
ATOM 1305 C C . MET A 1 164 ? 13.314 5.359 -24.658 1.00 93.94 164 MET A C 1
ATOM 1307 O O . MET A 1 164 ? 14.020 5.691 -25.605 1.00 93.94 164 MET A O 1
ATOM 1311 N N . VAL A 1 165 ? 12.997 4.094 -24.385 1.00 94.38 165 VAL A N 1
ATOM 1312 C CA . VAL A 1 165 ? 13.408 2.943 -25.195 1.00 94.38 165 VAL A CA 1
ATOM 1313 C C . VAL A 1 165 ? 12.167 2.144 -25.584 1.00 94.38 165 VAL A C 1
ATOM 1315 O O . VAL A 1 165 ? 11.358 1.788 -24.728 1.00 94.38 165 VAL A O 1
ATOM 1318 N N . ILE A 1 166 ? 12.015 1.838 -26.871 1.00 94.88 166 ILE A N 1
ATOM 1319 C CA . ILE A 1 166 ? 10.964 0.948 -27.375 1.00 94.88 166 ILE A CA 1
ATOM 1320 C C . ILE A 1 166 ? 11.622 -0.297 -27.946 1.00 94.88 166 ILE A C 1
ATOM 1322 O O . ILE A 1 166 ? 12.477 -0.213 -28.830 1.00 94.88 166 ILE A O 1
ATOM 1326 N N . THR A 1 167 ? 11.203 -1.454 -27.441 1.00 94.69 167 THR A N 1
ATOM 1327 C CA . THR A 1 167 ? 11.717 -2.754 -27.876 1.00 94.69 167 THR A CA 1
AT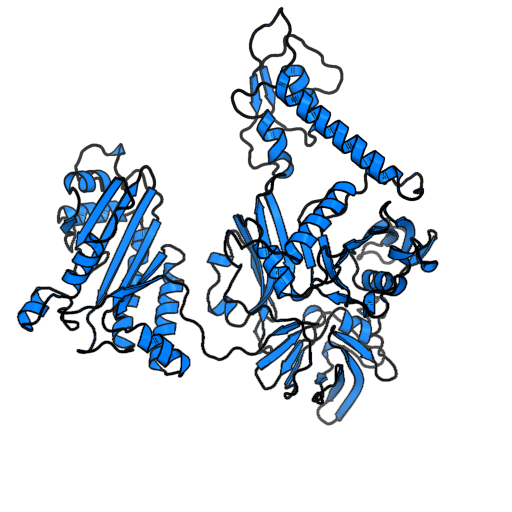OM 1328 C C . THR A 1 167 ? 10.650 -3.568 -28.589 1.00 94.69 167 THR A C 1
ATOM 1330 O O . THR A 1 167 ? 9.498 -3.578 -28.157 1.00 94.69 167 THR A O 1
ATOM 1333 N N . GLU A 1 168 ? 11.055 -4.322 -29.601 1.00 94.06 168 GLU A N 1
ATOM 1334 C CA . GLU A 1 168 ? 10.262 -5.324 -30.303 1.00 94.06 168 GLU A CA 1
ATOM 1335 C C . GLU A 1 168 ? 10.740 -6.732 -29.944 1.00 94.06 168 GLU A C 1
ATOM 1337 O O . GLU A 1 168 ? 11.933 -7.021 -29.848 1.00 94.06 168 GLU A O 1
ATOM 1342 N N . SER A 1 169 ? 9.785 -7.629 -29.747 1.00 91.81 169 SER A N 1
ATOM 1343 C CA . SER A 1 169 ? 10.023 -9.055 -29.558 1.00 91.81 169 SER A CA 1
ATOM 1344 C C . SER A 1 169 ? 8.969 -9.849 -30.309 1.00 91.81 169 SER A C 1
ATOM 1346 O O . SER A 1 169 ? 7.914 -9.320 -30.644 1.00 91.81 169 SER A O 1
ATOM 1348 N N . VAL A 1 170 ? 9.242 -11.121 -30.565 1.00 89.38 170 VAL A N 1
ATOM 1349 C CA . VAL A 1 170 ? 8.274 -12.021 -31.185 1.00 89.38 170 VAL A CA 1
ATOM 1350 C C . VAL A 1 170 ? 7.627 -12.862 -30.089 1.00 89.38 170 VAL A C 1
ATOM 1352 O O . VAL A 1 170 ? 8.322 -13.558 -29.350 1.00 89.38 170 VAL A O 1
ATOM 1355 N N . GLU A 1 171 ? 6.304 -12.791 -29.969 1.00 87.12 171 GLU A N 1
ATOM 1356 C CA . GLU A 1 171 ? 5.527 -13.562 -29.003 1.00 87.12 171 GLU A CA 1
ATOM 1357 C C . GLU A 1 171 ? 4.781 -14.700 -29.703 1.00 87.12 171 GLU A C 1
ATOM 1359 O O . GLU A 1 171 ? 4.055 -14.494 -30.678 1.00 87.12 171 GLU A O 1
ATOM 1364 N N . ARG A 1 172 ? 4.955 -15.915 -29.177 1.00 85.25 172 ARG A N 1
ATOM 1365 C CA . ARG A 1 172 ? 4.240 -17.113 -29.616 1.00 85.25 172 ARG A CA 1
ATOM 1366 C C . ARG A 1 172 ? 3.150 -17.463 -28.601 1.00 85.25 172 ARG A C 1
ATOM 1368 O O . ARG A 1 172 ? 3.431 -17.450 -27.400 1.00 85.25 172 ARG A O 1
ATOM 1375 N N . PRO A 1 173 ? 1.930 -17.827 -29.036 1.00 85.50 173 PRO A N 1
ATOM 1376 C CA . PRO A 1 173 ? 0.889 -18.287 -28.128 1.00 85.50 173 PRO A CA 1
ATOM 1377 C C . PRO A 1 173 ? 1.366 -19.473 -27.287 1.00 85.50 173 PRO A C 1
ATOM 1379 O O . PRO A 1 173 ? 1.873 -20.451 -27.827 1.00 85.50 173 PRO A O 1
ATOM 1382 N N . ALA A 1 174 ? 1.136 -19.428 -25.972 1.00 81.38 174 ALA A N 1
ATOM 1383 C CA . ALA A 1 174 ? 1.629 -20.450 -25.040 1.00 81.38 174 ALA A CA 1
ATOM 1384 C C . ALA A 1 174 ? 1.138 -21.884 -25.341 1.00 81.38 174 ALA A C 1
ATOM 1386 O O . ALA A 1 174 ? 1.751 -22.853 -24.906 1.00 81.38 174 ALA A O 1
ATOM 1387 N N . TRP A 1 175 ? 0.034 -22.031 -26.079 1.00 84.19 175 TRP A N 1
ATOM 1388 C CA . TRP A 1 175 ? -0.541 -23.316 -26.493 1.00 84.19 175 TRP A CA 1
ATOM 1389 C C . TRP A 1 175 ? -0.000 -23.833 -27.842 1.00 84.19 175 TRP A C 1
ATOM 1391 O O . TRP A 1 175 ? -0.435 -24.887 -28.306 1.00 84.19 175 TRP A O 1
ATOM 1401 N N . HIS A 1 176 ? 0.938 -23.124 -28.481 1.00 80.56 176 HIS A N 1
ATOM 1402 C CA . HIS A 1 176 ? 1.524 -23.488 -29.770 1.00 80.56 176 HIS A CA 1
ATOM 1403 C C . HIS A 1 176 ? 3.056 -23.444 -29.715 1.00 80.56 176 HIS A C 1
ATOM 1405 O O . HIS A 1 176 ? 3.636 -22.451 -29.295 1.00 80.56 176 HIS A O 1
ATOM 1411 N N . ASN A 1 177 ? 3.730 -24.509 -30.161 1.00 76.94 177 ASN A N 1
ATOM 1412 C CA . ASN A 1 177 ? 5.191 -24.633 -30.054 1.00 76.94 177 ASN A CA 1
ATOM 1413 C C . ASN A 1 177 ? 5.909 -24.760 -31.414 1.00 76.94 177 ASN A C 1
ATOM 1415 O O . ASN A 1 177 ? 7.053 -25.200 -31.472 1.00 76.94 177 ASN A O 1
ATOM 1419 N N . ALA A 1 178 ? 5.246 -24.390 -32.514 1.00 83.12 178 ALA A N 1
ATOM 1420 C CA . ALA A 1 178 ? 5.850 -24.331 -33.845 1.00 83.12 178 ALA A CA 1
ATOM 1421 C C . ALA A 1 178 ? 5.900 -22.876 -34.358 1.00 83.12 178 ALA A C 1
ATOM 1423 O O . ALA A 1 178 ? 5.086 -22.054 -33.933 1.00 83.12 178 ALA A O 1
ATOM 1424 N N . PRO A 1 179 ? 6.847 -22.532 -35.252 1.00 79.25 179 PRO A N 1
ATOM 1425 C CA . PRO A 1 179 ? 6.831 -21.246 -35.945 1.00 79.25 179 PRO A CA 1
ATOM 1426 C C . PRO A 1 179 ? 5.565 -21.091 -36.800 1.00 79.25 179 PRO A C 1
ATOM 1428 O O . PRO A 1 179 ? 5.103 -22.064 -37.396 1.00 79.25 179 PRO A O 1
ATOM 1431 N N . GLY A 1 180 ? 5.040 -19.866 -36.906 1.00 84.62 180 GLY A N 1
ATOM 1432 C CA . GLY A 1 180 ? 3.950 -19.527 -37.837 1.00 84.62 180 GLY A CA 1
ATOM 1433 C C . GLY A 1 180 ? 2.741 -18.815 -37.225 1.00 84.62 180 GLY A C 1
ATOM 1434 O O . GLY A 1 180 ? 2.012 -18.153 -37.956 1.00 84.62 180 GLY A O 1
ATOM 1435 N N . LEU A 1 181 ? 2.552 -18.888 -35.903 1.00 88.12 181 LEU A N 1
ATOM 1436 C CA . LEU A 1 181 ? 1.565 -18.076 -35.161 1.00 88.12 181 LEU A CA 1
ATOM 1437 C C . LEU A 1 181 ? 2.233 -16.990 -34.308 1.00 88.12 181 LEU A C 1
ATOM 1439 O O . LEU A 1 181 ? 1.713 -16.574 -33.277 1.00 88.12 181 LEU A O 1
ATOM 1443 N N . ASP A 1 182 ? 3.410 -16.569 -34.742 1.00 88.38 182 ASP A N 1
ATOM 1444 C CA . ASP A 1 182 ? 4.250 -15.589 -34.078 1.00 88.38 182 ASP A CA 1
ATOM 1445 C C . ASP A 1 182 ? 3.710 -14.170 -34.342 1.00 88.38 182 ASP A C 1
ATOM 1447 O O . ASP A 1 182 ? 3.376 -13.833 -35.478 1.00 88.38 182 ASP A O 1
ATOM 1451 N N . SER A 1 183 ? 3.593 -13.342 -33.302 1.00 89.81 183 SER A N 1
ATOM 1452 C CA . SER A 1 183 ? 3.123 -11.950 -33.402 1.00 89.81 183 SER A CA 1
ATOM 1453 C C . SER A 1 183 ? 4.159 -10.982 -32.828 1.00 89.81 183 SER A C 1
ATOM 1455 O O . SER A 1 183 ? 4.764 -11.294 -31.800 1.00 89.81 183 SER A O 1
ATOM 1457 N N . PRO A 1 184 ? 4.383 -9.807 -33.444 1.00 90.31 184 PRO A N 1
ATOM 1458 C CA . PRO A 1 184 ? 5.260 -8.803 -32.863 1.00 90.31 184 PRO A CA 1
ATOM 1459 C C . PRO A 1 184 ? 4.631 -8.227 -31.590 1.00 90.31 184 PRO A C 1
ATOM 1461 O O . PRO A 1 184 ? 3.447 -7.888 -31.546 1.00 90.31 184 PRO A O 1
ATOM 1464 N N . ARG A 1 185 ? 5.446 -8.101 -30.547 1.00 92.44 185 ARG A N 1
ATOM 1465 C CA . ARG A 1 185 ? 5.111 -7.477 -29.272 1.00 92.44 185 ARG A CA 1
ATOM 1466 C C . ARG A 1 185 ? 6.059 -6.315 -29.023 1.00 92.44 185 ARG A C 1
ATOM 1468 O O . ARG A 1 185 ? 7.260 -6.517 -28.823 1.00 92.44 185 ARG A O 1
ATOM 1475 N N . TYR A 1 186 ? 5.490 -5.117 -28.973 1.00 92.81 186 TYR A N 1
ATOM 1476 C CA . TYR A 1 186 ? 6.193 -3.880 -28.651 1.00 92.81 186 TYR A CA 1
ATOM 1477 C C . TYR A 1 186 ? 6.069 -3.556 -27.166 1.00 92.81 186 TYR A C 1
ATOM 1479 O O . TYR A 1 186 ? 5.016 -3.762 -26.561 1.00 92.81 186 TYR A O 1
ATOM 1487 N N . GLN A 1 187 ? 7.140 -3.041 -26.572 1.00 93.62 187 GLN A N 1
ATOM 1488 C CA . GLN A 1 187 ? 7.155 -2.616 -25.175 1.00 93.62 187 GLN A CA 1
ATOM 1489 C C . GLN A 1 187 ? 7.830 -1.258 -25.043 1.00 93.62 187 GLN A C 1
ATOM 1491 O O . GLN A 1 187 ? 8.890 -1.030 -25.624 1.00 93.62 187 GLN A O 1
ATOM 1496 N N . LEU A 1 188 ? 7.202 -0.384 -24.259 1.00 94.06 188 LEU A N 1
ATOM 1497 C CA . LEU A 1 188 ? 7.697 0.941 -23.918 1.00 94.06 188 LEU A CA 1
ATOM 1498 C C . LEU A 1 188 ? 8.396 0.901 -22.559 1.00 94.06 188 LEU A C 1
ATOM 1500 O O . LEU A 1 188 ? 7.812 0.444 -21.573 1.00 94.06 188 LEU A O 1
ATOM 1504 N N . HIS A 1 189 ? 9.609 1.442 -22.515 1.00 95.44 189 HIS A N 1
ATOM 1505 C CA . HIS A 1 189 ? 10.430 1.555 -21.317 1.00 95.44 189 HIS A CA 1
ATOM 1506 C C . HIS A 1 189 ? 10.823 3.014 -21.118 1.00 95.44 189 HIS A C 1
ATOM 1508 O O . HIS A 1 189 ? 11.384 3.631 -22.024 1.00 95.44 189 HIS A O 1
ATOM 1514 N N . LEU A 1 190 ? 10.533 3.563 -19.938 1.00 95.19 190 LEU A N 1
ATOM 1515 C CA . LEU A 1 190 ? 10.917 4.925 -19.571 1.00 95.19 190 LEU A CA 1
ATOM 1516 C C . LEU A 1 190 ? 11.761 4.909 -18.302 1.00 95.19 190 LEU A C 1
ATOM 1518 O O . LEU A 1 190 ? 11.391 4.268 -17.315 1.00 95.19 190 LEU A O 1
ATOM 1522 N N . VAL A 1 191 ? 12.867 5.645 -18.322 1.00 94.88 191 VAL A N 1
ATOM 1523 C CA . VAL A 1 191 ? 13.686 5.913 -17.140 1.00 94.88 191 VAL A CA 1
ATOM 1524 C C . VAL A 1 191 ? 13.847 7.420 -16.999 1.00 94.88 191 VAL A C 1
ATOM 1526 O O . VAL A 1 191 ? 14.454 8.054 -17.856 1.00 94.88 191 VAL A O 1
ATOM 1529 N N . SER A 1 192 ? 13.299 7.987 -15.927 1.00 93.94 192 SER A N 1
ATOM 1530 C CA . SER A 1 192 ? 13.192 9.436 -15.740 1.00 93.94 192 SER A CA 1
ATOM 1531 C C . SER A 1 192 ? 13.850 9.887 -14.441 1.00 93.94 192 SER A C 1
ATOM 1533 O O . SER A 1 192 ? 13.500 9.395 -13.371 1.00 93.94 192 SER A O 1
ATOM 1535 N N . ARG A 1 193 ? 14.776 10.842 -14.515 1.00 92.19 193 ARG A N 1
ATOM 1536 C CA . ARG A 1 193 ? 15.427 11.499 -13.377 1.00 92.19 193 ARG A CA 1
ATOM 1537 C C . ARG A 1 193 ? 14.660 12.761 -12.978 1.00 92.19 193 ARG A C 1
ATOM 1539 O O . ARG A 1 193 ? 14.177 13.493 -13.845 1.00 92.19 193 ARG A O 1
ATOM 1546 N N . ARG A 1 194 ? 14.570 13.023 -11.673 1.00 93.00 194 ARG A N 1
ATOM 1547 C CA . ARG A 1 194 ? 14.108 14.290 -11.094 1.00 93.00 194 ARG A CA 1
ATOM 1548 C C . ARG A 1 194 ? 15.049 14.734 -9.993 1.00 93.00 194 ARG A C 1
ATOM 1550 O O . ARG A 1 194 ? 15.286 13.987 -9.044 1.00 93.00 194 ARG A O 1
ATOM 1557 N N . ASP A 1 195 ? 15.539 15.955 -10.124 1.00 89.38 195 ASP A N 1
ATOM 1558 C CA . ASP A 1 195 ? 16.477 16.528 -9.172 1.00 89.38 195 ASP A CA 1
ATOM 1559 C C . ASP A 1 195 ? 15.722 17.186 -8.031 1.00 89.38 195 ASP A C 1
ATOM 1561 O O . ASP A 1 195 ? 14.756 17.927 -8.241 1.00 89.38 195 ASP A O 1
ATOM 1565 N N . ALA A 1 196 ? 16.155 16.905 -6.808 1.00 87.25 196 ALA A N 1
ATOM 1566 C CA . ALA A 1 196 ? 15.506 17.470 -5.648 1.00 87.25 196 ALA A CA 1
ATOM 1567 C C . ALA A 1 196 ? 15.782 18.974 -5.558 1.00 87.25 196 ALA A C 1
ATOM 1569 O O . ALA A 1 196 ? 16.920 19.437 -5.622 1.00 87.25 196 ALA A O 1
ATOM 1570 N N . THR A 1 197 ? 14.733 19.755 -5.304 1.00 81.56 197 THR A N 1
ATOM 1571 C CA . THR A 1 197 ? 14.850 21.212 -5.126 1.00 81.56 197 THR A CA 1
ATOM 1572 C C . THR A 1 197 ? 15.645 21.603 -3.873 1.00 81.56 197 THR A C 1
ATOM 1574 O O . THR A 1 197 ? 16.118 22.736 -3.762 1.00 81.56 197 THR A O 1
ATOM 1577 N N . ARG A 1 198 ? 15.819 20.676 -2.919 1.00 79.81 198 ARG A N 1
ATOM 1578 C CA . ARG A 1 198 ? 16.592 20.864 -1.684 1.00 79.81 198 ARG A CA 1
ATOM 1579 C C . ARG A 1 198 ? 17.686 19.811 -1.537 1.00 79.81 198 ARG A C 1
ATOM 1581 O O . ARG A 1 198 ? 17.457 18.631 -1.769 1.00 79.81 198 ARG A O 1
ATOM 1588 N N . THR A 1 199 ? 18.844 20.231 -1.026 1.00 74.75 199 THR A N 1
ATOM 1589 C CA . THR A 1 199 ? 20.035 19.379 -0.847 1.00 74.75 199 THR A CA 1
ATOM 1590 C C . THR A 1 199 ? 19.907 18.318 0.250 1.00 74.75 199 THR A C 1
ATOM 1592 O O . THR A 1 199 ? 20.741 17.420 0.320 1.00 74.75 199 THR A O 1
ATOM 1595 N N . ASP A 1 200 ? 18.890 18.401 1.114 1.00 82.75 200 ASP A N 1
ATOM 1596 C CA . ASP A 1 200 ? 18.585 17.395 2.141 1.00 82.75 200 ASP A CA 1
ATOM 1597 C C . ASP A 1 200 ? 17.689 16.257 1.627 1.00 82.75 200 ASP A C 1
ATOM 1599 O O . ASP A 1 200 ? 17.297 15.369 2.389 1.00 82.75 200 ASP A O 1
ATOM 1603 N N . ARG A 1 201 ? 17.339 16.283 0.340 1.00 85.69 201 ARG A N 1
ATOM 1604 C CA . ARG A 1 201 ? 16.516 15.276 -0.321 1.00 85.69 201 ARG A CA 1
ATOM 1605 C C . ARG A 1 201 ? 17.323 14.588 -1.424 1.00 85.69 201 ARG A C 1
ATOM 1607 O O . ARG A 1 201 ? 18.133 15.244 -2.070 1.00 85.69 201 ARG A O 1
ATOM 1614 N N . PRO A 1 202 ? 17.140 13.271 -1.619 1.00 89.44 202 PRO A N 1
ATOM 1615 C CA . PRO A 1 202 ? 17.791 12.567 -2.711 1.00 89.44 202 PRO A CA 1
ATOM 1616 C C . PRO A 1 202 ? 17.093 12.895 -4.029 1.00 89.44 202 PRO A C 1
ATOM 1618 O O . PRO A 1 202 ? 15.862 12.991 -4.064 1.00 89.44 202 PRO A O 1
ATOM 1621 N N . ASP A 1 203 ? 17.867 12.981 -5.104 1.00 91.38 203 ASP A N 1
ATOM 1622 C CA . ASP A 1 203 ? 17.321 12.940 -6.457 1.00 91.38 203 ASP A CA 1
ATOM 1623 C C . ASP A 1 203 ? 16.590 11.604 -6.664 1.00 91.38 203 ASP A C 1
ATOM 1625 O O . ASP A 1 203 ? 16.925 10.577 -6.056 1.00 91.38 203 ASP A O 1
ATOM 1629 N N . LEU A 1 204 ? 15.564 11.614 -7.508 1.00 94.44 204 LEU A N 1
ATOM 1630 C CA . LEU A 1 204 ? 14.716 10.455 -7.757 1.00 94.44 204 LEU A CA 1
ATOM 1631 C C . LEU A 1 204 ? 14.905 9.932 -9.172 1.00 94.44 204 LEU A C 1
ATOM 1633 O O . LEU A 1 204 ? 15.069 10.692 -10.125 1.00 94.44 204 LEU A O 1
ATOM 1637 N N . LEU A 1 205 ? 14.810 8.613 -9.298 1.00 94.56 205 LEU A N 1
ATOM 1638 C CA . LEU A 1 205 ? 14.741 7.911 -10.565 1.00 94.56 205 LEU A CA 1
ATOM 1639 C C . LEU A 1 205 ? 13.431 7.123 -10.638 1.00 94.56 205 LEU A C 1
ATOM 1641 O O . LEU A 1 205 ? 13.132 6.303 -9.769 1.00 94.56 205 LEU A O 1
ATOM 1645 N N . PHE A 1 206 ? 12.663 7.357 -11.692 1.00 96.62 206 PHE A N 1
ATOM 1646 C CA . PHE A 1 206 ? 11.406 6.688 -11.986 1.00 96.62 206 PHE A CA 1
ATOM 1647 C C . PHE A 1 206 ? 11.619 5.697 -13.123 1.00 96.62 206 PHE A C 1
ATOM 1649 O O . PHE A 1 206 ? 11.990 6.076 -14.230 1.00 96.62 206 PHE A O 1
ATOM 1656 N N . VAL A 1 207 ? 11.371 4.420 -12.850 1.00 96.06 207 VAL A N 1
ATOM 1657 C CA . VAL A 1 207 ? 11.578 3.318 -13.793 1.00 96.06 207 VAL A CA 1
ATOM 1658 C C . VAL A 1 207 ? 10.221 2.737 -14.171 1.00 96.06 207 VAL A C 1
ATOM 1660 O O . VAL A 1 207 ? 9.560 2.080 -13.363 1.00 96.06 207 VAL A O 1
ATOM 1663 N N . ASN A 1 208 ? 9.783 2.986 -15.401 1.00 96.19 208 ASN A N 1
ATOM 1664 C CA . ASN A 1 208 ? 8.552 2.447 -15.967 1.00 96.19 208 ASN A CA 1
ATOM 1665 C C . ASN A 1 208 ? 8.902 1.401 -17.020 1.00 96.19 208 ASN A C 1
ATOM 1667 O O . ASN A 1 208 ? 9.069 1.698 -18.200 1.00 96.19 208 ASN A O 1
ATOM 1671 N N . VAL A 1 209 ? 9.044 0.170 -16.544 1.00 92.75 209 VAL A N 1
ATOM 1672 C CA . VAL A 1 209 ? 9.436 -1.000 -17.327 1.00 92.75 209 VAL A CA 1
ATOM 1673 C C . VAL A 1 209 ? 8.496 -2.148 -16.960 1.00 92.75 209 VAL A C 1
ATOM 1675 O O . VAL A 1 209 ? 8.049 -2.257 -15.815 1.00 92.75 209 VAL A O 1
ATOM 1678 N N . GLU A 1 210 ? 8.145 -2.992 -17.929 1.00 80.94 210 GLU A N 1
ATOM 1679 C CA . GLU A 1 210 ? 7.282 -4.163 -17.688 1.00 80.94 210 GLU A CA 1
ATOM 1680 C C . GLU A 1 210 ? 8.022 -5.353 -17.079 1.00 80.94 210 GLU A C 1
ATOM 1682 O O . GLU A 1 210 ? 7.436 -6.118 -16.315 1.00 80.94 210 GLU A O 1
ATOM 1687 N N . ASP A 1 211 ? 9.295 -5.510 -17.432 1.00 80.88 211 ASP A N 1
ATOM 1688 C CA . ASP A 1 211 ? 10.146 -6.638 -17.067 1.00 80.88 211 ASP A CA 1
ATOM 1689 C C . ASP A 1 211 ? 11.249 -6.184 -16.104 1.00 80.88 211 ASP A C 1
ATOM 1691 O O . ASP A 1 211 ? 12.088 -5.357 -16.455 1.00 80.88 211 ASP A O 1
ATOM 1695 N N . ASN A 1 212 ? 11.265 -6.730 -14.886 1.00 80.75 212 ASN A N 1
ATOM 1696 C CA . ASN A 1 212 ? 12.248 -6.349 -13.869 1.00 80.75 212 ASN A CA 1
ATOM 1697 C C . ASN A 1 212 ? 13.695 -6.623 -14.305 1.00 80.75 212 ASN A C 1
ATOM 1699 O O . ASN A 1 212 ? 14.588 -5.862 -13.944 1.00 80.75 212 ASN A O 1
ATOM 1703 N N . GLY A 1 213 ? 13.946 -7.698 -15.059 1.00 82.38 213 GLY A N 1
ATOM 1704 C CA . GLY A 1 213 ? 15.288 -8.016 -15.547 1.00 82.38 213 GLY A CA 1
ATOM 1705 C C . GLY A 1 213 ? 15.757 -7.012 -16.596 1.00 82.38 213 GLY A C 1
ATOM 1706 O O . GLY A 1 213 ? 16.850 -6.484 -16.474 1.00 82.38 213 GLY A O 1
ATOM 1707 N N . LEU A 1 214 ? 14.897 -6.655 -17.552 1.00 86.06 214 LEU A N 1
ATOM 1708 C CA . LEU A 1 214 ? 15.178 -5.589 -18.517 1.00 86.06 214 LEU A CA 1
ATOM 1709 C C . LEU A 1 214 ? 15.382 -4.248 -17.803 1.00 86.06 214 LEU A C 1
ATOM 1711 O O . LEU A 1 214 ? 16.277 -3.492 -18.161 1.00 86.06 214 LEU A O 1
ATOM 1715 N N . GLY A 1 215 ? 14.590 -3.969 -16.763 1.00 89.81 215 GLY A N 1
ATOM 1716 C CA . GLY A 1 215 ? 14.779 -2.798 -15.912 1.00 89.81 215 GLY A CA 1
ATOM 1717 C C . GLY A 1 215 ? 16.156 -2.780 -15.247 1.00 89.81 215 GLY A C 1
ATOM 1718 O O . GLY A 1 215 ? 16.801 -1.740 -15.251 1.00 89.81 215 GLY A O 1
ATOM 1719 N N . ARG A 1 216 ? 16.639 -3.917 -14.727 1.00 87.69 216 ARG A N 1
ATOM 1720 C CA . ARG A 1 216 ? 18.003 -4.035 -14.182 1.00 87.69 216 ARG A CA 1
ATOM 1721 C C . ARG A 1 216 ? 19.060 -3.749 -15.247 1.00 87.69 216 ARG A C 1
ATOM 1723 O O . ARG A 1 216 ? 19.902 -2.892 -15.007 1.00 87.69 216 ARG A O 1
ATOM 1730 N N . ASP A 1 217 ? 18.948 -4.367 -16.421 1.00 88.44 217 ASP A N 1
ATOM 1731 C CA . ASP A 1 217 ? 19.903 -4.167 -17.516 1.00 88.44 217 ASP A CA 1
ATOM 1732 C C . ASP A 1 217 ? 19.933 -2.702 -17.984 1.00 88.44 217 ASP A C 1
ATOM 1734 O O . ASP A 1 217 ? 21.005 -2.137 -18.183 1.00 88.44 217 ASP A O 1
ATOM 1738 N N . LEU A 1 218 ? 18.772 -2.040 -18.092 1.00 90.44 218 LEU A N 1
ATOM 1739 C CA . LEU A 1 218 ? 18.696 -0.605 -18.398 1.00 90.44 218 LEU A CA 1
ATOM 1740 C C . LEU A 1 218 ? 19.406 0.244 -17.337 1.00 90.44 218 LEU A C 1
ATOM 1742 O O . LEU A 1 218 ? 20.143 1.164 -17.682 1.00 90.44 218 LEU A O 1
ATOM 1746 N N . LEU A 1 219 ? 19.186 -0.052 -16.053 1.00 89.94 219 LEU A N 1
ATOM 1747 C CA . LEU A 1 219 ? 19.804 0.681 -14.945 1.00 89.94 219 LEU A CA 1
ATOM 1748 C C . LEU A 1 219 ? 21.317 0.438 -14.847 1.00 89.94 219 LEU A C 1
ATOM 1750 O O . LEU A 1 219 ? 22.036 1.323 -14.383 1.00 89.94 219 LEU A O 1
ATOM 1754 N N . ASP A 1 220 ? 21.796 -0.737 -15.258 1.00 88.31 220 ASP A N 1
ATOM 1755 C CA . ASP A 1 220 ? 23.223 -1.051 -15.363 1.00 88.31 220 ASP A CA 1
ATOM 1756 C C . ASP A 1 220 ? 23.872 -0.305 -16.535 1.00 88.31 220 ASP A C 1
ATOM 1758 O O . ASP A 1 220 ? 24.911 0.328 -16.356 1.00 88.31 220 ASP A O 1
ATOM 1762 N N . LEU A 1 221 ? 23.229 -0.290 -17.709 1.00 89.00 221 LEU A N 1
ATOM 1763 C CA . LEU A 1 221 ? 23.729 0.401 -18.907 1.00 89.00 221 LEU A CA 1
ATOM 1764 C C . LEU A 1 221 ? 23.839 1.923 -18.736 1.00 89.00 221 LEU A C 1
ATOM 1766 O O . LEU A 1 221 ? 24.653 2.559 -19.405 1.00 89.00 221 LEU A O 1
ATOM 1770 N N . ILE A 1 222 ? 23.039 2.511 -17.843 1.00 86.94 222 ILE A N 1
ATOM 1771 C CA . ILE A 1 222 ? 23.120 3.938 -17.492 1.00 86.94 222 ILE A CA 1
ATOM 1772 C C . ILE A 1 222 ? 23.854 4.194 -16.162 1.00 86.94 222 ILE A C 1
ATOM 1774 O O . ILE A 1 222 ? 23.878 5.328 -15.695 1.00 86.94 222 ILE A O 1
ATOM 1778 N N . ASP A 1 223 ? 24.468 3.167 -15.562 1.00 84.88 223 ASP A N 1
ATOM 1779 C CA . ASP A 1 223 ? 25.293 3.246 -14.344 1.00 84.88 223 ASP A CA 1
ATOM 1780 C C . ASP A 1 223 ? 24.582 3.870 -13.125 1.00 84.88 223 ASP A C 1
ATOM 1782 O O . ASP A 1 223 ? 25.140 4.663 -12.366 1.00 84.88 223 ASP A O 1
ATOM 1786 N N . VAL A 1 224 ? 23.313 3.509 -12.909 1.00 85.31 224 VAL A N 1
ATOM 1787 C CA . VAL A 1 224 ? 22.529 3.971 -11.744 1.00 85.31 224 VAL A CA 1
ATOM 1788 C C . VAL A 1 224 ? 22.062 2.842 -10.835 1.00 85.31 224 VAL A C 1
ATOM 1790 O O . VAL A 1 224 ? 21.673 3.113 -9.697 1.00 85.31 224 VAL A O 1
ATOM 1793 N N . ARG A 1 225 ? 22.108 1.576 -11.276 1.00 85.62 225 ARG A N 1
ATOM 1794 C CA . ARG A 1 225 ? 21.596 0.434 -10.493 1.00 85.62 225 ARG A CA 1
ATOM 1795 C C . ARG A 1 225 ? 22.233 0.351 -9.105 1.00 85.62 225 ARG A C 1
ATOM 1797 O O . ARG A 1 225 ? 21.522 0.417 -8.109 1.00 85.62 225 ARG A O 1
ATOM 1804 N N . LYS A 1 226 ? 23.568 0.295 -9.043 1.00 82.38 226 LYS A N 1
ATOM 1805 C CA . LYS A 1 226 ? 24.349 0.217 -7.790 1.00 82.38 226 LYS A CA 1
ATOM 1806 C C . LYS A 1 226 ? 24.471 1.553 -7.048 1.00 82.38 226 LYS A C 1
ATOM 1808 O O . LYS A 1 226 ? 24.969 1.599 -5.925 1.00 82.38 226 LYS A O 1
ATOM 1813 N N . ARG A 1 227 ? 24.037 2.646 -7.680 1.00 83.44 227 ARG A N 1
ATOM 1814 C CA . ARG A 1 227 ? 24.099 4.019 -7.151 1.00 83.44 227 ARG A CA 1
ATOM 1815 C C . ARG A 1 227 ? 22.741 4.522 -6.656 1.00 83.44 227 ARG A C 1
ATOM 1817 O O . ARG A 1 227 ? 22.618 5.683 -6.270 1.00 83.44 227 ARG A O 1
ATOM 1824 N N . SER A 1 228 ? 21.728 3.662 -6.674 1.00 88.19 228 SER A N 1
ATOM 1825 C CA . SER A 1 228 ? 20.377 3.991 -6.250 1.00 88.19 228 SER A CA 1
ATOM 1826 C C . SER A 1 228 ? 19.786 2.892 -5.381 1.00 88.19 228 SER A C 1
ATOM 1828 O O . SER A 1 228 ? 20.039 1.707 -5.586 1.00 88.19 228 SER A O 1
ATOM 1830 N N . ASP A 1 229 ? 18.952 3.300 -4.437 1.00 89.12 229 ASP A N 1
ATOM 1831 C CA . ASP A 1 229 ? 18.200 2.409 -3.562 1.00 89.12 229 ASP A CA 1
ATOM 1832 C C . ASP A 1 229 ? 16.716 2.486 -3.924 1.00 89.12 229 ASP A C 1
ATOM 1834 O O . ASP A 1 229 ? 16.239 3.523 -4.384 1.00 89.12 229 ASP A O 1
ATOM 1838 N N . LEU A 1 230 ? 15.947 1.416 -3.710 1.00 91.56 230 LEU A N 1
ATOM 1839 C CA . LEU A 1 230 ? 14.487 1.505 -3.826 1.00 91.56 230 LEU A CA 1
ATOM 1840 C C . LEU A 1 230 ? 13.939 2.584 -2.888 1.00 91.56 230 LEU A C 1
ATOM 1842 O O . LEU A 1 230 ? 14.486 2.814 -1.805 1.00 91.56 230 LEU A O 1
ATOM 1846 N N . ALA A 1 231 ? 12.848 3.230 -3.299 1.00 92.69 231 ALA A N 1
ATOM 1847 C CA . ALA A 1 231 ? 12.179 4.252 -2.507 1.00 92.69 231 ALA A CA 1
ATOM 1848 C C . ALA A 1 231 ? 11.955 3.816 -1.054 1.00 92.69 231 ALA A C 1
ATOM 1850 O O . ALA A 1 231 ? 11.614 2.667 -0.770 1.00 92.69 231 ALA A O 1
ATOM 1851 N N . ASP A 1 232 ? 12.154 4.756 -0.133 1.00 91.12 232 ASP A N 1
ATOM 1852 C CA . ASP A 1 232 ? 11.905 4.545 1.283 1.00 91.12 232 ASP A CA 1
ATOM 1853 C C . ASP A 1 232 ? 10.418 4.192 1.477 1.00 91.12 232 ASP A C 1
ATOM 1855 O O . ASP A 1 232 ? 9.545 4.981 1.085 1.00 91.12 232 ASP A O 1
ATOM 1859 N N . PRO A 1 233 ? 10.103 3.026 2.075 1.00 90.25 233 PRO A N 1
ATOM 1860 C CA . PRO A 1 233 ? 8.724 2.579 2.243 1.00 90.25 233 PRO A CA 1
ATOM 1861 C C . PRO A 1 233 ? 7.844 3.592 2.986 1.00 90.25 233 PRO A C 1
ATOM 1863 O O . PRO A 1 233 ? 6.663 3.733 2.664 1.00 90.25 233 PRO A O 1
ATOM 1866 N N . GLY A 1 234 ? 8.410 4.309 3.963 1.00 87.75 234 GLY A N 1
ATOM 1867 C CA . GLY A 1 234 ? 7.709 5.304 4.767 1.00 87.75 234 GLY A CA 1
ATOM 1868 C C . GLY A 1 234 ? 7.393 6.574 3.980 1.00 87.75 234 GLY A C 1
ATOM 1869 O O . GLY A 1 234 ? 6.251 7.034 4.008 1.00 87.75 234 GLY A O 1
ATOM 1870 N N . LYS A 1 235 ? 8.365 7.114 3.233 1.00 91.12 235 LYS A N 1
ATOM 1871 C CA . LYS A 1 235 ? 8.149 8.288 2.366 1.00 91.12 235 LYS A CA 1
ATOM 1872 C C . LYS A 1 235 ? 7.155 7.990 1.246 1.00 91.12 235 LYS A C 1
ATOM 1874 O O . LYS A 1 235 ? 6.240 8.779 1.023 1.00 91.12 235 LYS A O 1
ATOM 1879 N N . LEU A 1 236 ? 7.284 6.833 0.592 1.00 93.44 236 LEU A N 1
ATOM 1880 C CA . LEU A 1 236 ? 6.359 6.414 -0.463 1.00 93.44 236 LEU A CA 1
ATOM 1881 C C . LEU A 1 236 ? 4.930 6.261 0.072 1.00 93.44 236 LEU A C 1
ATOM 1883 O O . LEU A 1 236 ? 3.971 6.697 -0.563 1.00 93.44 236 LEU A O 1
ATOM 1887 N N . GLN A 1 237 ? 4.781 5.689 1.268 1.00 89.44 237 GLN A N 1
ATOM 1888 C CA . GLN A 1 237 ? 3.482 5.605 1.923 1.00 89.44 237 GLN A CA 1
ATOM 1889 C C . GLN A 1 237 ? 2.917 6.992 2.247 1.00 89.44 237 GLN A C 1
ATOM 1891 O O . GLN A 1 237 ? 1.743 7.233 1.991 1.00 89.44 237 GLN A O 1
ATOM 1896 N N . ALA A 1 238 ? 3.727 7.905 2.787 1.00 90.50 238 ALA A N 1
ATOM 1897 C CA . ALA A 1 238 ? 3.282 9.262 3.098 1.00 90.50 238 ALA A CA 1
ATOM 1898 C C . ALA A 1 238 ? 2.820 10.013 1.836 1.00 90.50 238 ALA A C 1
ATOM 1900 O O . ALA A 1 238 ? 1.784 10.677 1.861 1.00 90.50 238 ALA A O 1
ATOM 1901 N N . ALA A 1 239 ? 3.532 9.841 0.718 1.00 92.94 239 ALA A N 1
ATOM 1902 C CA . ALA A 1 239 ? 3.120 10.360 -0.581 1.00 92.94 239 ALA A CA 1
ATOM 1903 C C . ALA A 1 239 ? 1.763 9.783 -1.015 1.00 92.94 239 ALA A C 1
ATOM 1905 O O . ALA A 1 239 ? 0.876 10.534 -1.418 1.00 92.94 239 ALA A O 1
ATOM 1906 N N . PHE A 1 240 ? 1.559 8.471 -0.866 1.00 93.38 240 PHE A N 1
ATOM 1907 C CA . PHE A 1 240 ? 0.292 7.809 -1.188 1.00 93.38 240 PHE A CA 1
ATOM 1908 C C . PHE A 1 240 ? -0.867 8.243 -0.273 1.00 93.38 240 PHE A C 1
ATOM 1910 O O . PHE A 1 240 ? -1.972 8.501 -0.745 1.00 93.38 240 PHE A O 1
ATOM 1917 N N . ASP A 1 241 ? -0.621 8.384 1.031 1.00 90.62 241 ASP A N 1
ATOM 1918 C CA . ASP A 1 241 ? -1.615 8.823 2.021 1.00 90.62 241 ASP A CA 1
ATOM 1919 C C . ASP A 1 241 ? -2.010 10.301 1.865 1.00 90.62 241 ASP A C 1
ATOM 1921 O O . ASP A 1 241 ? -3.043 10.721 2.391 1.00 90.62 241 ASP A O 1
ATOM 1925 N N . SER A 1 242 ? -1.218 11.089 1.130 1.00 91.00 242 SER A N 1
ATOM 1926 C CA . SER A 1 242 ? -1.547 12.478 0.785 1.00 91.00 242 SER A CA 1
ATOM 1927 C C . SER A 1 242 ? -2.664 12.606 -0.260 1.00 91.00 242 SER A C 1
ATOM 1929 O O . SER A 1 242 ? -3.176 13.705 -0.482 1.00 91.00 242 SER A O 1
ATOM 1931 N N . LEU A 1 243 ? -3.037 11.508 -0.927 1.00 89.62 243 LEU A N 1
ATOM 1932 C CA . LEU A 1 243 ? -4.112 11.493 -1.915 1.00 89.62 243 LEU A CA 1
ATOM 1933 C C . LEU A 1 243 ? -5.483 11.604 -1.238 1.00 89.62 243 LEU A C 1
ATOM 1935 O O . LEU A 1 243 ? -5.739 11.013 -0.186 1.00 89.62 243 LEU A O 1
ATOM 1939 N N . THR A 1 244 ? -6.406 12.319 -1.884 1.00 86.56 244 THR A N 1
ATOM 1940 C CA . THR A 1 244 ? -7.794 12.450 -1.423 1.00 86.56 244 THR A CA 1
ATOM 1941 C C . THR A 1 244 ? -8.552 11.145 -1.668 1.00 86.56 244 THR A C 1
ATOM 1943 O O . THR A 1 244 ? -9.184 10.935 -2.706 1.00 86.56 244 THR A O 1
ATOM 1946 N N . ARG A 1 245 ? -8.457 10.235 -0.697 1.00 88.38 245 ARG A N 1
ATOM 1947 C CA . ARG A 1 245 ? -9.027 8.886 -0.750 1.00 88.38 245 ARG A CA 1
ATOM 1948 C C . ARG A 1 245 ? -10.553 8.906 -0.618 1.00 88.38 245 ARG A C 1
ATOM 1950 O O . ARG A 1 245 ? -11.084 9.247 0.434 1.00 88.38 245 ARG A O 1
ATOM 1957 N N . GLN A 1 246 ? -11.263 8.428 -1.638 1.00 85.06 246 GLN A N 1
ATOM 1958 C CA . GLN A 1 246 ? -12.713 8.203 -1.573 1.00 85.06 246 GLN A CA 1
ATOM 1959 C C . GLN A 1 246 ? -13.064 6.846 -0.950 1.00 85.06 246 GLN A C 1
ATOM 1961 O O . GLN A 1 246 ? -13.985 6.734 -0.140 1.00 85.06 246 GLN A O 1
ATOM 1966 N N . SER A 1 247 ? -12.346 5.790 -1.340 1.00 84.94 247 SER A N 1
ATOM 1967 C CA . SER A 1 247 ? -12.531 4.440 -0.798 1.00 84.94 247 SER A CA 1
ATOM 1968 C C . SER A 1 247 ? -11.288 3.579 -1.005 1.00 84.94 247 SER A C 1
ATOM 1970 O O . SER A 1 247 ? -10.459 3.878 -1.862 1.00 84.94 247 SER A O 1
ATOM 1972 N N . VAL A 1 248 ? -11.159 2.508 -0.224 1.00 87.38 248 VAL A N 1
ATOM 1973 C CA . VAL A 1 248 ? -10.122 1.484 -0.403 1.00 87.38 248 VAL A CA 1
ATOM 1974 C C . VAL A 1 248 ? -10.726 0.324 -1.182 1.00 87.38 248 VAL A C 1
ATOM 1976 O O . VAL A 1 248 ? -11.727 -0.241 -0.732 1.00 87.38 248 VAL A O 1
ATOM 1979 N N . SER A 1 249 ? -10.148 0.007 -2.342 1.00 85.62 249 SER A N 1
ATOM 1980 C CA . SER A 1 249 ? -10.629 -1.052 -3.237 1.00 85.62 249 SER A CA 1
ATOM 1981 C C . SER A 1 249 ? -9.976 -2.400 -2.941 1.00 85.62 249 SER A C 1
ATOM 1983 O O . SER A 1 249 ? -10.653 -3.429 -2.951 1.00 85.62 249 SER A O 1
ATOM 1985 N N . SER A 1 250 ? -8.672 -2.408 -2.654 1.00 89.94 250 SER A N 1
ATOM 1986 C CA . SER A 1 250 ? -7.968 -3.612 -2.224 1.00 89.94 250 SER A CA 1
ATOM 1987 C C . SER A 1 250 ? -6.783 -3.318 -1.313 1.00 89.94 250 SER A C 1
ATOM 1989 O O . SER A 1 250 ? -6.148 -2.266 -1.388 1.00 89.94 250 SER A O 1
ATOM 1991 N N . VAL A 1 251 ? -6.474 -4.277 -0.446 1.00 88.94 251 VAL A N 1
ATOM 1992 C CA . VAL A 1 251 ? -5.285 -4.275 0.408 1.00 88.94 251 VAL A CA 1
ATOM 1993 C C . VAL A 1 251 ? -4.699 -5.677 0.417 1.00 88.94 251 VAL A C 1
ATOM 1995 O O . VAL A 1 251 ? -5.410 -6.650 0.666 1.00 88.94 251 VAL A O 1
ATOM 1998 N N . GLY A 1 252 ? -3.394 -5.782 0.188 1.00 87.38 252 GLY A N 1
ATOM 1999 C CA . GLY A 1 252 ? -2.629 -6.996 0.436 1.00 87.38 252 GLY A CA 1
ATOM 2000 C C . GLY A 1 252 ? -1.810 -6.872 1.707 1.00 87.38 252 GLY A C 1
ATOM 2001 O O . GLY A 1 252 ? -1.040 -5.923 1.851 1.00 87.38 252 GLY A O 1
ATOM 2002 N N . LEU A 1 253 ? -1.948 -7.845 2.601 1.00 85.00 253 LEU A N 1
ATOM 2003 C CA . LEU A 1 253 ? -1.161 -7.975 3.817 1.00 85.00 253 LEU A CA 1
ATOM 2004 C C . LEU A 1 253 ? -0.258 -9.202 3.713 1.00 85.00 253 LEU A C 1
ATOM 2006 O O . LEU A 1 253 ? -0.734 -10.312 3.467 1.00 85.00 253 LEU A O 1
ATOM 2010 N N . ARG A 1 254 ? 1.039 -9.008 3.929 1.00 78.19 254 ARG A N 1
ATOM 2011 C CA . ARG A 1 254 ? 2.021 -10.088 4.028 1.00 78.19 254 ARG A CA 1
ATOM 2012 C C . ARG A 1 254 ? 2.161 -10.520 5.478 1.00 78.19 254 ARG A C 1
ATOM 2014 O O . ARG A 1 254 ? 2.170 -9.672 6.358 1.00 78.19 254 ARG A O 1
ATOM 2021 N N . ASN A 1 255 ? 2.228 -11.819 5.736 1.00 74.12 255 ASN A N 1
ATOM 2022 C CA . ASN A 1 255 ? 2.431 -12.319 7.090 1.00 74.12 255 ASN A CA 1
ATOM 2023 C C . ASN A 1 255 ? 3.889 -12.106 7.523 1.00 74.12 255 ASN A C 1
ATOM 2025 O O . ASN A 1 255 ? 4.797 -12.414 6.758 1.00 74.12 255 ASN A O 1
ATOM 2029 N N . ASN A 1 256 ? 4.106 -11.597 8.737 1.00 69.56 256 ASN A N 1
ATOM 2030 C CA . ASN A 1 256 ? 5.450 -11.360 9.285 1.00 69.56 256 ASN A CA 1
ATOM 2031 C C . ASN A 1 256 ? 5.911 -12.479 10.235 1.00 69.56 256 ASN A C 1
ATOM 2033 O O . ASN A 1 256 ? 6.915 -12.335 10.916 1.00 69.56 256 ASN A O 1
ATOM 2037 N N . TYR A 1 257 ? 5.153 -13.569 10.335 1.00 65.00 257 TYR A N 1
ATOM 2038 C CA . TYR A 1 257 ? 5.515 -14.744 11.122 1.00 65.00 257 TYR A CA 1
ATOM 2039 C C . TYR A 1 257 ? 5.656 -15.940 10.187 1.00 65.00 257 TYR A C 1
ATOM 2041 O O . TYR A 1 257 ? 4.856 -16.073 9.257 1.00 65.00 257 TYR A O 1
ATOM 2049 N N . GLY A 1 258 ? 6.658 -16.784 10.458 1.00 53.84 258 GLY A N 1
ATOM 2050 C CA . GLY A 1 258 ? 6.950 -17.989 9.680 1.00 53.84 258 GLY A CA 1
ATOM 2051 C C . GLY A 1 258 ? 5.706 -18.847 9.462 1.00 53.84 258 GLY A C 1
ATOM 2052 O O . GLY A 1 258 ? 4.829 -18.938 10.332 1.00 53.84 258 GLY A O 1
ATOM 2053 N N . GLY A 1 259 ? 5.599 -19.423 8.269 1.00 50.06 259 GLY A N 1
ATOM 2054 C CA . GLY A 1 259 ? 4.424 -20.169 7.847 1.00 50.06 259 GLY A CA 1
ATOM 2055 C C . GLY A 1 259 ? 4.249 -21.447 8.662 1.00 50.06 259 GLY A C 1
ATOM 2056 O O . GLY A 1 259 ? 4.934 -22.436 8.433 1.00 50.06 259 GLY A O 1
ATOM 2057 N N . SER A 1 260 ? 3.285 -21.483 9.586 1.00 42.41 260 SER A N 1
ATOM 2058 C CA . SER A 1 260 ? 2.726 -22.768 10.015 1.00 42.41 260 SER A CA 1
ATOM 2059 C C . SER A 1 260 ? 1.830 -23.324 8.907 1.00 42.41 260 SER A C 1
ATOM 2061 O O . SER A 1 260 ? 1.221 -22.568 8.142 1.00 42.41 260 SER A O 1
ATOM 2063 N N . THR A 1 261 ? 1.728 -24.648 8.810 1.00 38.50 261 THR A N 1
ATOM 2064 C CA . THR A 1 261 ? 0.835 -25.320 7.860 1.00 38.50 261 THR A CA 1
ATOM 2065 C C . THR A 1 261 ? -0.590 -24.759 7.962 1.00 38.50 261 THR A C 1
ATOM 2067 O O . THR A 1 261 ? -1.210 -24.766 9.023 1.00 38.50 261 THR A O 1
ATOM 2070 N N . GLY A 1 262 ? -1.105 -24.233 6.844 1.00 44.69 262 GLY A N 1
ATOM 2071 C CA . GLY A 1 262 ? -2.423 -23.588 6.760 1.00 44.69 262 GLY A CA 1
ATOM 2072 C C . GLY A 1 262 ? -2.432 -22.064 6.948 1.00 44.69 262 GLY A C 1
ATOM 2073 O O . GLY A 1 262 ? -3.472 -21.443 6.725 1.00 44.69 262 GLY A O 1
ATOM 2074 N N . THR A 1 263 ? -1.303 -21.437 7.294 1.00 55.03 263 THR A N 1
ATOM 2075 C CA . THR A 1 263 ? -1.197 -19.974 7.385 1.00 55.03 263 THR A CA 1
ATOM 2076 C C . THR A 1 263 ? -0.818 -19.374 6.033 1.00 55.03 263 THR A C 1
ATOM 2078 O O . THR A 1 263 ? 0.217 -19.686 5.454 1.00 55.03 263 THR A O 1
ATOM 2081 N N . THR A 1 264 ? -1.656 -18.477 5.512 1.00 55.59 264 THR A N 1
ATOM 2082 C CA . THR A 1 264 ? -1.398 -17.766 4.252 1.00 55.59 264 THR A CA 1
ATOM 2083 C C . THR A 1 264 ? -0.240 -16.775 4.408 1.00 55.59 264 THR A C 1
ATOM 2085 O O . THR A 1 264 ? -0.356 -15.821 5.183 1.00 55.59 264 THR A O 1
ATOM 2088 N N . SER A 1 265 ? 0.827 -16.938 3.623 1.00 66.38 265 SER A N 1
ATOM 2089 C CA . SER A 1 265 ? 1.960 -15.996 3.538 1.00 66.38 265 SER A CA 1
ATOM 2090 C C . SER A 1 265 ? 1.538 -14.607 3.042 1.00 66.38 265 SER A C 1
ATOM 2092 O O . SER A 1 265 ? 2.118 -13.588 3.424 1.00 66.38 265 SER A O 1
ATOM 2094 N N . TYR A 1 266 ? 0.478 -14.552 2.234 1.00 75.75 266 TYR A N 1
ATOM 2095 C CA . TYR A 1 266 ? -0.099 -13.323 1.710 1.00 75.75 266 TYR A CA 1
ATOM 2096 C C . TYR A 1 266 ? -1.627 -13.383 1.701 1.00 75.75 266 TYR A C 1
ATOM 2098 O O . TYR A 1 266 ? -2.216 -14.359 1.238 1.00 75.75 266 TYR A O 1
ATOM 2106 N N . ARG A 1 267 ? -2.278 -12.327 2.195 1.00 79.69 267 ARG A N 1
ATOM 2107 C CA . ARG A 1 267 ? -3.740 -12.181 2.230 1.00 79.69 267 ARG A CA 1
ATOM 2108 C C . ARG A 1 267 ? -4.148 -10.958 1.437 1.00 79.69 267 ARG A C 1
ATOM 2110 O O . ARG A 1 267 ? -3.614 -9.879 1.666 1.00 79.69 267 ARG A O 1
ATOM 2117 N N . MET A 1 268 ? -5.109 -11.117 0.537 1.00 84.06 268 MET A N 1
ATOM 2118 C CA . MET A 1 268 ? -5.690 -10.007 -0.211 1.00 84.06 268 MET A CA 1
ATOM 2119 C C . MET A 1 268 ? -7.145 -9.826 0.178 1.00 84.06 268 MET A C 1
ATOM 2121 O O . MET A 1 268 ? -7.925 -10.775 0.163 1.00 84.06 268 MET A O 1
ATOM 2125 N N . PHE A 1 269 ? -7.500 -8.591 0.493 1.00 83.88 269 PHE A N 1
ATOM 2126 C CA . PHE A 1 269 ? -8.860 -8.178 0.779 1.00 83.88 269 PHE A CA 1
ATOM 2127 C C . PHE A 1 269 ? -9.290 -7.206 -0.316 1.00 83.88 269 PHE A C 1
ATOM 2129 O O . PHE A 1 269 ? -8.576 -6.242 -0.585 1.00 83.88 269 PHE A O 1
ATOM 2136 N N . ALA A 1 270 ? -10.427 -7.463 -0.960 1.00 85.12 270 ALA A N 1
ATOM 2137 C CA . ALA A 1 270 ? -10.937 -6.667 -2.074 1.00 85.12 270 ALA A CA 1
ATOM 2138 C C . ALA A 1 270 ? -12.437 -6.384 -1.901 1.00 85.12 270 ALA A C 1
ATOM 2140 O O . ALA A 1 270 ? -13.178 -7.229 -1.401 1.00 85.12 270 ALA A O 1
ATOM 2141 N N . GLY A 1 271 ? -12.878 -5.187 -2.288 1.00 77.88 271 GLY A N 1
ATOM 2142 C CA . GLY A 1 271 ? -14.247 -4.705 -2.089 1.00 77.88 271 GLY A CA 1
ATOM 2143 C C . GLY A 1 271 ? -14.319 -3.183 -1.943 1.00 77.88 271 GLY A C 1
ATOM 2144 O O . GLY A 1 271 ? -13.308 -2.493 -1.979 1.00 77.88 271 GLY A O 1
ATOM 2145 N N . LYS A 1 272 ? -15.517 -2.622 -1.761 1.00 74.00 272 LYS A N 1
ATOM 2146 C CA . LYS A 1 272 ? -15.680 -1.174 -1.547 1.00 74.00 272 LYS A CA 1
ATOM 2147 C C . LYS A 1 272 ? -15.516 -0.835 -0.063 1.00 74.00 272 LYS A C 1
ATOM 2149 O O . LYS A 1 272 ? -16.359 -1.219 0.740 1.00 74.00 272 LYS A O 1
ATOM 2154 N N . GLY A 1 273 ? -14.469 -0.087 0.292 1.00 74.56 273 GLY A N 1
ATOM 2155 C CA . GLY A 1 273 ? -14.210 0.313 1.683 1.00 74.56 273 GLY A CA 1
ATOM 2156 C C . GLY A 1 273 ? -13.702 -0.841 2.551 1.00 74.56 273 GLY A C 1
ATOM 2157 O O . GLY A 1 273 ? -14.113 -0.977 3.703 1.00 74.56 273 GLY A O 1
ATOM 2158 N N . VAL A 1 274 ? -12.845 -1.691 1.974 1.00 78.56 274 VAL A N 1
ATOM 2159 C CA . VAL A 1 274 ? -12.282 -2.891 2.623 1.00 78.56 274 VAL A CA 1
ATOM 2160 C C . VAL A 1 274 ? -11.625 -2.577 3.959 1.00 78.56 274 VAL A C 1
ATOM 2162 O O . VAL A 1 274 ? -11.748 -3.351 4.903 1.00 78.56 274 VAL A O 1
ATOM 2165 N N . ASP A 1 275 ? -10.960 -1.431 4.049 1.00 75.31 275 ASP A N 1
ATOM 2166 C CA . ASP A 1 275 ? -10.274 -0.952 5.244 1.00 75.31 275 ASP A CA 1
ATOM 2167 C C . ASP A 1 275 ? -11.176 -0.895 6.480 1.00 75.31 275 ASP A C 1
ATOM 2169 O O . ASP A 1 275 ? -10.713 -1.177 7.582 1.00 75.31 275 ASP A O 1
ATOM 2173 N N . ARG A 1 276 ? -12.471 -0.604 6.299 1.00 72.31 276 ARG A N 1
ATOM 2174 C CA . ARG A 1 276 ? -13.454 -0.566 7.391 1.00 72.31 276 ARG A CA 1
ATOM 2175 C C . ARG A 1 276 ? -13.836 -1.955 7.889 1.00 72.31 276 ARG A C 1
ATOM 2177 O O . ARG A 1 276 ? -14.264 -2.082 9.029 1.00 72.31 276 ARG A O 1
ATOM 2184 N N . GLY A 1 277 ? -13.719 -2.978 7.042 1.00 62.69 277 GLY A N 1
ATOM 2185 C CA . GLY A 1 277 ? -14.076 -4.366 7.347 1.00 62.69 277 GLY A CA 1
ATOM 2186 C C . GLY A 1 277 ? -12.949 -5.187 7.979 1.00 62.69 277 GLY A C 1
ATOM 2187 O O . GLY A 1 277 ? -13.222 -6.265 8.508 1.00 62.69 277 GLY A O 1
ATOM 2188 N N . LEU A 1 278 ? -11.705 -4.698 7.924 1.00 70.62 278 LEU A N 1
ATOM 2189 C CA . LEU A 1 278 ? -10.537 -5.397 8.460 1.00 70.62 278 LEU A CA 1
ATOM 2190 C C . LEU A 1 278 ? -10.555 -5.397 9.989 1.00 70.62 278 LEU A C 1
ATOM 2192 O O . LEU A 1 278 ? -10.584 -4.342 10.622 1.00 70.62 278 LEU A O 1
ATOM 2196 N N . ARG A 1 279 ? -10.490 -6.589 10.585 1.00 65.88 279 ARG A N 1
ATOM 2197 C CA . ARG A 1 279 ? -10.398 -6.757 12.039 1.00 65.88 279 ARG A CA 1
ATOM 2198 C C . ARG A 1 279 ? -8.961 -6.563 12.500 1.00 65.88 279 ARG A C 1
ATOM 2200 O O . ARG A 1 279 ? -8.008 -6.660 11.718 1.00 65.88 279 ARG A O 1
ATOM 2207 N N . GLU A 1 280 ? -8.770 -6.376 13.800 1.00 65.19 280 GLU A N 1
ATOM 2208 C CA . GLU A 1 280 ? -7.413 -6.314 14.345 1.00 65.19 280 GLU A CA 1
ATOM 2209 C C . GLU A 1 280 ? -6.650 -7.620 14.077 1.00 65.19 280 GLU A C 1
ATOM 2211 O O . GLU A 1 280 ? -5.502 -7.583 13.655 1.00 65.19 280 GLU A O 1
ATOM 2216 N N . VAL A 1 281 ? -7.302 -8.781 14.189 1.00 64.44 281 VAL A N 1
ATOM 2217 C CA . VAL A 1 281 ? -6.687 -10.084 13.860 1.00 64.44 281 VAL A CA 1
ATOM 2218 C C . VAL A 1 281 ? -6.228 -10.192 12.401 1.00 64.44 281 VAL A C 1
ATOM 2220 O O . VAL A 1 281 ? -5.266 -10.902 12.107 1.00 64.44 281 VAL A O 1
ATOM 2223 N N . ASP A 1 282 ? -6.863 -9.454 11.487 1.00 67.81 282 ASP A N 1
ATOM 2224 C CA . ASP A 1 282 ? -6.474 -9.435 10.078 1.00 67.81 282 ASP A CA 1
ATOM 2225 C C . ASP A 1 282 ? -5.182 -8.633 9.872 1.00 67.81 282 ASP A C 1
ATOM 2227 O O . ASP A 1 282 ? -4.354 -8.987 9.033 1.00 67.81 282 ASP A O 1
ATOM 2231 N N . THR A 1 283 ? -4.961 -7.606 10.697 1.00 70.44 283 THR A N 1
ATOM 2232 C CA . THR A 1 283 ? -3.880 -6.616 10.553 1.00 70.44 283 THR A CA 1
ATOM 2233 C C . THR A 1 283 ? -2.731 -6.778 11.555 1.00 70.44 283 THR A C 1
ATOM 2235 O O . THR A 1 283 ? -1.621 -6.324 11.283 1.00 70.44 283 THR A O 1
ATOM 2238 N N . ALA A 1 284 ? -2.950 -7.461 12.683 1.00 61.41 284 ALA A N 1
ATOM 2239 C CA . ALA A 1 284 ? -2.024 -7.548 13.818 1.00 61.41 284 ALA A CA 1
ATOM 2240 C C . ALA A 1 284 ? -0.676 -8.194 13.471 1.00 61.41 284 ALA A C 1
ATOM 2242 O O . ALA A 1 284 ? 0.352 -7.777 14.008 1.00 61.41 284 ALA A O 1
ATOM 2243 N N . TYR A 1 285 ? -0.702 -9.170 12.561 1.00 66.12 285 TYR A N 1
ATOM 2244 C CA . TYR A 1 285 ? 0.445 -9.980 12.134 1.00 66.12 285 TYR A CA 1
ATOM 2245 C C . TYR A 1 285 ? 0.880 -9.686 10.691 1.00 66.12 285 TYR A C 1
ATOM 2247 O O . TYR A 1 285 ? 1.740 -10.371 10.143 1.00 66.12 285 TYR A O 1
ATOM 2255 N N . GLY A 1 286 ? 0.260 -8.679 10.067 1.00 72.19 286 GLY A N 1
ATOM 2256 C CA . GLY A 1 286 ? 0.491 -8.322 8.677 1.00 72.19 286 GLY A CA 1
ATOM 2257 C C . GLY A 1 286 ? 1.421 -7.124 8.519 1.00 72.19 286 GLY A C 1
ATOM 2258 O O . GLY A 1 286 ? 1.353 -6.173 9.303 1.00 72.19 286 GLY A O 1
ATOM 2259 N N . SER A 1 287 ? 2.236 -7.133 7.468 1.00 77.19 287 SER A N 1
ATOM 2260 C CA . SER A 1 287 ? 2.783 -5.923 6.866 1.00 77.19 287 SER A CA 1
ATOM 2261 C C . SER A 1 287 ? 2.052 -5.539 5.585 1.00 77.19 287 SER A C 1
ATOM 2263 O O . SER A 1 287 ? 1.506 -6.396 4.890 1.00 77.19 287 SER A O 1
ATOM 2265 N N . LEU A 1 288 ? 1.996 -4.242 5.277 1.00 82.75 288 LEU A N 1
ATOM 2266 C CA . LEU A 1 288 ? 1.352 -3.769 4.051 1.00 82.75 288 LEU A CA 1
ATOM 2267 C C . LEU A 1 288 ? 2.191 -4.193 2.838 1.00 82.75 288 LEU A C 1
ATOM 2269 O O . LEU A 1 288 ? 3.307 -3.717 2.661 1.00 82.75 288 LEU A O 1
ATOM 2273 N N . GLY A 1 289 ? 1.643 -5.073 2.001 1.00 82.69 289 GLY A N 1
ATOM 2274 C CA . GLY A 1 289 ? 2.261 -5.472 0.738 1.00 82.69 289 GLY A CA 1
ATOM 2275 C C . GLY A 1 289 ? 1.862 -4.551 -0.410 1.00 82.69 289 GLY A C 1
ATOM 2276 O O . GLY A 1 289 ? 2.720 -4.009 -1.103 1.00 82.69 289 GLY A O 1
ATOM 2277 N N . HIS A 1 290 ? 0.553 -4.354 -0.596 1.00 90.06 290 HIS A N 1
ATOM 2278 C CA . HIS A 1 290 ? 0.024 -3.360 -1.531 1.00 90.06 290 HIS A CA 1
ATOM 2279 C C . HIS A 1 290 ? -1.276 -2.744 -1.024 1.00 90.06 290 HIS A C 1
ATOM 2281 O O . HIS A 1 290 ? -1.991 -3.344 -0.220 1.00 90.06 290 HIS A O 1
ATOM 2287 N N . ALA A 1 291 ? -1.609 -1.578 -1.561 1.00 92.06 291 ALA A N 1
ATOM 2288 C CA . ALA A 1 291 ? -2.918 -0.966 -1.419 1.00 92.06 291 ALA A CA 1
ATOM 2289 C C . ALA A 1 291 ? -3.388 -0.404 -2.758 1.00 92.06 291 ALA A C 1
ATOM 2291 O O . ALA A 1 291 ? -2.579 0.087 -3.544 1.00 92.06 291 ALA A O 1
ATOM 2292 N N . MET A 1 292 ? -4.695 -0.448 -2.988 1.00 93.81 292 MET A N 1
ATOM 2293 C CA . MET A 1 292 ? -5.371 0.274 -4.057 1.00 93.81 292 MET A CA 1
ATOM 2294 C C . MET A 1 292 ? -6.512 1.103 -3.470 1.00 93.81 292 MET A C 1
ATOM 2296 O O . MET A 1 292 ? -7.284 0.633 -2.626 1.00 93.81 292 MET A O 1
ATOM 2300 N N . ILE A 1 293 ? -6.610 2.349 -3.917 1.00 91.44 293 ILE A N 1
ATOM 2301 C CA . ILE A 1 293 ? -7.614 3.313 -3.476 1.00 91.44 293 ILE A CA 1
ATOM 2302 C C . ILE A 1 293 ? -8.276 3.976 -4.681 1.00 91.44 293 ILE A C 1
ATOM 2304 O O . ILE A 1 293 ? -7.654 4.153 -5.726 1.00 91.44 293 ILE A O 1
ATOM 2308 N N . GLN A 1 294 ? -9.533 4.373 -4.513 1.00 89.44 294 GLN A N 1
ATOM 2309 C CA . GLN A 1 294 ? -10.188 5.326 -5.404 1.00 89.44 294 GLN A CA 1
ATOM 2310 C C . GLN A 1 294 ? -9.833 6.743 -4.962 1.00 89.44 294 GLN A C 1
ATOM 2312 O O . GLN A 1 294 ? -10.019 7.089 -3.789 1.00 89.44 294 GLN A O 1
ATOM 2317 N N . VAL A 1 295 ? -9.336 7.543 -5.897 1.00 86.56 295 VAL A N 1
ATOM 2318 C CA . VAL A 1 295 ? -8.919 8.932 -5.702 1.00 86.56 295 VAL A CA 1
ATOM 2319 C C . VAL A 1 295 ? -9.817 9.837 -6.532 1.00 86.56 295 VAL A C 1
ATOM 2321 O O . VAL A 1 295 ? -10.166 9.504 -7.663 1.00 86.56 295 VAL A O 1
ATOM 2324 N N . ALA A 1 296 ? -10.184 10.984 -5.966 1.00 78.25 296 ALA A N 1
ATOM 2325 C CA . ALA A 1 296 ? -10.766 12.082 -6.727 1.00 78.25 296 ALA A CA 1
ATOM 2326 C C . ALA A 1 296 ? -9.647 13.025 -7.181 1.00 78.25 296 ALA A C 1
ATOM 2328 O O . ALA A 1 296 ? -8.923 13.543 -6.328 1.00 78.25 296 ALA A O 1
ATOM 2329 N N . GLY A 1 297 ? -9.509 13.242 -8.487 1.00 71.38 297 GLY A N 1
ATOM 2330 C CA . GLY A 1 297 ? -8.616 14.253 -9.051 1.00 71.38 297 GLY A CA 1
ATOM 2331 C C . GLY A 1 297 ? -9.352 15.215 -9.978 1.00 71.38 297 GLY A C 1
ATOM 2332 O O . GLY A 1 297 ? -10.538 15.041 -10.262 1.00 71.38 297 GLY A O 1
ATOM 2333 N N . ASP A 1 298 ? -8.623 16.210 -10.479 1.00 67.81 298 ASP A N 1
ATOM 2334 C CA . ASP A 1 298 ? -9.166 17.254 -11.362 1.00 67.81 298 ASP A CA 1
ATOM 2335 C C . ASP A 1 298 ? -9.657 16.689 -12.705 1.00 67.81 298 ASP A C 1
ATOM 2337 O O . ASP A 1 298 ? -10.602 17.188 -13.306 1.00 67.81 298 ASP A O 1
ATOM 2341 N N . GLU A 1 299 ? -9.051 15.588 -13.150 1.00 65.69 299 GLU A N 1
ATOM 2342 C CA . GLU A 1 299 ? -9.399 14.882 -14.385 1.00 65.69 299 GLU A CA 1
ATOM 2343 C C . GLU A 1 299 ? -10.393 13.719 -14.155 1.00 65.69 299 GLU A C 1
ATOM 2345 O O . GLU A 1 299 ? -10.479 12.816 -14.990 1.00 65.69 299 GLU A O 1
ATOM 2350 N N . GLY A 1 300 ? -11.106 13.708 -13.022 1.00 69.62 300 GLY A N 1
ATOM 2351 C CA . GLY A 1 300 ? -12.095 12.687 -12.661 1.00 69.62 300 GLY A CA 1
ATOM 2352 C C . GLY A 1 300 ? -11.622 11.685 -11.604 1.00 69.62 300 GLY A C 1
ATOM 2353 O O . GLY A 1 300 ? -10.568 11.836 -10.975 1.00 69.62 300 GLY A O 1
ATOM 2354 N N . THR A 1 301 ? -12.439 10.657 -11.372 1.00 77.12 301 THR A N 1
ATOM 2355 C CA . THR A 1 301 ? -12.120 9.578 -10.427 1.00 77.12 301 THR A CA 1
ATOM 2356 C C . THR A 1 301 ? -11.214 8.516 -11.053 1.00 77.12 301 THR A C 1
ATOM 2358 O O . THR A 1 301 ? -11.386 8.124 -12.206 1.00 77.12 301 THR A O 1
ATOM 2361 N N . PHE A 1 302 ? -10.219 8.037 -10.302 1.00 85.25 302 PHE A N 1
ATOM 2362 C CA . PHE A 1 302 ? -9.311 6.990 -10.776 1.00 85.25 302 PHE A CA 1
ATOM 2363 C C . PHE A 1 302 ? -8.798 6.092 -9.652 1.00 85.25 302 PHE A C 1
ATOM 2365 O O . PHE A 1 302 ? -8.773 6.468 -8.478 1.00 85.25 302 PHE A O 1
ATOM 2372 N N . THR A 1 303 ? -8.330 4.896 -10.023 1.00 90.50 303 THR A N 1
ATOM 2373 C CA . THR A 1 303 ? -7.679 3.988 -9.071 1.00 90.50 303 THR A CA 1
ATOM 2374 C C . THR A 1 303 ? -6.187 4.279 -9.023 1.00 90.50 303 THR A C 1
ATOM 2376 O O . THR A 1 303 ? -5.517 4.155 -10.053 1.00 90.50 303 THR A O 1
ATOM 2379 N N . ALA A 1 304 ? -5.678 4.594 -7.835 1.00 94.25 304 ALA A N 1
ATOM 2380 C CA . ALA A 1 304 ? -4.253 4.655 -7.533 1.00 94.25 304 ALA A CA 1
ATOM 2381 C C . ALA A 1 304 ? -3.852 3.448 -6.683 1.00 94.25 304 ALA A C 1
ATOM 2383 O O . ALA A 1 304 ? -4.643 2.952 -5.876 1.00 94.25 304 ALA A O 1
ATOM 2384 N N . GLY A 1 305 ? -2.619 2.981 -6.825 1.00 95.56 305 GLY A N 1
ATOM 2385 C CA . GLY A 1 305 ? -2.084 1.923 -5.990 1.00 95.56 305 GLY A CA 1
ATOM 2386 C C . GLY A 1 305 ? -0.610 2.091 -5.668 1.00 95.56 305 GLY A C 1
ATOM 2387 O O . GLY A 1 305 ? 0.135 2.793 -6.353 1.00 95.56 305 GLY A O 1
ATOM 2388 N N . VAL A 1 306 ? -0.208 1.438 -4.584 1.00 95.19 306 VAL A N 1
ATOM 2389 C CA . VAL A 1 306 ? 1.155 1.462 -4.060 1.00 95.19 306 VAL A CA 1
ATOM 2390 C C . VAL A 1 306 ? 1.571 0.068 -3.609 1.00 95.19 306 VAL A C 1
ATOM 2392 O O . VAL A 1 306 ? 0.766 -0.693 -3.070 1.00 95.19 306 VAL A O 1
ATOM 2395 N N . ALA A 1 307 ? 2.841 -0.263 -3.816 1.00 92.44 307 ALA A N 1
ATOM 2396 C CA . ALA A 1 307 ? 3.511 -1.412 -3.223 1.00 92.44 307 ALA A CA 1
ATOM 2397 C C . ALA A 1 307 ? 4.833 -0.928 -2.622 1.00 92.44 307 ALA A C 1
ATOM 2399 O O . ALA A 1 307 ? 5.846 -0.825 -3.318 1.00 92.44 307 ALA A O 1
ATOM 2400 N N . THR A 1 308 ? 4.802 -0.595 -1.331 1.00 88.81 308 THR A N 1
ATOM 2401 C CA . THR A 1 308 ? 5.897 0.087 -0.624 1.00 88.81 308 THR A CA 1
ATOM 2402 C C . THR A 1 308 ? 7.188 -0.725 -0.640 1.00 88.81 308 THR A C 1
ATOM 2404 O O . THR A 1 308 ? 8.237 -0.186 -0.974 1.00 88.81 308 THR A O 1
ATOM 2407 N N . ALA A 1 309 ? 7.107 -2.039 -0.408 1.00 83.50 309 ALA A N 1
ATOM 2408 C CA . ALA A 1 309 ? 8.264 -2.937 -0.453 1.00 83.50 309 ALA A CA 1
ATOM 2409 C C . ALA A 1 309 ? 8.896 -3.082 -1.849 1.00 83.50 309 ALA A C 1
ATOM 2411 O O . ALA A 1 309 ? 10.036 -3.515 -1.963 1.00 83.50 309 ALA A O 1
ATOM 2412 N N . LYS A 1 310 ? 8.166 -2.724 -2.913 1.00 87.56 310 LYS A N 1
ATOM 2413 C CA . LYS A 1 310 ? 8.666 -2.727 -4.298 1.00 87.56 310 LYS A CA 1
ATOM 2414 C C . LYS A 1 310 ? 8.994 -1.321 -4.807 1.00 87.56 310 LYS A C 1
ATOM 2416 O O . LYS A 1 310 ? 9.244 -1.165 -5.997 1.00 87.56 310 LYS A O 1
ATOM 2421 N N . GLY A 1 311 ? 8.897 -0.296 -3.953 1.00 92.00 311 GLY A N 1
ATOM 2422 C CA . GLY A 1 311 ? 9.052 1.103 -4.350 1.00 92.00 311 GLY A CA 1
ATOM 2423 C C . GLY A 1 311 ? 8.099 1.534 -5.471 1.00 92.00 311 GLY A C 1
ATOM 2424 O O . GLY A 1 311 ? 8.433 2.436 -6.228 1.00 92.00 311 GLY A O 1
ATOM 2425 N N . LYS A 1 312 ? 6.951 0.865 -5.651 1.00 94.69 312 LYS A N 1
ATOM 2426 C CA . LYS A 1 312 ? 6.115 1.014 -6.853 1.00 94.69 312 LYS A CA 1
ATOM 2427 C C . LYS A 1 312 ? 4.857 1.829 -6.578 1.00 94.69 312 LYS A C 1
ATOM 2429 O O . LYS A 1 312 ? 4.131 1.529 -5.631 1.00 94.69 312 LYS A O 1
ATOM 2434 N N . TYR A 1 313 ? 4.562 2.769 -7.469 1.00 96.94 313 TYR A N 1
ATOM 2435 C CA . TYR A 1 313 ? 3.320 3.543 -7.520 1.00 96.94 313 TYR A CA 1
ATOM 2436 C C . TYR A 1 313 ? 2.677 3.416 -8.909 1.00 96.94 313 TYR A C 1
ATOM 2438 O O . TYR A 1 313 ? 3.390 3.319 -9.913 1.00 96.94 313 TYR A O 1
ATOM 2446 N N . TRP A 1 314 ? 1.345 3.388 -8.986 1.00 95.75 314 TRP A N 1
ATOM 2447 C CA . TRP A 1 314 ? 0.624 3.410 -10.262 1.00 95.75 314 TRP A CA 1
ATOM 2448 C C . TRP A 1 314 ? -0.761 4.048 -10.165 1.00 95.75 314 TRP A C 1
ATOM 2450 O O . TRP A 1 314 ? -1.440 3.950 -9.148 1.00 95.75 314 TRP A O 1
ATOM 2460 N N . GLU A 1 315 ? -1.212 4.607 -11.280 1.00 93.88 315 GLU A N 1
ATOM 2461 C CA . GLU A 1 315 ? -2.582 5.025 -11.552 1.00 93.88 315 GLU A CA 1
ATOM 2462 C C . GLU A 1 315 ? -3.102 4.220 -12.741 1.00 93.88 315 GLU A C 1
ATOM 2464 O O . GLU A 1 315 ? -2.374 3.909 -13.685 1.00 93.88 315 GLU A O 1
ATOM 2469 N N . THR A 1 316 ? -4.382 3.874 -12.715 1.00 88.31 316 THR A N 1
ATOM 2470 C CA . THR A 1 316 ? -5.066 3.139 -13.797 1.00 88.31 316 THR A CA 1
ATOM 2471 C C . THR A 1 316 ? -5.399 4.048 -14.984 1.00 88.31 316 THR A C 1
ATOM 2473 O O . THR A 1 316 ? -6.535 4.095 -15.441 1.00 88.31 316 THR A O 1
ATOM 2476 N N . ARG A 1 317 ? -4.415 4.826 -15.456 1.00 86.12 317 ARG A N 1
ATOM 2477 C CA . ARG A 1 317 ? -4.595 5.850 -16.492 1.00 86.12 317 ARG A CA 1
ATOM 2478 C C . ARG A 1 317 ? -3.407 5.919 -17.436 1.00 86.12 317 ARG A C 1
ATOM 2480 O O . ARG A 1 317 ? -2.254 5.953 -17.005 1.00 86.12 317 ARG A O 1
ATOM 2487 N N . TYR A 1 318 ? -3.717 6.001 -18.719 1.00 88.38 318 TYR A N 1
ATOM 2488 C CA . TYR A 1 318 ? -2.766 6.344 -19.764 1.00 88.38 318 TYR A CA 1
ATOM 2489 C C . TYR A 1 318 ? -2.805 7.852 -19.996 1.00 88.38 318 TYR A C 1
ATOM 2491 O O . TYR A 1 318 ? -3.862 8.474 -19.889 1.00 88.38 318 TYR A O 1
ATOM 2499 N N . SER A 1 319 ? -1.659 8.455 -20.292 1.00 89.12 319 SER A N 1
ATOM 2500 C CA . SER A 1 319 ? -1.584 9.881 -20.614 1.00 89.12 319 SER A CA 1
ATOM 2501 C C . SER A 1 319 ? -0.512 10.145 -21.657 1.00 89.12 319 SER A C 1
ATOM 2503 O O . SER A 1 319 ? 0.453 9.396 -21.719 1.00 89.12 319 SER A O 1
ATOM 2505 N N . ALA A 1 320 ? -0.654 11.211 -22.447 1.00 91.00 320 ALA A N 1
ATOM 2506 C CA . ALA A 1 320 ? 0.394 11.645 -23.372 1.00 91.00 320 ALA A CA 1
ATOM 2507 C C . ALA A 1 320 ? 1.726 11.893 -22.639 1.00 91.00 320 ALA A C 1
ATOM 2509 O O . ALA A 1 320 ? 1.719 12.240 -21.453 1.00 91.00 320 ALA A O 1
ATOM 2510 N N . LEU A 1 321 ? 2.855 11.746 -23.344 1.00 91.19 321 LEU A N 1
ATOM 2511 C CA . LEU A 1 321 ? 4.201 11.874 -22.766 1.00 91.19 321 LEU A CA 1
ATOM 2512 C C . LEU A 1 321 ? 4.396 13.161 -21.948 1.00 91.19 321 LEU A C 1
ATOM 2514 O O . LEU A 1 321 ? 4.892 13.094 -20.829 1.00 91.19 321 LEU A O 1
ATOM 2518 N N . LEU A 1 322 ? 3.941 14.315 -22.449 1.00 91.69 322 LEU A N 1
ATOM 2519 C CA . LEU A 1 322 ? 4.071 15.590 -21.734 1.00 91.69 322 LEU A CA 1
ATOM 2520 C C . LEU A 1 322 ? 3.343 15.575 -20.378 1.00 91.69 322 LEU A C 1
ATOM 2522 O O . LEU A 1 322 ? 3.888 15.995 -19.361 1.00 91.69 322 LEU A O 1
ATOM 2526 N N . ARG A 1 323 ? 2.119 15.033 -20.335 1.00 91.06 323 ARG A N 1
ATOM 2527 C CA . ARG A 1 323 ? 1.354 14.903 -19.085 1.00 91.06 323 ARG A CA 1
ATOM 2528 C C . ARG A 1 323 ? 1.936 13.830 -18.165 1.00 91.06 323 ARG A C 1
ATOM 2530 O O . ARG A 1 323 ? 1.817 13.951 -16.950 1.00 91.06 323 ARG A O 1
ATOM 2537 N N . TYR A 1 324 ? 2.563 12.798 -18.726 1.00 93.38 324 TYR A N 1
ATOM 2538 C CA . TYR A 1 324 ? 3.296 11.800 -17.953 1.00 93.38 324 TYR A CA 1
ATOM 2539 C C . TYR A 1 324 ? 4.504 12.423 -17.232 1.00 93.38 324 TYR A C 1
ATOM 2541 O O . TYR A 1 324 ? 4.703 12.137 -16.057 1.00 93.38 324 TYR A O 1
ATOM 2549 N N . GLU A 1 325 ? 5.251 13.329 -17.873 1.00 93.38 325 GLU A N 1
ATOM 2550 C CA . GLU A 1 325 ? 6.341 14.066 -17.211 1.00 93.38 325 GLU A CA 1
ATOM 2551 C C . GLU A 1 325 ? 5.831 14.922 -16.045 1.00 93.38 325 GLU A C 1
ATOM 2553 O O . GLU A 1 325 ? 6.398 14.846 -14.956 1.00 93.38 325 GLU A O 1
ATOM 2558 N N . ALA A 1 326 ? 4.726 15.652 -16.243 1.00 93.50 326 ALA A N 1
ATOM 2559 C CA . ALA A 1 326 ? 4.088 16.431 -15.179 1.00 93.50 326 ALA A CA 1
ATOM 2560 C C . ALA A 1 326 ? 3.601 15.541 -14.022 1.00 93.50 326 ALA A C 1
ATOM 2562 O O . ALA A 1 326 ? 3.752 15.882 -12.854 1.00 93.50 326 ALA A O 1
ATOM 2563 N N . PHE A 1 327 ? 3.062 14.360 -14.334 1.00 94.31 327 PHE A N 1
ATOM 2564 C CA . PHE A 1 327 ? 2.706 13.360 -13.330 1.00 94.31 327 PHE A CA 1
ATOM 2565 C C . PHE A 1 327 ? 3.923 12.918 -12.496 1.00 94.31 327 PHE A C 1
ATOM 2567 O O . PHE A 1 327 ? 3.807 12.771 -11.278 1.00 94.31 327 PHE A O 1
ATOM 2574 N N . LEU A 1 328 ? 5.088 12.717 -13.121 1.00 96.06 328 LEU A N 1
ATOM 2575 C CA . LEU A 1 328 ? 6.315 12.383 -12.393 1.00 96.06 328 LEU A CA 1
ATOM 2576 C C . LEU A 1 328 ? 6.783 13.536 -11.500 1.00 96.06 328 LEU A C 1
ATOM 2578 O O . LEU A 1 328 ? 7.228 13.271 -10.385 1.00 96.06 328 LEU A O 1
ATOM 2582 N N . ASP A 1 329 ? 6.643 14.786 -11.949 1.00 95.50 329 ASP A N 1
ATOM 2583 C CA . ASP A 1 329 ? 6.945 15.973 -11.137 1.00 95.50 329 ASP A CA 1
ATOM 2584 C C . ASP A 1 329 ? 6.035 16.039 -9.903 1.00 95.50 329 ASP A C 1
ATOM 2586 O O . ASP A 1 329 ? 6.509 16.161 -8.774 1.00 95.50 329 ASP A O 1
ATOM 2590 N N . GLU A 1 330 ? 4.724 15.865 -10.098 1.00 94.19 330 GLU A N 1
ATOM 2591 C CA . GLU A 1 330 ? 3.735 15.834 -9.016 1.00 94.19 330 GLU A CA 1
ATOM 2592 C C . GLU A 1 330 ? 4.014 14.692 -8.017 1.00 94.19 330 GLU A C 1
ATOM 2594 O O . GLU A 1 330 ? 3.894 14.871 -6.799 1.00 94.19 330 GLU A O 1
ATOM 2599 N N . LEU A 1 331 ? 4.408 13.512 -8.508 1.00 95.69 331 LEU A N 1
ATOM 2600 C CA . LEU A 1 331 ? 4.762 12.366 -7.670 1.00 95.69 331 LEU A CA 1
ATOM 2601 C C . LEU A 1 331 ? 6.078 12.590 -6.909 1.00 95.69 331 LEU A C 1
ATOM 2603 O O . LEU A 1 331 ? 6.160 12.232 -5.732 1.00 95.69 331 LEU A O 1
ATOM 2607 N N . ALA A 1 332 ? 7.085 13.192 -7.548 1.00 96.31 332 ALA A N 1
ATOM 2608 C CA . ALA A 1 332 ? 8.358 13.547 -6.924 1.00 96.31 332 ALA A CA 1
ATOM 2609 C C . ALA A 1 332 ? 8.156 14.556 -5.786 1.00 96.31 332 ALA A C 1
ATOM 2611 O O . ALA A 1 332 ? 8.617 14.322 -4.666 1.00 96.31 332 ALA A O 1
ATOM 2612 N N . GLU A 1 333 ? 7.378 15.613 -6.029 1.00 95.44 333 GLU A N 1
ATOM 2613 C CA . GLU A 1 333 ? 7.025 16.617 -5.022 1.00 95.44 333 GLU A CA 1
ATOM 2614 C C . GLU A 1 333 ? 6.299 15.993 -3.824 1.00 95.44 333 GLU A C 1
ATOM 2616 O O . GLU A 1 333 ? 6.680 16.224 -2.674 1.00 95.44 333 GLU A O 1
ATOM 2621 N N . ARG A 1 334 ? 5.316 15.110 -4.056 1.00 93.88 334 ARG A N 1
ATOM 2622 C CA . ARG A 1 334 ? 4.645 14.374 -2.965 1.00 93.88 334 ARG A CA 1
ATOM 2623 C C . ARG A 1 334 ? 5.589 13.441 -2.211 1.00 93.88 334 ARG A C 1
ATOM 2625 O O . ARG A 1 334 ? 5.401 13.234 -1.015 1.00 93.88 334 ARG A O 1
ATOM 2632 N N . TYR A 1 335 ? 6.571 12.851 -2.884 1.00 95.25 335 TYR A N 1
ATOM 2633 C CA . TYR A 1 335 ? 7.552 11.973 -2.251 1.00 95.25 335 TYR A CA 1
ATOM 2634 C C . TYR A 1 335 ? 8.541 12.749 -1.371 1.00 95.25 335 TYR A C 1
ATOM 2636 O O . TYR A 1 335 ? 8.826 12.345 -0.238 1.00 95.25 335 TYR A O 1
ATOM 2644 N N . TRP A 1 336 ? 9.055 13.881 -1.855 1.00 94.12 336 TRP A N 1
ATOM 2645 C CA . TRP A 1 336 ? 9.956 14.737 -1.087 1.00 94.12 336 TRP A CA 1
ATOM 2646 C C . TRP A 1 336 ? 9.233 15.465 0.048 1.00 94.12 336 TRP A C 1
ATOM 2648 O O . TRP A 1 336 ? 9.739 15.503 1.176 1.00 94.12 336 TRP A O 1
ATOM 2658 N N . PHE A 1 337 ? 8.046 16.002 -0.227 1.00 92.31 337 PHE A N 1
ATOM 2659 C CA . PHE A 1 337 ? 7.283 16.862 0.673 1.00 92.31 337 PHE A CA 1
ATOM 2660 C C . PHE A 1 337 ? 5.823 16.399 0.759 1.00 92.31 337 PHE A C 1
ATOM 2662 O O . PHE A 1 337 ? 4.923 17.100 0.296 1.00 92.31 337 PHE A O 1
ATOM 2669 N N . PRO A 1 338 ? 5.558 15.229 1.369 1.00 87.25 338 PRO A N 1
ATOM 2670 C CA . PRO A 1 338 ? 4.208 14.693 1.450 1.00 87.25 338 PRO A CA 1
ATOM 2671 C C . PRO A 1 338 ? 3.289 15.669 2.199 1.00 87.25 338 PRO A C 1
ATOM 2673 O O . PRO A 1 338 ? 3.549 15.979 3.369 1.00 87.25 338 PRO A O 1
ATOM 2676 N N . PRO A 1 339 ? 2.205 16.151 1.560 1.00 85.00 339 PRO A N 1
ATOM 2677 C CA . PRO A 1 339 ? 1.179 16.917 2.250 1.00 85.00 339 PRO A CA 1
ATOM 2678 C C . PRO A 1 339 ? 0.577 16.108 3.405 1.00 85.00 339 PRO A C 1
ATOM 2680 O O . PRO A 1 339 ? 0.533 14.877 3.366 1.00 85.00 339 PRO A O 1
ATOM 2683 N N . GLY A 1 340 ? 0.060 16.793 4.428 1.00 78.31 340 GLY A N 1
ATOM 2684 C CA . GLY A 1 340 ? -0.662 16.125 5.513 1.00 78.31 340 GLY A CA 1
ATOM 2685 C C . GLY A 1 340 ? -1.839 15.303 4.975 1.00 78.31 340 GLY A C 1
ATOM 2686 O O . GLY A 1 340 ? -2.641 15.807 4.189 1.00 78.31 340 GLY A O 1
ATOM 2687 N N . ALA A 1 341 ? -1.949 14.041 5.402 1.00 74.25 341 ALA A N 1
ATOM 2688 C CA . ALA A 1 341 ? -2.991 13.128 4.937 1.00 74.25 341 ALA A CA 1
ATOM 2689 C C . ALA A 1 341 ? -4.393 13.651 5.301 1.00 74.25 341 ALA A C 1
ATOM 2691 O O . ALA A 1 341 ? -4.800 13.578 6.462 1.00 74.25 341 ALA A O 1
ATOM 2692 N N . GLN A 1 342 ? -5.159 14.135 4.315 1.00 67.88 342 GLN A N 1
ATOM 2693 C CA . GLN A 1 342 ? -6.499 14.700 4.545 1.00 67.88 342 GLN A CA 1
ATOM 2694 C C . GLN A 1 342 ? -7.473 13.672 5.142 1.00 67.88 342 GLN A C 1
ATOM 2696 O O . GLN A 1 342 ? -8.295 13.999 5.994 1.00 67.88 342 GLN A O 1
ATOM 2701 N N . THR A 1 343 ? -7.359 12.409 4.721 1.00 68.50 343 THR A N 1
ATOM 2702 C CA . THR A 1 343 ? -8.203 11.291 5.179 1.00 68.50 343 THR A CA 1
ATOM 2703 C C . THR A 1 343 ? -7.538 10.425 6.253 1.00 68.50 343 THR A C 1
ATOM 2705 O O . THR A 1 343 ? -8.031 9.339 6.567 1.00 68.50 343 THR A O 1
ATOM 2708 N N . GLY A 1 344 ? -6.393 10.864 6.783 1.00 78.06 344 GLY A N 1
ATOM 2709 C CA . GLY A 1 344 ? -5.548 10.070 7.669 1.00 78.06 344 GLY A CA 1
ATOM 2710 C C . GLY A 1 344 ? -4.845 8.897 6.973 1.00 78.06 344 GLY A C 1
ATOM 2711 O O . GLY A 1 344 ? -5.174 8.505 5.846 1.00 78.06 344 GLY A O 1
ATOM 2712 N N . GLN A 1 345 ? -3.871 8.329 7.686 1.00 81.69 345 GLN A N 1
ATOM 2713 C CA . GLN A 1 345 ? -3.038 7.222 7.217 1.00 81.69 345 GLN A CA 1
ATOM 2714 C C . GLN A 1 345 ? -3.885 5.990 6.869 1.00 81.69 345 GLN A C 1
ATOM 2716 O O . GLN A 1 345 ? -4.776 5.609 7.631 1.00 81.69 345 GLN A O 1
ATOM 2721 N N . LEU A 1 346 ? -3.606 5.336 5.742 1.00 83.06 346 LEU A N 1
ATOM 2722 C CA . LEU A 1 346 ? -4.245 4.071 5.392 1.00 83.06 346 LEU A CA 1
ATOM 2723 C C . LEU A 1 346 ? -3.745 2.944 6.306 1.00 83.06 346 LEU A C 1
ATOM 2725 O O . LEU A 1 346 ? -2.573 2.595 6.244 1.00 83.06 346 LEU A O 1
ATOM 2729 N N . LEU A 1 347 ? -4.629 2.326 7.099 1.00 78.56 347 LEU A N 1
ATOM 2730 C CA . LEU A 1 347 ? -4.326 1.201 8.008 1.00 78.56 347 LEU A CA 1
ATOM 2731 C C . LEU A 1 347 ? -3.208 1.491 9.029 1.00 78.56 347 LEU A C 1
ATOM 2733 O O . LEU A 1 347 ? -2.204 0.773 9.062 1.00 78.56 347 LEU A O 1
ATOM 2737 N N . PRO A 1 348 ? -3.328 2.531 9.875 1.00 75.50 348 PRO A N 1
ATOM 2738 C CA . PRO A 1 348 ? -2.264 2.964 10.794 1.00 75.50 348 PRO A CA 1
ATOM 2739 C C . PRO A 1 348 ? -1.726 1.835 11.692 1.00 75.50 348 PRO A C 1
ATOM 2741 O O . PRO A 1 348 ? -0.552 1.824 12.045 1.00 75.50 348 PRO A O 1
ATOM 2744 N N . GLN A 1 349 ? -2.559 0.838 11.987 1.00 71.75 349 GLN A N 1
ATOM 2745 C CA . GLN A 1 349 ? -2.250 -0.333 12.801 1.00 71.75 349 GLN A CA 1
ATOM 2746 C C . GLN A 1 349 ? -1.419 -1.426 12.109 1.00 71.75 349 GLN A C 1
ATOM 2748 O O . GLN A 1 349 ? -1.111 -2.420 12.761 1.00 71.75 349 GLN A O 1
ATOM 2753 N N . VAL A 1 350 ? -1.072 -1.312 10.825 1.00 77.69 350 VAL A N 1
ATOM 2754 C CA . VAL A 1 350 ? -0.269 -2.306 10.079 1.00 77.69 350 VAL A CA 1
ATOM 2755 C C . VAL A 1 350 ? 1.212 -1.905 10.095 1.00 77.69 350 VAL A C 1
ATOM 2757 O O . VAL A 1 350 ? 1.532 -0.735 9.903 1.00 77.69 350 VAL A O 1
ATOM 2760 N N . ASN A 1 351 ? 2.138 -2.845 10.335 1.00 74.69 351 ASN A N 1
ATOM 2761 C CA . ASN A 1 351 ? 3.573 -2.547 10.204 1.00 74.69 351 ASN A CA 1
ATOM 2762 C C . ASN A 1 351 ? 3.921 -2.415 8.709 1.00 74.69 351 ASN A C 1
ATOM 2764 O O . ASN A 1 351 ? 3.387 -3.143 7.887 1.00 74.69 351 ASN A O 1
ATOM 2768 N N . ARG A 1 352 ? 4.774 -1.481 8.309 1.00 75.75 352 ARG A N 1
ATOM 2769 C CA . ARG A 1 352 ? 5.123 -1.280 6.886 1.00 75.75 352 ARG A CA 1
ATOM 2770 C C . ARG A 1 352 ? 6.585 -1.575 6.590 1.00 75.75 352 ARG A C 1
ATOM 2772 O O . ARG A 1 352 ? 6.990 -1.523 5.435 1.00 75.75 352 ARG A O 1
ATOM 2779 N N . GLY A 1 353 ? 7.330 -1.907 7.641 1.00 83.31 353 GLY A N 1
ATOM 2780 C CA . GLY A 1 353 ? 8.771 -1.994 7.612 1.00 83.31 353 GLY A CA 1
ATOM 2781 C C . GLY A 1 353 ? 9.439 -0.650 7.345 1.00 83.31 353 GLY A C 1
ATOM 2782 O O . GLY A 1 353 ? 8.798 0.363 7.055 1.00 83.31 353 GLY A O 1
ATOM 2783 N N . THR A 1 354 ? 10.752 -0.657 7.468 1.00 88.06 354 THR A N 1
ATOM 2784 C CA . THR A 1 354 ? 11.644 0.433 7.089 1.00 88.06 354 THR A CA 1
ATOM 2785 C C . THR A 1 354 ? 12.661 -0.100 6.096 1.00 88.06 354 THR A C 1
ATOM 2787 O O . THR A 1 354 ? 12.832 -1.314 5.959 1.00 88.06 354 THR A O 1
ATOM 2790 N N . ARG A 1 355 ? 13.348 0.796 5.385 1.00 90.75 355 ARG A N 1
ATOM 2791 C CA . ARG A 1 355 ? 14.489 0.391 4.564 1.00 90.75 355 ARG A CA 1
ATOM 2792 C C . ARG A 1 355 ? 15.494 -0.377 5.427 1.00 90.75 355 ARG A C 1
ATOM 2794 O O . ARG A 1 355 ? 15.804 0.048 6.541 1.00 90.75 355 ARG A O 1
ATOM 2801 N N . LEU A 1 356 ? 15.996 -1.487 4.901 1.00 91.75 356 LEU A N 1
ATOM 2802 C CA . LEU A 1 356 ? 17.098 -2.223 5.500 1.00 91.75 356 LEU A CA 1
ATOM 2803 C C . LEU A 1 356 ? 18.387 -1.405 5.333 1.00 91.75 356 LEU A C 1
ATOM 2805 O O . LEU A 1 356 ? 18.896 -1.249 4.229 1.00 91.75 356 LEU A O 1
ATOM 2809 N N . THR A 1 357 ? 18.888 -0.834 6.426 1.00 90.62 357 THR A N 1
ATOM 2810 C CA . THR A 1 357 ? 20.143 -0.056 6.442 1.00 90.62 357 THR A CA 1
ATOM 2811 C C . THR A 1 357 ? 21.306 -0.821 7.063 1.00 90.62 357 THR A C 1
ATOM 2813 O O . THR A 1 357 ? 22.461 -0.473 6.838 1.00 90.62 357 THR A O 1
ATOM 2816 N N . ALA A 1 358 ? 21.003 -1.864 7.832 1.00 92.44 358 ALA A N 1
ATOM 2817 C CA . ALA A 1 358 ? 21.946 -2.819 8.386 1.00 92.44 358 ALA A CA 1
ATOM 2818 C C . ALA A 1 358 ? 21.212 -4.142 8.622 1.00 92.44 358 ALA A C 1
ATOM 2820 O O . ALA A 1 358 ? 20.033 -4.140 8.984 1.00 92.44 358 ALA A O 1
ATOM 2821 N N . TRP A 1 359 ? 21.908 -5.259 8.436 1.00 93.25 359 TRP A N 1
ATOM 2822 C CA . TRP A 1 359 ? 21.371 -6.568 8.788 1.00 93.25 359 TRP A CA 1
ATOM 2823 C C . TRP A 1 359 ? 21.244 -6.720 10.312 1.00 93.25 359 TRP A C 1
ATOM 2825 O O . TRP A 1 359 ? 22.146 -6.276 11.032 1.00 93.25 359 TRP A O 1
ATOM 2835 N N . PRO A 1 360 ? 20.171 -7.362 10.815 1.00 91.19 360 PRO A N 1
ATOM 2836 C CA . PRO A 1 360 ? 20.102 -7.769 12.214 1.00 91.19 360 PRO A CA 1
ATOM 2837 C C . PRO A 1 360 ? 21.298 -8.658 12.581 1.00 91.19 360 PRO A C 1
ATOM 2839 O O . PRO A 1 360 ? 21.718 -9.511 11.796 1.00 91.19 360 PRO A O 1
ATOM 2842 N N . ILE A 1 361 ? 21.853 -8.442 13.773 1.00 89.75 361 ILE A N 1
ATOM 2843 C CA . ILE A 1 361 ? 22.972 -9.235 14.316 1.00 89.75 361 ILE A CA 1
ATOM 2844 C C . ILE A 1 361 ? 22.475 -10.447 15.115 1.00 89.75 361 ILE A C 1
ATOM 2846 O O . ILE A 1 361 ? 23.264 -11.203 15.676 1.00 89.75 361 ILE A O 1
ATOM 2850 N N . GLU A 1 362 ? 21.160 -10.598 15.221 1.00 87.75 362 GLU A N 1
ATOM 2851 C CA . GLU A 1 362 ? 20.462 -11.699 15.856 1.00 87.75 362 GLU A CA 1
ATOM 2852 C C . GLU A 1 362 ? 20.481 -12.965 14.993 1.00 87.75 362 GLU A C 1
ATOM 2854 O O . GLU A 1 362 ? 20.750 -12.929 13.796 1.00 87.75 362 GLU A O 1
ATOM 2859 N N . LEU A 1 363 ? 20.155 -14.102 15.613 1.00 85.81 363 LEU A N 1
ATOM 2860 C CA . LEU A 1 363 ? 20.106 -15.402 14.945 1.00 85.81 363 LEU A CA 1
ATOM 2861 C C . LEU A 1 363 ? 19.064 -15.439 13.824 1.00 85.81 363 LEU A C 1
ATOM 2863 O O . LEU A 1 363 ? 17.880 -15.313 14.144 1.00 85.81 363 LEU A O 1
ATOM 2867 N N . PRO A 1 364 ? 19.450 -15.678 12.554 1.00 89.50 364 PRO A N 1
ATOM 2868 C CA . PRO A 1 364 ? 18.498 -16.080 11.529 1.00 89.50 364 PRO A CA 1
ATOM 2869 C C . PRO A 1 364 ? 17.928 -17.451 11.912 1.00 89.50 364 PRO A C 1
ATOM 2871 O O . PRO A 1 364 ? 18.662 -18.428 12.035 1.00 89.50 364 PRO A O 1
ATOM 2874 N N . ILE A 1 365 ? 16.622 -17.518 12.160 1.00 85.62 365 ILE A N 1
ATOM 2875 C CA . ILE A 1 365 ? 15.922 -18.752 12.534 1.00 85.62 365 ILE A CA 1
ATOM 2876 C C . ILE A 1 365 ? 15.506 -19.531 11.288 1.00 85.62 365 ILE A C 1
ATOM 2878 O O . ILE A 1 365 ? 15.572 -20.757 11.282 1.00 85.62 365 ILE A O 1
ATOM 2882 N N . ALA A 1 366 ? 15.021 -18.831 10.264 1.00 85.19 366 ALA A N 1
ATOM 2883 C CA . ALA A 1 366 ? 14.472 -19.460 9.073 1.00 85.19 366 ALA A CA 1
ATOM 2884 C C . ALA A 1 366 ? 14.650 -18.571 7.845 1.00 85.19 366 ALA A C 1
ATOM 2886 O O . ALA A 1 366 ? 14.576 -17.341 7.940 1.00 85.19 366 ALA A O 1
ATOM 2887 N N . VAL A 1 367 ? 14.826 -19.216 6.693 1.00 88.75 367 VAL A N 1
ATOM 2888 C CA . VAL A 1 367 ? 14.769 -18.580 5.380 1.00 88.75 367 VAL A CA 1
ATOM 2889 C C . VAL A 1 367 ? 13.691 -19.277 4.562 1.00 88.75 367 VAL A C 1
ATOM 2891 O O . VAL A 1 367 ? 13.774 -20.472 4.299 1.00 88.75 367 VAL A O 1
ATOM 2894 N N . GLU A 1 368 ? 12.673 -18.528 4.156 1.00 86.69 368 GLU A N 1
ATOM 2895 C CA . GLU A 1 368 ? 11.593 -19.025 3.305 1.00 86.69 368 GLU A CA 1
ATOM 2896 C C . GLU A 1 368 ? 11.721 -18.425 1.902 1.00 86.69 368 GLU A C 1
ATOM 2898 O O . GLU A 1 368 ? 11.840 -17.207 1.744 1.00 86.69 368 GLU A O 1
ATOM 2903 N N . LEU A 1 369 ? 11.666 -19.267 0.868 1.00 86.44 369 LEU A N 1
ATOM 2904 C CA . LEU A 1 369 ? 11.592 -18.800 -0.518 1.00 86.44 369 LEU A CA 1
ATOM 2905 C C . LEU A 1 369 ? 10.332 -17.959 -0.754 1.00 86.44 369 LEU A C 1
ATOM 2907 O O . LEU A 1 369 ? 9.308 -18.133 -0.088 1.00 86.44 369 LEU A O 1
ATOM 2911 N N . ASP A 1 370 ? 10.383 -17.069 -1.750 1.00 84.38 370 ASP A N 1
ATOM 2912 C CA . ASP A 1 370 ? 9.183 -16.351 -2.174 1.00 84.38 370 ASP A CA 1
ATOM 2913 C C . ASP A 1 370 ? 8.085 -17.369 -2.558 1.00 84.38 370 ASP A C 1
ATOM 2915 O O . ASP A 1 370 ? 8.333 -18.266 -3.372 1.00 84.38 370 ASP A O 1
ATOM 2919 N N . PRO A 1 371 ? 6.858 -17.246 -2.014 1.00 78.81 371 PRO A N 1
ATOM 2920 C CA . PRO A 1 371 ? 5.781 -18.201 -2.268 1.00 78.81 371 PRO A CA 1
ATOM 2921 C C . PRO A 1 371 ? 5.450 -18.406 -3.750 1.00 78.81 371 PRO A C 1
ATOM 2923 O O . PRO A 1 371 ? 4.918 -19.448 -4.117 1.00 78.81 371 PRO A O 1
ATOM 2926 N N . ALA A 1 372 ? 5.757 -17.438 -4.617 1.00 80.69 372 ALA A N 1
ATOM 2927 C CA . ALA A 1 372 ? 5.555 -17.560 -6.056 1.00 80.69 372 ALA A CA 1
ATOM 2928 C C . ALA A 1 372 ? 6.623 -18.418 -6.766 1.00 80.69 372 ALA A C 1
ATOM 2930 O O . ALA A 1 372 ? 6.569 -18.544 -7.992 1.00 80.69 372 ALA A O 1
ATOM 2931 N N . LEU A 1 373 ? 7.589 -18.981 -6.033 1.00 83.88 373 LEU A N 1
ATOM 2932 C CA . LEU A 1 373 ? 8.537 -19.990 -6.516 1.00 83.88 373 LEU A CA 1
ATOM 2933 C C . LEU A 1 373 ? 8.123 -21.418 -6.121 1.00 83.88 373 LEU A C 1
ATOM 2935 O O . LEU A 1 373 ? 8.420 -22.362 -6.852 1.00 83.88 373 LEU A O 1
ATOM 2939 N N . ILE A 1 374 ? 7.406 -21.575 -5.006 1.00 80.81 374 ILE A N 1
ATOM 2940 C CA . ILE A 1 374 ? 7.062 -22.875 -4.409 1.00 80.81 374 ILE A CA 1
ATOM 2941 C C . ILE A 1 374 ? 5.961 -23.573 -5.216 1.00 80.81 374 ILE A C 1
ATOM 2943 O O . ILE A 1 374 ? 4.944 -22.959 -5.541 1.00 80.81 374 ILE A O 1
ATOM 2947 N N . GLY A 1 375 ? 6.138 -24.858 -5.545 1.00 77.12 375 GLY A N 1
ATOM 2948 C CA . GLY A 1 375 ? 5.154 -25.641 -6.301 1.00 77.12 375 GLY A CA 1
ATOM 2949 C C . GLY A 1 375 ? 4.979 -25.190 -7.755 1.00 77.12 375 GLY A C 1
ATOM 2950 O O . GLY A 1 375 ? 4.065 -25.639 -8.446 1.00 77.12 375 GLY A O 1
ATOM 2951 N N . MET A 1 376 ? 5.848 -24.297 -8.239 1.00 79.75 376 MET A N 1
ATOM 2952 C CA . MET A 1 376 ? 5.761 -23.723 -9.584 1.00 79.75 376 MET A CA 1
ATOM 2953 C C . MET A 1 376 ? 6.589 -24.490 -10.621 1.00 79.75 376 MET A C 1
ATOM 2955 O O . MET A 1 376 ? 6.589 -24.102 -11.793 1.00 79.75 376 MET A O 1
ATOM 2959 N N . GLY A 1 377 ? 7.248 -25.581 -10.214 1.00 84.25 377 GLY A N 1
ATOM 2960 C CA . GLY A 1 377 ? 8.030 -26.453 -11.092 1.00 84.25 377 GLY A CA 1
ATOM 2961 C C . GLY A 1 377 ? 9.368 -25.851 -11.522 1.00 84.25 377 GLY A C 1
ATOM 2962 O O . GLY A 1 377 ? 9.794 -26.073 -12.653 1.00 84.25 377 GLY A O 1
ATOM 2963 N N . TRP A 1 378 ? 9.992 -25.045 -10.658 1.00 89.81 378 TRP A N 1
ATOM 2964 C CA . TRP A 1 378 ? 11.365 -24.588 -10.864 1.00 89.81 378 TRP A CA 1
ATOM 2965 C C . TRP A 1 378 ? 12.343 -25.726 -10.577 1.00 89.81 378 TRP A C 1
ATOM 2967 O O . TRP A 1 378 ? 12.264 -26.370 -9.531 1.00 89.81 378 TRP A O 1
ATOM 2977 N N . THR A 1 379 ? 13.269 -25.956 -11.499 1.00 91.19 379 THR A N 1
ATOM 2978 C CA . THR A 1 379 ? 14.278 -27.012 -11.424 1.00 91.19 379 THR A CA 1
ATOM 2979 C C . THR A 1 379 ? 15.664 -26.427 -11.607 1.00 91.19 379 THR A C 1
ATOM 2981 O O . THR A 1 379 ? 15.877 -25.590 -12.484 1.00 91.19 379 THR A O 1
ATOM 2984 N N . ILE A 1 380 ? 16.595 -26.893 -10.791 1.00 90.94 380 ILE A N 1
ATOM 2985 C CA . ILE A 1 380 ? 18.015 -26.601 -10.888 1.00 90.94 380 ILE A CA 1
ATOM 2986 C C . ILE A 1 380 ? 18.684 -27.743 -11.655 1.00 90.94 380 ILE A C 1
ATOM 2988 O O . ILE A 1 380 ? 18.460 -28.918 -11.339 1.00 90.94 380 ILE A O 1
ATOM 2992 N N . GLU A 1 381 ? 19.501 -27.394 -12.646 1.00 85.50 381 GLU A N 1
ATOM 2993 C CA . GLU A 1 381 ? 20.287 -28.360 -13.419 1.00 85.50 381 GLU A CA 1
ATOM 2994 C C . GLU A 1 381 ? 21.185 -29.200 -12.489 1.00 85.50 381 GLU A C 1
ATOM 2996 O O . GLU A 1 381 ? 21.794 -28.674 -11.560 1.00 85.50 381 GLU A O 1
ATOM 3001 N N . ASP A 1 382 ? 21.195 -30.523 -12.680 1.00 82.19 382 ASP A N 1
ATOM 3002 C CA . ASP A 1 382 ? 21.963 -31.507 -11.893 1.00 82.19 382 ASP A CA 1
ATOM 3003 C C . ASP A 1 382 ? 21.700 -31.568 -10.370 1.00 82.19 382 ASP A C 1
ATOM 3005 O O . ASP A 1 382 ? 22.354 -32.332 -9.655 1.00 82.19 382 ASP A O 1
ATOM 3009 N N . VAL A 1 383 ? 20.711 -30.825 -9.860 1.00 86.12 383 VAL A N 1
ATOM 3010 C CA . VAL A 1 383 ? 20.344 -30.788 -8.430 1.00 86.12 383 VAL A CA 1
ATOM 3011 C C . VAL A 1 383 ? 18.912 -31.275 -8.195 1.00 86.12 383 VAL A C 1
ATOM 3013 O O . VAL A 1 383 ? 18.692 -32.096 -7.307 1.00 86.12 383 VAL A O 1
ATOM 3016 N N . GLY A 1 384 ? 17.939 -30.815 -8.991 1.00 87.62 384 GLY A N 1
ATOM 3017 C CA . GLY A 1 384 ? 16.525 -31.181 -8.840 1.00 87.62 384 GLY A CA 1
ATOM 3018 C C . GLY A 1 384 ? 15.596 -29.991 -8.551 1.00 87.62 384 GLY A C 1
ATOM 3019 O O . GLY A 1 384 ? 15.916 -28.861 -8.919 1.00 87.62 384 GLY A O 1
ATOM 3020 N N . PRO A 1 385 ? 14.408 -30.220 -7.960 1.00 89.19 385 PRO A N 1
ATOM 3021 C CA . PRO A 1 385 ? 13.428 -29.162 -7.700 1.00 89.19 385 PRO A CA 1
ATOM 3022 C C . PRO A 1 385 ? 13.954 -28.094 -6.732 1.00 89.19 385 PRO A C 1
ATOM 3024 O O . PRO A 1 385 ? 14.504 -28.420 -5.682 1.00 89.19 385 PRO A O 1
ATOM 3027 N N . LEU A 1 386 ? 13.748 -26.814 -7.058 1.00 88.69 386 LEU A N 1
ATOM 3028 C CA . LEU A 1 386 ? 14.178 -25.687 -6.217 1.00 88.69 386 LEU A CA 1
ATOM 3029 C C . LEU A 1 386 ? 13.485 -25.692 -4.846 1.00 88.69 386 LEU A C 1
ATOM 3031 O O . LEU A 1 386 ? 14.097 -25.351 -3.840 1.00 88.69 386 LEU A O 1
ATOM 3035 N N . ASP A 1 387 ? 12.214 -26.085 -4.806 1.00 83.19 387 ASP A N 1
ATOM 3036 C CA . ASP A 1 387 ? 11.403 -26.162 -3.590 1.00 83.19 387 ASP A CA 1
ATOM 3037 C C . ASP A 1 387 ? 11.701 -27.395 -2.720 1.00 83.19 387 ASP A C 1
ATOM 3039 O O . ASP A 1 387 ? 11.121 -27.530 -1.645 1.00 83.19 387 ASP A O 1
ATOM 3043 N N . ALA A 1 388 ? 12.624 -28.263 -3.150 1.00 84.94 388 ALA A N 1
ATOM 3044 C CA . ALA A 1 388 ? 13.184 -29.334 -2.328 1.00 84.94 388 ALA A CA 1
ATOM 3045 C C . ALA A 1 388 ? 14.468 -28.919 -1.584 1.00 84.94 388 ALA A C 1
ATOM 3047 O O . ALA A 1 388 ? 14.992 -29.712 -0.801 1.00 84.94 388 ALA A O 1
ATOM 3048 N N . LEU A 1 389 ? 14.999 -27.717 -1.841 1.00 86.12 389 LEU A N 1
ATOM 3049 C CA . LEU A 1 389 ? 16.172 -27.204 -1.139 1.00 86.12 389 LEU A CA 1
ATOM 3050 C C . LEU A 1 389 ? 15.776 -26.471 0.140 1.00 86.12 389 LEU A C 1
ATOM 3052 O O . LEU A 1 389 ? 14.880 -25.626 0.136 1.00 86.12 389 LEU A O 1
ATOM 3056 N N . ASP A 1 390 ? 16.532 -26.727 1.202 1.00 87.38 390 ASP A N 1
ATOM 3057 C CA . ASP A 1 390 ? 16.493 -25.914 2.410 1.00 87.38 390 ASP A CA 1
ATOM 3058 C C . ASP A 1 390 ? 17.403 -24.698 2.241 1.00 87.38 390 ASP A C 1
ATOM 3060 O O . ASP A 1 390 ? 18.507 -24.802 1.700 1.00 87.38 390 ASP A O 1
ATOM 3064 N N . PHE A 1 391 ? 16.959 -23.544 2.733 1.00 90.00 391 PHE A N 1
ATOM 3065 C CA . PHE A 1 391 ? 17.756 -22.324 2.746 1.00 90.00 391 PHE A CA 1
ATOM 3066 C C . PHE A 1 391 ? 18.114 -21.931 4.174 1.00 90.00 391 PHE A C 1
ATOM 3068 O O . PHE A 1 391 ? 17.268 -21.905 5.066 1.00 90.00 391 PHE A O 1
ATOM 3075 N N . GLU A 1 392 ? 19.378 -21.580 4.378 1.00 91.75 392 GLU A N 1
ATOM 3076 C CA . GLU A 1 392 ? 19.899 -21.148 5.670 1.00 91.75 392 GLU A CA 1
ATOM 3077 C C . GLU A 1 392 ? 20.755 -19.907 5.517 1.00 91.75 392 GLU A C 1
ATOM 3079 O O . GLU A 1 392 ? 21.500 -19.771 4.548 1.00 91.75 392 GLU A O 1
ATOM 3084 N N . ALA A 1 393 ? 20.669 -19.014 6.496 1.00 93.12 393 ALA A N 1
ATOM 3085 C CA . ALA A 1 393 ? 21.459 -17.799 6.532 1.00 93.12 393 ALA A CA 1
ATOM 3086 C C . ALA A 1 393 ? 22.432 -17.820 7.713 1.00 93.12 393 ALA A C 1
ATOM 3088 O O . ALA A 1 393 ? 22.092 -18.278 8.805 1.00 93.12 393 ALA A O 1
ATOM 3089 N N . ASP A 1 394 ? 23.638 -17.303 7.494 1.00 92.81 394 ASP A N 1
ATOM 3090 C CA . ASP A 1 394 ? 24.627 -17.155 8.559 1.00 92.81 394 ASP A CA 1
ATOM 3091 C C . ASP A 1 394 ? 24.322 -15.968 9.468 1.00 92.81 394 ASP A C 1
ATOM 3093 O O . ASP A 1 394 ? 23.759 -14.956 9.055 1.00 92.81 394 ASP A O 1
ATOM 3097 N N . MET A 1 395 ? 24.807 -16.056 10.707 1.00 90.31 395 MET A N 1
ATOM 3098 C CA . MET A 1 395 ? 24.915 -14.906 11.603 1.00 90.31 395 MET A CA 1
ATOM 3099 C C . MET A 1 395 ? 25.716 -13.778 10.947 1.00 90.31 395 MET A C 1
ATOM 3101 O O . MET A 1 395 ? 26.867 -13.978 10.543 1.00 90.31 395 MET A O 1
ATOM 3105 N N . VAL A 1 396 ? 25.150 -12.572 10.916 1.00 88.25 396 VAL A N 1
ATOM 3106 C CA . VAL A 1 396 ? 25.862 -11.398 10.404 1.00 88.25 396 VAL A CA 1
ATOM 3107 C C . VAL A 1 396 ? 26.802 -10.844 11.468 1.00 88.25 396 VAL A C 1
ATOM 3109 O O . VAL A 1 396 ? 26.433 -10.658 12.627 1.00 88.25 396 VAL A O 1
ATOM 3112 N N . GLN A 1 397 ? 28.041 -10.560 11.069 1.00 85.94 397 GLN A N 1
ATOM 3113 C CA . GLN A 1 397 ? 28.999 -9.877 11.935 1.00 85.94 397 GLN A CA 1
ATOM 3114 C C . GLN A 1 397 ? 28.718 -8.366 11.965 1.00 85.94 397 GLN A C 1
ATOM 3116 O O . GLN A 1 397 ? 28.379 -7.794 10.926 1.00 85.94 397 GLN A O 1
ATOM 3121 N N . PRO A 1 398 ? 28.917 -7.679 13.107 1.00 83.12 398 PRO A N 1
ATOM 3122 C CA . PRO A 1 398 ? 28.754 -6.230 13.181 1.00 83.12 398 PRO A CA 1
ATOM 3123 C C . PRO A 1 398 ? 29.552 -5.498 12.091 1.00 83.12 398 PRO A C 1
ATOM 3125 O O . PRO A 1 398 ? 30.754 -5.713 11.941 1.00 83.12 398 PRO A O 1
ATOM 3128 N N . GLY A 1 399 ? 28.881 -4.624 11.337 1.00 79.06 399 GLY A N 1
ATOM 3129 C CA . GLY A 1 399 ? 29.495 -3.821 10.272 1.00 79.06 399 GLY A CA 1
ATOM 3130 C C . GLY A 1 399 ? 29.563 -4.486 8.891 1.00 79.06 399 GLY A C 1
ATOM 3131 O O . GLY A 1 399 ? 30.043 -3.849 7.957 1.00 79.06 399 GLY A O 1
ATOM 3132 N N . ARG A 1 400 ? 29.076 -5.724 8.729 1.00 86.62 400 ARG A N 1
ATOM 3133 C CA . ARG A 1 400 ? 28.855 -6.335 7.406 1.00 86.62 400 ARG A CA 1
ATOM 3134 C C . ARG A 1 400 ? 27.526 -5.862 6.809 1.00 86.62 400 ARG A C 1
ATOM 3136 O O . ARG A 1 400 ? 26.498 -5.860 7.478 1.00 86.62 400 ARG A O 1
ATOM 3143 N N . ASP A 1 401 ? 27.551 -5.517 5.528 1.00 90.69 401 ASP A N 1
ATOM 3144 C CA . ASP A 1 401 ? 26.392 -5.145 4.702 1.00 90.69 401 ASP A CA 1
ATOM 3145 C C . ASP A 1 401 ? 25.831 -6.326 3.890 1.00 90.69 401 ASP A C 1
ATOM 3147 O O . ASP A 1 401 ? 24.879 -6.173 3.123 1.00 90.69 401 ASP A O 1
ATOM 3151 N N . ARG A 1 402 ? 26.402 -7.519 4.084 1.00 93.56 402 ARG A N 1
ATOM 3152 C CA . ARG A 1 402 ? 26.035 -8.745 3.378 1.00 93.56 402 ARG A CA 1
ATOM 3153 C C . ARG A 1 402 ? 25.676 -9.877 4.330 1.00 93.56 402 ARG A C 1
ATOM 3155 O O . ARG A 1 402 ? 26.378 -10.102 5.318 1.00 93.56 402 ARG A O 1
ATOM 3162 N N . LEU A 1 403 ? 24.626 -10.608 3.975 1.00 95.19 403 LEU A N 1
ATOM 3163 C CA . LEU A 1 403 ? 24.179 -11.837 4.623 1.00 95.19 403 LEU A CA 1
ATOM 3164 C C . LEU A 1 403 ? 24.545 -13.033 3.743 1.00 95.19 403 LEU A C 1
ATOM 3166 O O . LEU A 1 403 ? 24.121 -13.097 2.591 1.00 95.19 403 LEU A O 1
ATOM 3170 N N . VAL A 1 404 ? 25.300 -13.991 4.282 1.00 95.94 404 VAL A N 1
ATOM 3171 C CA . VAL A 1 404 ? 25.600 -15.240 3.569 1.00 95.94 404 VAL A CA 1
ATOM 3172 C C . VAL A 1 404 ? 24.376 -16.149 3.621 1.00 95.94 404 VAL A C 1
ATOM 3174 O O . VAL A 1 404 ? 23.832 -16.400 4.696 1.00 95.94 404 VAL A O 1
ATOM 3177 N N . LEU A 1 405 ? 23.974 -16.655 2.460 1.00 95.88 405 LEU A N 1
ATOM 3178 C CA . LEU A 1 405 ? 22.861 -17.568 2.253 1.00 95.88 405 LEU A CA 1
ATOM 3179 C C . LEU A 1 405 ? 23.380 -18.877 1.649 1.00 95.88 405 LEU A C 1
ATOM 3181 O O . LEU A 1 405 ? 24.184 -18.864 0.718 1.00 95.88 405 LEU A O 1
ATOM 3185 N N . ARG A 1 406 ? 22.912 -20.018 2.155 1.00 94.38 406 ARG A N 1
ATOM 3186 C CA . ARG A 1 406 ? 23.256 -21.351 1.650 1.00 94.38 406 ARG A CA 1
ATOM 3187 C C . ARG A 1 406 ? 22.000 -22.102 1.257 1.00 94.38 406 ARG A C 1
ATOM 3189 O O . ARG A 1 406 ? 21.035 -22.103 2.014 1.00 94.38 406 ARG A O 1
ATOM 3196 N N . ALA A 1 407 ? 22.048 -22.764 0.106 1.00 92.44 407 ALA A N 1
ATOM 3197 C CA . ALA A 1 407 ? 21.036 -23.727 -0.302 1.00 92.44 407 ALA A CA 1
ATOM 3198 C C . ALA A 1 407 ? 21.576 -25.142 -0.067 1.00 92.44 407 ALA A C 1
ATOM 3200 O O . ALA A 1 407 ? 22.712 -25.456 -0.450 1.00 92.44 407 ALA A O 1
ATOM 3201 N N . LEU A 1 408 ? 20.781 -25.986 0.584 1.00 90.75 408 LEU A N 1
ATOM 3202 C CA . LEU A 1 408 ? 21.175 -27.316 1.025 1.00 90.75 408 LEU A CA 1
ATOM 3203 C C . LEU A 1 408 ? 20.198 -28.371 0.510 1.00 90.75 408 LEU A C 1
ATOM 3205 O O . LEU A 1 408 ? 18.987 -28.171 0.515 1.00 90.75 408 LEU A O 1
ATOM 3209 N N . ILE A 1 409 ? 20.741 -29.525 0.127 1.00 86.94 409 ILE A N 1
ATOM 3210 C CA . ILE A 1 409 ? 19.964 -30.758 0.016 1.00 86.94 409 ILE A CA 1
ATOM 3211 C C . ILE A 1 409 ? 20.010 -31.442 1.380 1.00 86.94 409 ILE A C 1
ATOM 3213 O O . ILE A 1 409 ? 21.101 -31.773 1.865 1.00 86.94 409 ILE A O 1
ATOM 3217 N N . THR A 1 410 ? 18.836 -31.689 1.956 1.00 76.50 410 THR A N 1
ATOM 3218 C CA . THR A 1 410 ? 18.680 -32.453 3.195 1.00 76.50 410 THR A CA 1
ATOM 3219 C C . THR A 1 410 ? 18.038 -33.806 2.890 1.00 76.50 410 THR A C 1
ATOM 3221 O O . THR A 1 410 ? 16.963 -33.893 2.305 1.00 76.50 410 THR A O 1
ATOM 3224 N N . SER A 1 411 ? 18.711 -34.879 3.294 1.00 76.69 411 SER A N 1
ATOM 3225 C CA . SER A 1 411 ? 18.192 -36.254 3.324 1.00 76.69 411 SER A CA 1
ATOM 3226 C C . SER A 1 411 ? 18.416 -36.839 4.722 1.00 76.69 411 SER A C 1
ATOM 3228 O O . SER A 1 411 ? 19.139 -36.228 5.508 1.00 76.69 411 SER A O 1
ATOM 3230 N N . GLU A 1 412 ? 17.835 -38.004 5.033 1.00 70.75 412 GLU A N 1
ATOM 3231 C CA . GLU A 1 412 ? 17.886 -38.597 6.385 1.00 70.75 412 GLU A CA 1
ATOM 3232 C C . GLU A 1 412 ? 19.306 -38.657 6.984 1.00 70.75 412 GLU A C 1
ATOM 3234 O O . GLU A 1 412 ? 19.466 -38.364 8.166 1.00 70.75 412 GLU A O 1
ATOM 3239 N N . ASP A 1 413 ? 20.333 -38.919 6.165 1.00 72.00 413 ASP A N 1
ATOM 3240 C CA . ASP A 1 413 ? 21.720 -39.086 6.627 1.00 72.00 413 ASP A CA 1
ATOM 3241 C C . ASP A 1 413 ? 22.726 -38.082 6.040 1.00 72.00 413 ASP A C 1
ATOM 3243 O O . ASP A 1 413 ? 23.899 -38.080 6.421 1.00 72.00 413 ASP A O 1
ATOM 3247 N N . THR A 1 414 ? 22.323 -37.227 5.091 1.00 74.31 414 THR A N 1
ATOM 3248 C CA . THR A 1 414 ? 23.260 -36.293 4.445 1.00 74.31 414 THR A CA 1
ATOM 3249 C C . THR A 1 414 ? 22.686 -34.896 4.296 1.00 74.31 414 THR A C 1
ATOM 3251 O O . THR A 1 414 ? 21.550 -34.711 3.853 1.00 74.31 414 THR A O 1
ATOM 3254 N N . ARG A 1 415 ? 23.520 -33.907 4.636 1.00 85.69 415 ARG A N 1
ATOM 3255 C CA . ARG A 1 415 ? 23.239 -32.489 4.442 1.00 85.69 415 ARG A CA 1
ATOM 3256 C C . ARG A 1 415 ? 24.361 -31.852 3.643 1.00 85.69 415 ARG A C 1
ATOM 3258 O O . ARG A 1 415 ? 25.464 -31.646 4.149 1.00 85.69 415 ARG A O 1
ATOM 3265 N N . ARG A 1 416 ? 24.088 -31.590 2.368 1.00 90.19 416 ARG A N 1
ATOM 3266 C CA . ARG A 1 416 ? 25.077 -31.097 1.407 1.00 90.19 416 ARG A CA 1
ATOM 3267 C C . ARG A 1 416 ? 24.708 -29.690 0.967 1.00 90.19 416 ARG A C 1
ATOM 3269 O O . ARG A 1 416 ? 23.630 -29.481 0.423 1.00 90.19 416 ARG A O 1
ATOM 3276 N N . VAL A 1 417 ? 25.634 -28.751 1.142 1.00 92.56 417 VAL A N 1
ATOM 3277 C CA . VAL A 1 417 ? 25.527 -27.414 0.544 1.00 92.56 417 VAL A CA 1
ATOM 3278 C C . VAL A 1 417 ? 25.730 -27.546 -0.964 1.00 92.56 417 VAL A C 1
ATOM 3280 O O . VAL A 1 417 ? 26.737 -28.102 -1.405 1.00 92.56 417 VAL A O 1
ATOM 3283 N N . VAL A 1 418 ? 24.763 -27.065 -1.741 1.00 93.19 418 VAL A N 1
ATOM 3284 C CA . VAL A 1 418 ? 24.806 -27.074 -3.214 1.00 93.19 418 VAL A CA 1
ATOM 3285 C C . VAL A 1 418 ? 25.011 -25.688 -3.806 1.00 93.19 418 VAL A C 1
ATOM 3287 O O . VAL A 1 418 ? 25.496 -25.579 -4.924 1.00 93.19 418 VAL A O 1
ATOM 3290 N N . TRP A 1 419 ? 24.705 -24.636 -3.045 1.00 95.56 419 TRP A N 1
ATOM 3291 C CA . TRP A 1 419 ? 24.953 -23.253 -3.439 1.00 95.56 419 TRP A CA 1
ATOM 3292 C C . TRP A 1 419 ? 25.246 -22.391 -2.218 1.00 95.56 419 TRP A C 1
ATOM 3294 O O . TRP A 1 419 ? 24.702 -22.617 -1.135 1.00 95.56 419 TRP A O 1
ATOM 3304 N N . THR A 1 420 ? 26.113 -21.400 -2.392 1.00 97.00 420 THR A N 1
ATOM 3305 C CA . THR A 1 420 ? 26.370 -20.342 -1.414 1.00 97.00 420 THR A CA 1
ATOM 3306 C C . THR A 1 420 ? 26.326 -19.012 -2.146 1.00 97.00 420 THR A C 1
ATOM 3308 O O . THR A 1 420 ? 26.920 -18.877 -3.211 1.00 97.00 420 THR A O 1
ATOM 3311 N N . GLY A 1 421 ? 25.652 -18.030 -1.568 1.00 96.38 421 GLY A N 1
ATOM 3312 C CA . GLY A 1 421 ? 25.610 -16.669 -2.075 1.00 96.38 421 GLY A CA 1
ATOM 3313 C C . GLY A 1 421 ? 25.559 -15.647 -0.952 1.00 96.38 421 GLY A C 1
ATOM 3314 O O . GLY A 1 421 ? 25.500 -15.988 0.227 1.00 96.38 421 GLY A O 1
ATOM 3315 N N . GLU A 1 422 ? 25.584 -14.379 -1.325 1.00 96.12 422 GLU A N 1
ATOM 3316 C CA . GLU A 1 422 ? 25.462 -13.239 -0.427 1.00 96.12 422 GLU A CA 1
ATOM 3317 C C . GLU A 1 422 ? 24.303 -12.350 -0.877 1.00 96.12 422 GLU A C 1
ATOM 3319 O O . GLU A 1 422 ? 24.198 -12.032 -2.063 1.00 96.12 422 GLU A O 1
ATOM 3324 N N . LEU A 1 423 ? 23.465 -11.935 0.075 1.00 95.31 423 LEU A N 1
ATOM 3325 C CA . LEU A 1 423 ? 22.448 -10.899 -0.097 1.00 95.31 423 LEU A CA 1
ATOM 3326 C C . LEU A 1 423 ? 22.973 -9.575 0.454 1.00 95.31 423 LEU A C 1
ATOM 3328 O O . LEU A 1 423 ? 23.389 -9.515 1.613 1.00 95.31 423 LEU A O 1
ATOM 3332 N N . ASP A 1 424 ? 22.929 -8.514 -0.345 1.00 92.94 424 ASP A N 1
ATOM 3333 C CA . ASP A 1 424 ? 23.227 -7.161 0.130 1.00 92.94 424 ASP A CA 1
ATOM 3334 C C . ASP A 1 424 ? 21.999 -6.460 0.747 1.00 92.94 424 ASP A C 1
ATOM 3336 O O . ASP A 1 424 ? 20.890 -6.997 0.773 1.00 92.94 424 ASP A O 1
ATOM 3340 N N . LEU A 1 425 ? 22.179 -5.234 1.249 1.00 91.69 425 LEU A N 1
ATOM 3341 C CA . LEU A 1 425 ? 21.101 -4.437 1.859 1.00 91.69 425 LEU A CA 1
ATOM 3342 C C . LEU A 1 425 ? 19.953 -4.081 0.890 1.00 91.69 425 LEU A C 1
ATOM 3344 O O . LEU A 1 425 ? 18.863 -3.704 1.326 1.00 91.69 425 LEU A O 1
ATOM 3348 N N . THR A 1 426 ? 20.180 -4.197 -0.419 1.00 88.25 426 THR A N 1
ATOM 3349 C CA . THR A 1 426 ? 19.171 -3.997 -1.468 1.00 88.25 426 THR A CA 1
ATOM 3350 C C . THR A 1 426 ? 18.500 -5.305 -1.904 1.00 88.25 426 THR A C 1
ATOM 3352 O O . THR A 1 426 ? 17.615 -5.279 -2.760 1.00 88.25 426 THR A O 1
ATOM 3355 N N . ALA A 1 427 ? 18.860 -6.418 -1.252 1.00 88.94 427 ALA A N 1
ATOM 3356 C CA . ALA A 1 427 ? 18.475 -7.790 -1.563 1.00 88.94 427 ALA A CA 1
ATOM 3357 C C . ALA A 1 427 ? 18.917 -8.281 -2.946 1.00 88.94 427 ALA A C 1
ATOM 3359 O O . ALA A 1 427 ? 18.305 -9.190 -3.509 1.00 88.94 427 ALA A O 1
ATOM 3360 N N . GLU A 1 428 ? 20.001 -7.717 -3.480 1.00 90.56 428 GLU A N 1
ATOM 3361 C CA . GLU A 1 428 ? 20.682 -8.322 -4.618 1.00 90.56 428 GLU A CA 1
ATOM 3362 C C . GLU A 1 428 ? 21.464 -9.545 -4.144 1.00 90.56 428 GLU A C 1
ATOM 3364 O O . GLU A 1 428 ? 22.285 -9.463 -3.226 1.00 90.56 428 GLU A O 1
ATOM 3369 N N . ALA A 1 429 ? 21.183 -10.689 -4.768 1.00 94.06 429 ALA A N 1
ATOM 3370 C CA . ALA A 1 429 ? 21.893 -11.931 -4.523 1.00 94.06 429 ALA A CA 1
ATOM 3371 C C . ALA A 1 429 ? 23.110 -12.028 -5.444 1.00 94.06 429 ALA A C 1
ATOM 3373 O O . ALA A 1 429 ? 23.040 -11.713 -6.632 1.00 94.06 429 ALA A O 1
ATOM 3374 N N . THR A 1 430 ? 24.225 -12.500 -4.895 1.00 94.94 430 THR A N 1
ATOM 3375 C CA . THR A 1 430 ? 25.445 -12.798 -5.650 1.00 94.94 430 THR A CA 1
ATOM 3376 C C . THR A 1 430 ? 25.997 -14.149 -5.223 1.00 94.94 430 THR A C 1
ATOM 3378 O O . THR A 1 430 ? 26.191 -14.375 -4.032 1.00 94.94 430 THR A O 1
ATOM 3381 N N . ALA A 1 431 ? 26.238 -15.056 -6.167 1.00 96.19 431 ALA A N 1
ATOM 3382 C CA . ALA A 1 431 ? 26.843 -16.348 -5.865 1.00 96.19 431 ALA A CA 1
ATOM 3383 C C . ALA A 1 431 ? 28.285 -16.189 -5.358 1.00 96.19 431 ALA A C 1
ATOM 3385 O O . ALA A 1 431 ? 29.048 -15.337 -5.820 1.00 96.19 431 ALA A O 1
ATOM 3386 N N . VAL A 1 432 ? 28.667 -17.046 -4.414 1.00 94.62 432 VAL A N 1
ATOM 3387 C CA . VAL A 1 432 ? 30.045 -17.223 -3.958 1.00 94.62 432 VAL A CA 1
ATOM 3388 C C . VAL A 1 432 ? 30.615 -18.433 -4.697 1.00 94.62 432 VAL A C 1
ATOM 3390 O O . VAL A 1 432 ? 30.402 -19.573 -4.292 1.00 94.62 432 VAL A O 1
ATOM 3393 N N . GLY A 1 433 ? 31.343 -18.176 -5.784 1.00 92.44 433 GLY A N 1
ATOM 3394 C CA . GLY A 1 433 ? 31.836 -19.212 -6.697 1.00 92.44 433 GLY A CA 1
ATOM 3395 C C . GLY A 1 433 ? 30.936 -19.358 -7.922 1.00 92.44 433 GLY A C 1
ATOM 3396 O O . GLY A 1 433 ? 30.477 -18.352 -8.462 1.00 92.44 433 GLY A O 1
ATOM 3397 N N . ASP A 1 434 ? 30.712 -20.597 -8.360 1.00 91.12 434 ASP A N 1
ATOM 3398 C CA . ASP A 1 434 ? 29.834 -20.891 -9.493 1.00 91.12 434 ASP A CA 1
ATOM 3399 C C . ASP A 1 434 ? 28.365 -20.719 -9.091 1.00 91.12 434 ASP A C 1
ATOM 3401 O O . ASP A 1 434 ? 27.927 -21.198 -8.040 1.00 91.12 434 ASP A O 1
ATOM 3405 N N . ASP A 1 435 ? 27.596 -20.033 -9.935 1.00 94.38 435 ASP A N 1
ATOM 3406 C CA . ASP A 1 435 ? 26.155 -19.915 -9.743 1.00 94.38 435 ASP A CA 1
ATOM 3407 C C . ASP A 1 435 ? 25.422 -21.128 -10.326 1.00 94.38 435 ASP A C 1
ATOM 3409 O O . ASP A 1 435 ? 25.899 -21.780 -11.256 1.00 94.38 435 ASP A O 1
ATOM 3413 N N . LEU A 1 436 ? 24.235 -21.413 -9.798 1.00 93.81 436 LEU A N 1
ATOM 3414 C CA . LEU A 1 436 ? 23.379 -22.474 -10.310 1.00 93.81 436 LEU A CA 1
ATOM 3415 C C . LEU A 1 436 ? 22.429 -21.930 -11.373 1.00 93.81 436 LEU A C 1
ATOM 3417 O O . LEU A 1 436 ? 21.941 -20.804 -11.275 1.00 93.81 436 LEU A O 1
ATOM 3421 N N . LEU A 1 437 ? 22.129 -22.752 -12.376 1.00 93.81 437 LEU A N 1
ATOM 3422 C CA . LEU A 1 437 ? 21.124 -22.441 -13.385 1.00 93.81 437 LEU A CA 1
ATOM 3423 C C . LEU A 1 437 ? 19.780 -23.046 -12.993 1.00 93.81 437 LEU A C 1
ATOM 3425 O O . LEU A 1 437 ? 19.669 -24.238 -12.702 1.00 93.81 437 LEU A O 1
ATOM 3429 N N . VAL A 1 438 ? 18.750 -22.205 -13.006 1.00 92.56 438 VAL A N 1
ATOM 3430 C CA . VAL A 1 438 ? 17.368 -22.561 -12.692 1.00 92.56 438 VAL A CA 1
ATOM 3431 C C . VAL A 1 438 ? 16.473 -22.311 -13.893 1.00 92.56 438 VAL A C 1
ATOM 3433 O O . VAL A 1 438 ? 16.546 -21.277 -14.555 1.00 92.56 438 VAL A O 1
ATOM 3436 N N . SER A 1 439 ? 15.594 -23.258 -14.181 1.00 89.69 439 SER A N 1
ATOM 3437 C CA . SER A 1 439 ? 14.633 -23.173 -15.276 1.00 89.69 439 SER A CA 1
ATOM 3438 C C . SER A 1 439 ? 13.253 -23.616 -14.808 1.00 89.69 439 SER A C 1
ATOM 3440 O O . SER A 1 439 ? 13.093 -24.267 -13.776 1.00 89.69 439 SER A O 1
ATOM 3442 N N . ARG A 1 440 ? 12.226 -23.226 -15.561 1.00 87.38 440 ARG A N 1
ATOM 3443 C CA . ARG A 1 440 ? 10.842 -23.630 -15.313 1.00 87.38 440 ARG A CA 1
ATOM 3444 C C . ARG A 1 440 ? 10.305 -24.327 -16.554 1.00 87.38 440 ARG A C 1
ATOM 3446 O O . ARG A 1 440 ? 9.995 -23.667 -17.547 1.00 87.38 440 ARG A O 1
ATOM 3453 N N . GLY A 1 441 ? 10.192 -25.653 -16.505 1.00 80.62 441 GLY A N 1
ATOM 3454 C CA . GLY A 1 441 ? 9.830 -26.457 -17.677 1.00 80.62 441 GLY A CA 1
ATOM 3455 C C . GLY A 1 441 ? 10.806 -26.232 -18.840 1.00 80.62 441 GLY A C 1
ATOM 3456 O O . GLY A 1 441 ? 12.012 -26.285 -18.647 1.00 80.62 441 GLY A O 1
ATOM 3457 N N . TYR A 1 442 ? 10.291 -25.932 -20.038 1.00 72.31 442 TYR A N 1
ATOM 3458 C CA . TYR A 1 442 ? 11.104 -25.602 -21.225 1.00 72.31 442 TYR A CA 1
ATOM 3459 C C . TYR A 1 442 ? 11.490 -24.113 -21.325 1.00 72.31 442 TYR A C 1
ATOM 3461 O O . TYR A 1 442 ? 11.854 -23.637 -22.399 1.00 72.31 442 TYR A O 1
ATOM 3469 N N . GLY A 1 443 ? 11.340 -23.349 -20.239 1.00 73.31 443 GLY A N 1
ATOM 3470 C CA . GLY A 1 443 ? 11.741 -21.946 -20.194 1.00 73.31 443 GLY A CA 1
ATOM 3471 C C . GLY A 1 443 ? 13.259 -21.762 -20.276 1.00 73.31 443 GLY A C 1
ATOM 3472 O O . GLY A 1 443 ? 14.029 -22.672 -19.979 1.00 73.31 443 GLY A O 1
ATOM 3473 N N . VAL A 1 444 ? 13.687 -20.554 -20.647 1.00 78.25 444 VAL A N 1
ATOM 3474 C CA . VAL A 1 444 ? 15.107 -20.169 -20.649 1.00 78.25 444 VAL A CA 1
ATOM 3475 C C . VAL A 1 444 ? 15.660 -20.259 -19.225 1.00 78.25 444 VAL A C 1
ATOM 3477 O O . VAL A 1 444 ? 15.038 -19.746 -18.291 1.00 78.25 444 VAL A O 1
ATOM 3480 N N . ALA A 1 445 ? 16.814 -20.908 -19.066 1.00 86.62 445 ALA A N 1
ATOM 3481 C CA . ALA A 1 445 ? 17.506 -20.977 -17.787 1.00 86.62 445 ALA A CA 1
ATOM 3482 C C . ALA A 1 445 ? 18.013 -19.587 -17.368 1.00 86.62 445 ALA A C 1
ATOM 3484 O O . ALA A 1 445 ? 18.535 -18.828 -18.186 1.00 86.62 445 ALA A O 1
ATOM 3485 N N . VAL A 1 446 ? 17.854 -19.260 -16.090 1.00 90.00 446 VAL A N 1
ATOM 3486 C CA . VAL A 1 446 ? 18.380 -18.045 -15.457 1.00 90.00 446 VAL A CA 1
ATOM 3487 C C . VAL A 1 446 ? 19.290 -18.437 -14.299 1.00 90.00 446 VAL A C 1
ATOM 3489 O O . VAL A 1 446 ? 19.217 -19.562 -13.813 1.00 90.00 446 VAL A O 1
ATOM 3492 N N . SER A 1 447 ? 20.154 -17.531 -13.852 1.00 92.69 447 SER A N 1
ATOM 3493 C CA . SER A 1 447 ? 20.969 -17.785 -12.663 1.00 92.69 447 SER A CA 1
ATOM 3494 C C . SER A 1 447 ? 20.095 -17.819 -11.397 1.00 92.69 447 SER A C 1
ATOM 3496 O O . SER A 1 447 ? 19.075 -17.123 -11.312 1.00 92.69 447 SER A O 1
ATOM 3498 N N . LEU A 1 448 ? 20.474 -18.625 -10.402 1.00 94.06 448 LEU A N 1
ATOM 3499 C CA . LEU A 1 448 ? 19.787 -18.667 -9.112 1.00 94.06 448 LEU A CA 1
ATOM 3500 C C . LEU A 1 448 ? 19.897 -17.311 -8.408 1.00 94.06 448 LEU A C 1
ATOM 3502 O O . LEU A 1 448 ? 18.903 -16.844 -7.851 1.00 94.06 448 LEU A O 1
ATOM 3506 N N . SER A 1 449 ? 21.045 -16.631 -8.502 1.00 94.31 449 SER A N 1
ATOM 3507 C CA . SER A 1 449 ? 21.203 -15.270 -7.976 1.00 94.31 449 SER A CA 1
ATOM 3508 C C . SER A 1 449 ? 20.219 -14.282 -8.610 1.00 94.31 449 SER A C 1
ATOM 3510 O O . SER A 1 449 ? 19.603 -13.484 -7.903 1.00 94.31 449 SER A O 1
ATOM 3512 N N . ASP A 1 450 ? 19.994 -14.343 -9.926 1.00 90.31 450 ASP A N 1
ATOM 3513 C CA . ASP A 1 450 ? 19.007 -13.478 -10.581 1.00 90.31 450 ASP A CA 1
ATOM 3514 C C . ASP A 1 450 ? 17.579 -13.790 -10.154 1.00 90.31 450 ASP A C 1
ATOM 3516 O O . ASP A 1 450 ? 16.780 -12.862 -9.994 1.00 90.31 450 ASP A O 1
ATOM 3520 N N . LEU A 1 451 ? 17.255 -15.075 -9.977 1.00 91.19 451 LEU A N 1
ATOM 3521 C CA . LEU A 1 451 ? 15.936 -15.493 -9.519 1.00 91.19 451 LEU A CA 1
ATOM 3522 C C . LEU A 1 451 ? 15.679 -15.017 -8.087 1.00 91.19 451 LEU A C 1
ATOM 3524 O O . LEU A 1 451 ? 14.622 -14.446 -7.829 1.00 91.19 451 LEU A O 1
ATOM 3528 N N . LEU A 1 452 ? 16.647 -15.193 -7.181 1.00 93.12 452 LEU A N 1
ATOM 3529 C CA . LEU A 1 452 ? 16.560 -14.713 -5.799 1.00 93.12 452 LEU A CA 1
ATOM 3530 C C . LEU A 1 452 ? 16.602 -13.183 -5.719 1.00 93.12 452 LEU A C 1
ATOM 3532 O O . LEU A 1 452 ? 15.996 -12.613 -4.827 1.00 93.12 452 LEU A O 1
ATOM 3536 N N . THR A 1 453 ? 17.235 -12.491 -6.665 1.00 90.75 453 THR A N 1
ATOM 3537 C CA . THR A 1 453 ? 17.163 -11.022 -6.742 1.00 90.75 453 THR A CA 1
ATOM 3538 C C . THR A 1 453 ? 15.775 -10.545 -7.190 1.00 90.75 453 THR A C 1
ATOM 3540 O O . THR A 1 453 ? 15.245 -9.579 -6.644 1.00 90.75 453 THR A O 1
ATOM 3543 N N . ASP A 1 454 ? 15.144 -11.209 -8.172 1.00 87.25 454 ASP A N 1
ATOM 3544 C CA . ASP A 1 454 ? 13.771 -10.871 -8.596 1.00 87.25 454 ASP A CA 1
ATOM 3545 C C . ASP A 1 454 ? 12.728 -11.258 -7.536 1.00 87.25 454 ASP A C 1
ATOM 3547 O O . ASP A 1 454 ? 11.714 -10.574 -7.360 1.00 87.25 454 ASP A O 1
ATOM 3551 N N . ARG A 1 455 ? 12.979 -12.366 -6.834 1.00 88.44 455 ARG A N 1
ATOM 3552 C CA . ARG A 1 455 ? 12.103 -12.990 -5.838 1.00 88.44 455 ARG A CA 1
ATOM 3553 C C . ARG A 1 455 ? 12.883 -13.257 -4.547 1.00 88.44 455 ARG A C 1
ATOM 3555 O O . ARG A 1 455 ? 13.194 -14.415 -4.257 1.00 88.44 455 ARG A O 1
ATOM 3562 N N . PRO A 1 456 ? 13.195 -12.200 -3.774 1.00 91.12 456 PRO A N 1
ATOM 3563 C CA . PRO A 1 456 ? 14.006 -12.330 -2.573 1.00 91.12 456 PRO A CA 1
ATOM 3564 C C . PRO A 1 456 ? 13.331 -13.226 -1.537 1.00 91.12 456 PRO A C 1
ATOM 3566 O O . PRO A 1 456 ? 12.117 -13.106 -1.320 1.00 91.12 456 PRO A O 1
ATOM 3569 N N . PRO A 1 457 ? 14.101 -14.109 -0.876 1.00 91.44 457 PRO A N 1
ATOM 3570 C CA . PRO A 1 457 ? 13.576 -14.898 0.220 1.00 91.44 457 PRO A CA 1
ATOM 3571 C C . PRO A 1 457 ? 13.215 -13.996 1.407 1.00 91.44 457 PRO A C 1
ATOM 3573 O O . PRO A 1 457 ? 13.653 -12.848 1.524 1.00 91.44 457 PRO A O 1
ATOM 3576 N N . THR A 1 458 ? 12.396 -14.533 2.303 1.00 89.25 458 THR A N 1
ATOM 3577 C CA . THR A 1 458 ? 12.047 -13.902 3.576 1.00 89.25 458 THR A CA 1
ATOM 3578 C C . THR A 1 458 ? 12.890 -14.523 4.679 1.00 89.25 458 THR A C 1
ATOM 3580 O O . THR A 1 458 ? 12.928 -15.744 4.809 1.00 89.25 458 THR A O 1
ATOM 3583 N N . ILE A 1 459 ? 13.567 -13.691 5.466 1.00 90.50 459 ILE A N 1
ATOM 3584 C CA . ILE A 1 459 ? 14.469 -14.127 6.535 1.00 90.50 459 ILE A CA 1
ATOM 3585 C C . ILE A 1 459 ? 13.869 -13.716 7.877 1.00 90.50 459 ILE A C 1
ATOM 3587 O O . ILE A 1 459 ? 13.560 -12.540 8.087 1.00 90.50 459 ILE A O 1
ATOM 3591 N N . PHE A 1 460 ? 13.718 -14.679 8.782 1.00 87.00 460 PHE A N 1
ATOM 3592 C CA . PHE A 1 460 ? 13.155 -14.483 10.118 1.00 87.00 460 PHE A CA 1
ATOM 3593 C C . PHE A 1 460 ? 14.257 -14.542 11.172 1.00 87.00 460 PHE A C 1
ATOM 3595 O O . PHE A 1 460 ? 15.049 -15.482 11.175 1.00 87.00 460 PHE A O 1
ATOM 3602 N N . PHE A 1 461 ? 14.285 -13.578 12.090 1.00 86.62 461 PHE A N 1
ATOM 3603 C CA . PHE A 1 461 ? 15.319 -13.450 13.118 1.00 86.62 461 PHE A CA 1
ATOM 3604 C C . PHE A 1 461 ? 14.802 -13.771 14.527 1.00 86.62 461 PHE A C 1
ATOM 3606 O O . PHE A 1 461 ? 13.610 -13.682 14.822 1.00 86.62 461 PHE A O 1
ATOM 3613 N N . GLY A 1 462 ? 15.728 -14.113 15.428 1.00 78.88 462 GLY A N 1
ATOM 3614 C CA . GLY A 1 462 ? 15.470 -14.523 16.813 1.00 78.88 462 GLY A CA 1
ATOM 3615 C C . GLY A 1 462 ? 14.715 -13.525 17.684 1.00 78.88 462 GLY A C 1
ATOM 3616 O O . GLY A 1 462 ? 14.016 -13.922 18.614 1.00 78.88 462 GLY A O 1
ATOM 3617 N N . ASN A 1 463 ? 14.824 -12.238 17.371 1.00 75.50 463 ASN A N 1
ATOM 3618 C CA . ASN A 1 463 ? 14.121 -11.150 18.051 1.00 75.50 463 ASN A CA 1
ATOM 3619 C C . ASN A 1 463 ? 12.713 -10.878 17.472 1.00 75.50 463 ASN A C 1
ATOM 3621 O O . ASN A 1 463 ? 12.006 -10.004 17.972 1.00 75.50 463 ASN A O 1
ATOM 3625 N N . GLY A 1 464 ? 12.295 -11.625 16.443 1.00 77.12 464 GLY A N 1
ATOM 3626 C CA . GLY A 1 464 ? 11.036 -11.428 15.726 1.00 77.12 464 GLY A CA 1
ATOM 3627 C C . GLY A 1 464 ? 11.118 -10.441 14.559 1.00 77.12 464 GLY A C 1
ATOM 3628 O O . GLY A 1 464 ? 10.092 -10.186 13.928 1.00 77.12 464 GLY A O 1
ATOM 3629 N N . ASP A 1 465 ? 12.296 -9.892 14.256 1.00 86.38 465 ASP A N 1
ATOM 3630 C CA . ASP A 1 465 ? 12.502 -9.109 13.043 1.00 86.38 465 ASP A CA 1
ATOM 3631 C C . ASP A 1 465 ? 12.369 -10.002 11.808 1.00 86.38 465 ASP A C 1
ATOM 3633 O O . ASP A 1 465 ? 12.722 -11.183 11.805 1.00 86.38 465 ASP A O 1
ATOM 3637 N N . THR A 1 466 ? 11.830 -9.431 10.739 1.00 87.94 466 THR A N 1
ATOM 3638 C CA . THR A 1 466 ? 11.672 -10.105 9.453 1.00 87.94 466 THR A CA 1
ATOM 3639 C C . THR A 1 466 ? 12.231 -9.217 8.359 1.00 87.94 466 THR A C 1
ATOM 3641 O O . THR A 1 466 ? 11.828 -8.061 8.238 1.00 87.94 466 THR A O 1
ATOM 3644 N N . VAL A 1 467 ? 13.132 -9.752 7.543 1.00 91.19 467 VAL A N 1
ATOM 3645 C CA . VAL A 1 467 ? 13.643 -9.071 6.352 1.00 91.19 467 VAL A CA 1
ATOM 3646 C C . VAL A 1 467 ? 13.017 -9.699 5.117 1.00 91.19 467 VAL A C 1
ATOM 3648 O O . VAL A 1 467 ? 13.027 -10.916 4.952 1.00 91.19 467 VAL A O 1
ATOM 3651 N N . HIS A 1 468 ? 12.464 -8.861 4.245 1.00 88.44 468 HIS A N 1
ATOM 3652 C CA . HIS A 1 468 ? 11.945 -9.268 2.947 1.00 88.44 468 HIS A CA 1
ATOM 3653 C C . HIS A 1 468 ? 12.364 -8.247 1.889 1.00 88.44 468 HIS A C 1
ATOM 3655 O O . HIS A 1 468 ? 11.917 -7.095 1.914 1.00 88.44 468 HIS A O 1
ATOM 3661 N N . GLY A 1 469 ? 13.197 -8.672 0.938 1.00 89.31 469 GLY A N 1
ATOM 3662 C CA . GLY A 1 469 ? 13.835 -7.744 0.008 1.00 89.31 469 GLY A CA 1
ATOM 3663 C C . GLY A 1 469 ? 14.667 -6.699 0.764 1.00 89.31 469 GLY A C 1
ATOM 3664 O O . GLY A 1 469 ? 15.292 -7.005 1.775 1.00 89.31 469 GLY A O 1
ATOM 3665 N N . SER A 1 470 ? 14.621 -5.444 0.321 1.00 89.69 470 SER A N 1
ATOM 3666 C CA . SER A 1 470 ? 15.321 -4.321 0.961 1.00 89.69 470 SER A CA 1
ATOM 3667 C C . SER A 1 470 ? 14.556 -3.702 2.147 1.00 89.69 470 SER A C 1
ATOM 3669 O O . SER A 1 470 ? 14.767 -2.532 2.484 1.00 89.69 470 SER A O 1
ATOM 3671 N N . VAL A 1 471 ? 13.597 -4.427 2.735 1.00 90.81 471 VAL A N 1
ATOM 3672 C CA . VAL A 1 471 ? 12.724 -3.938 3.813 1.00 90.81 471 VAL A CA 1
ATOM 3673 C C . VAL A 1 471 ? 12.854 -4.823 5.043 1.00 90.81 471 VAL A C 1
ATOM 3675 O O . VAL A 1 471 ? 12.710 -6.042 4.961 1.00 90.81 471 VAL A O 1
ATOM 3678 N N . ILE A 1 472 ? 13.054 -4.189 6.198 1.00 90.75 472 ILE A N 1
ATOM 3679 C CA . ILE A 1 472 ? 12.998 -4.826 7.512 1.00 90.75 472 ILE A CA 1
ATOM 3680 C C . ILE A 1 472 ? 11.699 -4.454 8.218 1.00 90.75 472 ILE A C 1
ATOM 3682 O O . ILE A 1 472 ? 11.324 -3.289 8.309 1.00 90.75 472 ILE A O 1
ATOM 3686 N N . VAL A 1 473 ? 11.005 -5.453 8.740 1.00 86.75 473 VAL A N 1
ATOM 3687 C CA . VAL A 1 473 ? 9.855 -5.306 9.624 1.00 86.75 473 VAL A CA 1
ATOM 3688 C C . VAL A 1 473 ? 10.310 -5.725 11.011 1.00 86.75 473 VAL A C 1
ATOM 3690 O O . VAL A 1 473 ? 10.529 -6.910 11.251 1.00 86.75 473 VAL A O 1
ATOM 3693 N N . ASN A 1 474 ? 10.421 -4.768 11.932 1.00 83.38 474 ASN A N 1
ATOM 3694 C CA . ASN A 1 474 ? 10.802 -5.114 13.294 1.00 83.38 474 ASN A CA 1
ATOM 3695 C C . ASN A 1 474 ? 9.702 -5.892 14.022 1.00 83.38 474 ASN A C 1
ATOM 3697 O O . ASN A 1 474 ? 8.506 -5.579 13.890 1.00 83.38 474 ASN A O 1
ATOM 3701 N N . GLY A 1 475 ? 10.126 -6.872 14.819 1.00 66.81 475 GLY A N 1
ATOM 3702 C CA . GLY A 1 475 ? 9.267 -7.650 15.696 1.00 66.81 475 GLY A CA 1
ATOM 3703 C C . GLY A 1 475 ? 8.477 -6.721 16.611 1.00 66.81 475 GLY A C 1
ATOM 3704 O O . GLY A 1 475 ? 9.028 -5.851 17.289 1.00 66.81 475 GLY A O 1
ATOM 3705 N N . ARG A 1 476 ? 7.146 -6.853 16.617 1.00 59.78 476 ARG A N 1
ATOM 3706 C CA . ARG A 1 476 ? 6.317 -6.049 17.521 1.00 59.78 476 ARG A CA 1
ATOM 3707 C C . ARG A 1 476 ? 6.599 -6.458 18.961 1.00 59.78 476 ARG A C 1
ATOM 3709 O O . ARG A 1 476 ? 6.526 -7.638 19.292 1.00 59.78 476 ARG A O 1
ATOM 3716 N N . SER A 1 477 ? 6.777 -5.466 19.838 1.00 50.41 477 SER A N 1
ATOM 3717 C CA . SER A 1 477 ? 6.469 -5.655 21.257 1.00 50.41 477 SER A CA 1
ATOM 3718 C C . SER A 1 477 ? 5.059 -6.246 21.360 1.00 50.41 477 SER A C 1
ATOM 3720 O O . SER A 1 477 ? 4.140 -5.791 20.676 1.00 50.41 477 SER A O 1
ATOM 3722 N N . THR A 1 478 ? 4.871 -7.256 22.211 1.00 50.03 478 THR A N 1
ATOM 3723 C CA . THR A 1 478 ? 3.574 -7.936 22.389 1.00 50.03 478 THR A CA 1
ATOM 3724 C C . THR A 1 478 ? 2.457 -7.010 22.908 1.00 50.03 478 THR A C 1
ATOM 3726 O O . THR A 1 478 ? 1.278 -7.385 22.967 1.00 50.03 478 THR A O 1
ATOM 3729 N N . THR A 1 479 ? 2.799 -5.758 23.227 1.00 53.62 479 THR A N 1
ATOM 3730 C CA . THR A 1 479 ? 1.882 -4.692 23.619 1.00 53.62 479 THR A CA 1
ATOM 3731 C C . THR A 1 479 ? 1.049 -4.194 22.430 1.00 53.62 479 THR A C 1
ATOM 3733 O O . THR A 1 479 ? 1.333 -3.181 21.793 1.00 53.62 479 THR A O 1
ATOM 3736 N N . ARG A 1 480 ? -0.050 -4.901 22.131 1.00 63.12 480 ARG A N 1
ATOM 3737 C CA . ARG A 1 480 ? -1.077 -4.379 21.211 1.00 63.12 480 ARG A CA 1
ATOM 3738 C C . ARG A 1 480 ? -1.641 -3.058 21.761 1.00 63.12 480 ARG A C 1
ATOM 3740 O O . ARG A 1 480 ? -1.927 -3.003 22.967 1.00 63.12 480 ARG A O 1
ATOM 3747 N N . PRO A 1 481 ? -1.799 -2.017 20.921 1.00 73.69 481 PRO A N 1
ATOM 3748 C CA . PRO A 1 481 ? -2.361 -0.742 21.349 1.00 73.69 481 PRO A CA 1
ATOM 3749 C C . PRO A 1 481 ? -3.831 -0.899 21.766 1.00 73.69 481 PRO A C 1
ATOM 3751 O O . PRO A 1 481 ? -4.469 -1.917 21.509 1.00 73.69 481 PRO A O 1
ATOM 3754 N N . LEU A 1 482 ? -4.378 0.120 22.429 1.00 83.69 482 LEU A N 1
ATOM 3755 C CA . LEU A 1 482 ? -5.825 0.199 22.636 1.00 83.69 482 LEU A CA 1
ATOM 3756 C C . LEU A 1 482 ? -6.531 0.401 21.284 1.00 83.69 482 LEU A C 1
ATOM 3758 O O . LEU A 1 482 ? -5.975 1.093 20.424 1.00 83.69 482 LEU A O 1
ATOM 3762 N N . PRO A 1 483 ? -7.736 -0.165 21.089 1.00 82.00 483 PRO A N 1
ATOM 3763 C CA . PRO A 1 483 ? -8.490 0.022 19.854 1.00 82.00 483 PRO A CA 1
ATOM 3764 C C . PRO A 1 483 ? -8.775 1.507 19.611 1.00 82.00 483 PRO A C 1
ATOM 3766 O O . PRO A 1 483 ? -8.979 2.280 20.548 1.00 82.00 483 PRO A O 1
ATOM 3769 N N . ASN A 1 484 ? -8.793 1.912 18.341 1.00 82.06 484 ASN A N 1
ATOM 3770 C CA . ASN A 1 484 ? -8.970 3.308 17.950 1.00 82.06 484 ASN A CA 1
ATOM 3771 C C . ASN A 1 484 ? -10.438 3.753 18.092 1.00 82.06 484 ASN A C 1
ATOM 3773 O O . ASN A 1 484 ? -11.168 3.878 17.111 1.00 82.06 484 ASN A O 1
ATOM 3777 N N . MET A 1 485 ? -10.869 3.974 19.331 1.00 86.62 485 MET A N 1
ATOM 3778 C CA . MET A 1 485 ? -12.174 4.529 19.679 1.00 86.62 485 MET A CA 1
ATOM 3779 C C . MET A 1 485 ? -12.026 5.798 20.517 1.00 86.62 485 MET A C 1
ATOM 3781 O O . MET A 1 485 ? -10.951 6.123 21.019 1.00 86.62 485 MET A O 1
ATOM 3785 N N . GLU A 1 486 ? -13.124 6.525 20.690 1.00 89.56 486 GLU A N 1
ATOM 3786 C CA . GLU A 1 486 ? -13.128 7.698 21.554 1.00 89.56 486 GLU A CA 1
ATOM 3787 C C . GLU A 1 486 ? -13.100 7.283 23.029 1.00 89.56 486 GLU A C 1
ATOM 3789 O O . GLU A 1 486 ? -14.005 6.599 23.510 1.00 89.56 486 GLU A O 1
ATOM 3794 N N . TYR A 1 487 ? -12.086 7.756 23.752 1.00 90.06 487 TYR A N 1
ATOM 3795 C CA . TYR A 1 487 ? -11.965 7.612 25.199 1.00 90.06 487 TYR A CA 1
ATOM 3796 C C . TYR A 1 487 ? -12.176 8.969 25.864 1.00 90.06 487 TYR A C 1
ATOM 3798 O O . TYR A 1 487 ? -11.380 9.889 25.687 1.00 90.06 487 TYR A O 1
ATOM 3806 N N . SER A 1 488 ? -13.243 9.085 26.645 1.00 89.44 488 SER A N 1
ATOM 3807 C CA . SER A 1 488 ? -13.539 10.243 27.482 1.00 89.44 488 SER A CA 1
ATOM 3808 C C . SER A 1 488 ? -13.353 9.893 28.956 1.00 89.44 488 SER A C 1
ATOM 3810 O O . SER A 1 488 ? -13.666 8.784 29.396 1.00 89.44 488 SER A O 1
ATOM 3812 N N . SER A 1 489 ? -12.871 10.857 29.734 1.00 87.19 489 SER A N 1
ATOM 3813 C CA . SER A 1 489 ? -12.669 10.716 31.177 1.00 87.19 489 SER A CA 1
ATOM 3814 C C . SER A 1 489 ? -13.553 11.675 31.967 1.00 87.19 489 SER A C 1
ATOM 3816 O O . SER A 1 489 ? -13.653 12.850 31.615 1.00 87.19 489 SER A O 1
ATOM 3818 N N . LEU A 1 490 ? -14.123 11.196 33.072 1.00 88.12 490 LEU A N 1
ATOM 3819 C CA . LEU A 1 490 ? -14.886 11.990 34.037 1.00 88.12 490 LEU A CA 1
ATOM 3820 C C . LEU A 1 490 ? -14.279 11.840 35.447 1.00 88.12 490 LEU A C 1
ATOM 3822 O O . LEU A 1 490 ? -13.703 10.803 35.772 1.00 88.12 490 LEU A O 1
ATOM 3826 N N . SER A 1 491 ? -14.392 12.871 36.293 1.00 82.38 491 SER A N 1
ATOM 3827 C CA . SER A 1 491 ? -13.817 12.877 37.655 1.00 82.38 491 SER A CA 1
ATOM 3828 C C . SER A 1 491 ? -14.593 11.997 38.649 1.00 82.38 491 SER A C 1
ATOM 3830 O O . SER A 1 491 ? -14.057 11.626 39.691 1.00 82.38 491 SER A O 1
ATOM 3832 N N . TRP A 1 492 ? -15.868 11.698 38.358 1.00 88.12 492 TRP A N 1
ATOM 3833 C CA . TRP A 1 492 ? -16.798 10.934 39.212 1.00 88.12 492 TRP A CA 1
ATOM 3834 C C . TRP A 1 492 ? -16.826 11.373 40.692 1.00 88.12 492 TRP A C 1
ATOM 3836 O O . TRP A 1 492 ? -17.180 10.615 41.593 1.00 88.12 492 TRP A O 1
ATOM 3846 N N . THR A 1 493 ? -16.434 12.616 40.974 1.00 86.75 493 THR A N 1
ATOM 3847 C CA . THR A 1 493 ? -16.310 13.131 42.336 1.00 86.75 493 THR A CA 1
ATOM 3848 C C . THR A 1 493 ? -17.693 13.354 42.936 1.00 86.75 493 THR A C 1
ATOM 3850 O O . THR A 1 493 ? -18.545 14.000 42.330 1.00 86.75 493 THR A O 1
ATOM 3853 N N . GLY A 1 494 ? -17.922 12.812 44.135 1.00 85.88 494 GLY A N 1
ATOM 3854 C CA . GLY A 1 494 ? -19.239 12.843 44.775 1.00 85.88 494 GLY A CA 1
ATOM 3855 C C . GLY A 1 494 ? -20.253 11.863 44.171 1.00 85.88 494 GLY A C 1
ATOM 3856 O O . GLY A 1 494 ? -21.441 11.976 44.474 1.00 85.88 494 GLY A O 1
ATOM 3857 N N . VAL A 1 495 ? -19.803 10.917 43.338 1.00 89.25 495 VAL A N 1
ATOM 3858 C CA . VAL A 1 495 ? -20.623 9.834 42.780 1.00 89.25 495 VAL A CA 1
ATOM 3859 C C . VAL A 1 495 ? -20.317 8.532 43.511 1.00 89.25 495 VAL A C 1
ATOM 3861 O O . VAL A 1 495 ? -19.154 8.196 43.744 1.00 89.25 495 VAL A O 1
ATOM 3864 N N . ASP A 1 496 ? -21.352 7.784 43.873 1.00 89.19 496 ASP A N 1
ATOM 3865 C CA . ASP A 1 496 ? -21.192 6.440 44.412 1.00 89.19 496 ASP A CA 1
ATOM 3866 C C . ASP A 1 496 ? -20.973 5.437 43.274 1.00 89.19 496 ASP A C 1
ATOM 3868 O O . ASP A 1 496 ? -21.912 5.022 42.597 1.00 89.19 496 ASP A O 1
ATOM 3872 N N . LEU A 1 497 ? -19.715 5.038 43.063 1.00 88.12 497 LEU A N 1
ATOM 3873 C CA . LEU A 1 497 ? -19.337 4.113 41.987 1.00 88.12 497 LEU A CA 1
ATOM 3874 C C . LEU A 1 497 ? -19.945 2.713 42.148 1.00 88.12 497 LEU A C 1
ATOM 3876 O O . LEU A 1 497 ? -19.932 1.930 41.205 1.00 88.12 497 LEU A O 1
ATOM 3880 N N . GLU A 1 498 ? -20.450 2.384 43.335 1.00 88.94 498 GLU A N 1
ATOM 3881 C CA . GLU A 1 498 ? -21.089 1.100 43.638 1.00 88.94 498 GLU A CA 1
ATOM 3882 C C . GLU A 1 498 ? -22.613 1.148 43.386 1.00 88.94 498 GLU A C 1
ATOM 3884 O O . GLU A 1 498 ? -23.306 0.153 43.602 1.00 88.94 498 GLU A O 1
ATOM 3889 N N . ALA A 1 499 ? -23.153 2.291 42.937 1.00 88.88 499 ALA A N 1
ATOM 3890 C CA . ALA A 1 499 ? -24.581 2.511 42.733 1.00 88.88 499 ALA A CA 1
ATOM 3891 C C . ALA A 1 499 ? -24.903 3.014 41.314 1.00 88.88 499 ALA A C 1
ATOM 3893 O O . ALA A 1 499 ? -24.733 4.192 40.992 1.00 88.88 499 ALA A O 1
ATOM 3894 N N . GLU A 1 500 ? -25.464 2.128 40.483 1.00 87.75 500 GLU A N 1
ATOM 3895 C CA . GLU A 1 500 ? -25.991 2.488 39.154 1.00 87.75 500 GLU A CA 1
ATOM 3896 C C . GLU A 1 500 ? -27.121 3.516 39.259 1.00 87.75 500 GLU A C 1
ATOM 3898 O O . GLU A 1 500 ? -27.091 4.550 38.594 1.00 87.75 500 GLU A O 1
ATOM 3903 N N . THR A 1 501 ? -28.082 3.271 40.156 1.00 88.31 501 THR A N 1
ATOM 3904 C CA . THR A 1 501 ? -29.348 4.012 40.222 1.00 88.31 501 THR A CA 1
ATOM 3905 C C . THR A 1 501 ? -29.476 4.890 41.467 1.00 88.31 501 THR A C 1
ATOM 3907 O O . THR A 1 501 ? -28.910 4.604 42.527 1.00 88.31 501 THR A O 1
ATOM 3910 N N . ARG A 1 502 ? -30.324 5.928 41.370 1.00 85.88 502 ARG A N 1
ATOM 3911 C CA . ARG A 1 502 ? -30.705 6.836 42.475 1.00 85.88 502 ARG A CA 1
ATOM 3912 C C . ARG A 1 502 ? -31.083 6.101 43.753 1.00 85.88 502 ARG A C 1
ATOM 3914 O O . ARG A 1 502 ? -30.641 6.460 44.839 1.00 85.88 502 ARG A O 1
ATOM 3921 N N . LYS A 1 503 ? -31.912 5.063 43.614 1.00 85.12 503 LYS A N 1
ATOM 3922 C CA . LYS A 1 503 ? -32.394 4.272 44.748 1.00 85.12 503 LYS A CA 1
ATOM 3923 C C . LYS A 1 503 ? -31.224 3.638 45.498 1.00 85.12 503 LYS A C 1
ATOM 3925 O O . LYS A 1 503 ? -31.186 3.699 46.722 1.00 85.12 503 LYS A O 1
ATOM 3930 N N . LYS A 1 504 ? -30.255 3.082 44.766 1.00 85.19 504 LYS A N 1
ATOM 3931 C CA . LYS A 1 504 ? -29.103 2.412 45.367 1.00 85.19 504 LYS A CA 1
ATOM 3932 C C . LYS A 1 504 ? -28.135 3.390 46.031 1.00 85.19 504 LYS A C 1
ATOM 3934 O O . LYS A 1 504 ? -27.667 3.113 47.130 1.00 85.19 504 LYS A O 1
ATOM 3939 N N . ALA A 1 505 ? -27.898 4.550 45.421 1.00 85.69 505 ALA A N 1
ATOM 3940 C CA . ALA A 1 505 ? -27.071 5.599 46.020 1.00 85.69 505 ALA A CA 1
ATOM 3941 C C . ALA A 1 505 ? -27.693 6.136 47.324 1.00 85.69 505 ALA A C 1
ATOM 3943 O O . ALA A 1 505 ? -27.001 6.290 48.333 1.00 85.69 505 ALA A O 1
ATOM 3944 N N . ALA A 1 506 ? -29.019 6.323 47.338 1.00 85.50 506 ALA A N 1
ATOM 3945 C CA . ALA A 1 506 ? -29.760 6.718 48.534 1.00 85.50 506 ALA A CA 1
ATOM 3946 C C . ALA A 1 506 ? -29.690 5.656 49.648 1.00 85.50 506 ALA A C 1
ATOM 3948 O O . ALA A 1 506 ? -29.452 6.010 50.801 1.00 85.50 506 ALA A O 1
ATOM 3949 N N . GLU A 1 507 ? -29.833 4.364 49.318 1.00 86.31 507 GLU A N 1
ATOM 3950 C CA . GLU A 1 507 ? -29.644 3.251 50.269 1.00 86.31 507 GLU A CA 1
ATOM 3951 C C . GLU A 1 507 ? -28.232 3.233 50.872 1.00 86.31 507 GLU A C 1
ATOM 3953 O O . GLU A 1 507 ? -28.067 2.967 52.061 1.00 86.31 507 GLU A O 1
ATOM 3958 N N . ASN A 1 508 ? -27.214 3.540 50.066 1.00 83.50 508 ASN A N 1
ATOM 3959 C CA . ASN A 1 508 ? -25.819 3.566 50.498 1.00 83.50 508 ASN A CA 1
ATOM 3960 C C . ASN A 1 508 ? -25.455 4.826 51.309 1.00 83.50 508 ASN A C 1
ATOM 3962 O O . ASN A 1 508 ? -24.346 4.902 51.843 1.00 83.50 508 ASN A O 1
ATOM 3966 N N . GLY A 1 509 ? -26.350 5.819 51.395 1.00 77.44 509 GLY A N 1
ATOM 3967 C CA . GLY A 1 509 ? -26.113 7.083 52.096 1.00 77.44 509 GLY A CA 1
ATOM 3968 C C . GLY A 1 509 ? -25.023 7.954 51.459 1.00 77.44 509 GLY A C 1
ATOM 3969 O O . GLY A 1 509 ? -24.406 8.764 52.152 1.00 77.44 509 GLY A O 1
ATOM 3970 N N . LYS A 1 510 ? -24.744 7.780 50.160 1.00 67.94 510 LYS A N 1
ATOM 3971 C CA . LYS A 1 510 ? -23.651 8.454 49.446 1.00 67.94 510 LYS A CA 1
ATOM 3972 C C . LYS A 1 510 ? -24.156 9.166 48.190 1.00 67.94 510 LYS A C 1
ATOM 3974 O O . LYS A 1 510 ? -24.753 8.527 47.336 1.00 67.94 510 LYS A O 1
ATOM 3979 N N . GLY A 1 511 ? -23.774 10.438 48.044 1.00 78.00 511 GLY A N 1
ATOM 3980 C CA . GLY A 1 511 ? -23.607 11.146 46.765 1.00 78.00 511 GLY A CA 1
ATOM 3981 C C . GLY A 1 511 ? -24.705 11.000 45.699 1.00 78.00 511 GLY A C 1
ATOM 3982 O O . GLY A 1 511 ? -25.874 10.771 45.994 1.00 78.00 511 GLY A O 1
ATOM 3983 N N . ARG A 1 512 ? -24.303 11.194 44.437 1.00 88.62 512 ARG A N 1
ATOM 3984 C CA . ARG A 1 512 ? -25.110 10.927 43.233 1.00 88.62 512 ARG A CA 1
ATOM 3985 C C . ARG A 1 512 ? -24.842 9.509 42.724 1.00 88.62 512 ARG A C 1
ATOM 3987 O O . ARG A 1 512 ? -23.759 8.973 42.943 1.00 88.62 512 ARG A O 1
ATOM 3994 N N . SER A 1 513 ? -25.799 8.910 42.028 1.00 92.69 513 SER A N 1
ATOM 3995 C CA . SER A 1 513 ? -25.612 7.636 41.318 1.00 92.69 513 SER A CA 1
ATOM 3996 C C . SER A 1 513 ? -24.917 7.816 39.965 1.00 92.69 513 SER A C 1
ATOM 3998 O O . SER A 1 513 ? -24.845 8.922 39.423 1.00 92.69 513 SER A O 1
ATOM 4000 N N . ILE A 1 514 ? -24.429 6.717 39.387 1.00 92.00 514 ILE A N 1
ATOM 4001 C CA . ILE A 1 514 ? -23.779 6.727 38.067 1.00 92.00 514 ILE A CA 1
ATOM 4002 C C . ILE A 1 514 ? -24.746 7.220 36.985 1.00 92.00 514 ILE A C 1
ATOM 4004 O O . ILE A 1 514 ? -24.354 8.031 36.148 1.00 92.00 514 ILE A O 1
ATOM 4008 N N . HIS A 1 515 ? -26.013 6.790 37.020 1.00 92.94 515 HIS A N 1
ATOM 4009 C CA . HIS A 1 515 ? -27.021 7.226 36.048 1.00 92.94 515 HIS A CA 1
ATOM 4010 C C . HIS A 1 515 ? -27.305 8.728 36.155 1.00 92.94 515 HIS A C 1
ATOM 4012 O O . HIS A 1 515 ? -27.553 9.366 35.137 1.00 92.94 515 HIS A O 1
ATOM 4018 N N . GLU A 1 516 ? -27.243 9.315 37.353 1.00 92.44 516 GLU A N 1
ATOM 4019 C CA . GLU A 1 516 ? -27.413 10.764 37.536 1.00 92.44 516 GLU A CA 1
ATOM 4020 C C . GLU A 1 516 ? -26.237 11.571 37.000 1.00 92.44 516 GLU A C 1
ATOM 4022 O O . GLU A 1 516 ? -26.424 12.636 36.403 1.00 92.44 516 GLU A O 1
ATOM 4027 N N . GLU A 1 517 ? -25.021 11.077 37.211 1.00 94.25 517 GLU A N 1
ATOM 4028 C CA . GLU A 1 517 ? -23.836 11.732 36.674 1.00 94.25 517 GLU A CA 1
ATOM 4029 C C . GLU A 1 517 ? -23.799 11.628 35.146 1.00 94.25 517 GLU A C 1
ATOM 4031 O O . GLU A 1 517 ? -23.510 12.616 34.471 1.00 94.25 517 GLU A O 1
ATOM 4036 N N . LEU A 1 518 ? -24.169 10.470 34.589 1.00 94.75 518 LEU A N 1
ATOM 4037 C CA . LEU A 1 518 ? -24.296 10.286 33.146 1.00 94.75 518 LEU A CA 1
ATOM 4038 C C . LEU A 1 518 ? -25.365 11.211 32.551 1.00 94.75 518 LEU A C 1
ATOM 4040 O O . LEU A 1 518 ? -25.104 11.863 31.544 1.00 94.75 518 LEU A O 1
ATOM 4044 N N . GLU A 1 519 ? -26.536 11.328 33.181 1.00 95.38 519 GLU A N 1
ATOM 4045 C CA . GLU A 1 519 ? -27.577 12.277 32.761 1.00 95.38 519 GLU A CA 1
ATOM 4046 C C . GLU A 1 519 ? -27.032 13.710 32.708 1.00 95.38 519 GLU A C 1
ATOM 4048 O O . GLU A 1 519 ? -27.191 14.405 31.702 1.00 95.38 519 GLU A O 1
ATOM 4053 N N . THR A 1 520 ? -26.321 14.125 33.761 1.00 94.25 520 THR A N 1
ATOM 4054 C CA . THR A 1 520 ? -25.687 15.448 33.849 1.00 94.25 520 THR A CA 1
ATOM 4055 C C . THR A 1 520 ? -24.666 15.650 32.727 1.00 94.25 520 THR A C 1
ATOM 4057 O O . THR A 1 520 ? -24.682 16.681 32.051 1.00 94.25 520 THR A O 1
ATOM 4060 N N . TYR A 1 521 ? -23.810 14.653 32.482 1.00 94.62 521 TYR A N 1
ATOM 4061 C CA . TYR A 1 521 ? -22.826 14.671 31.402 1.00 94.62 521 TYR A CA 1
ATOM 4062 C C . TYR A 1 521 ? -23.492 14.815 30.029 1.00 94.62 521 TYR A C 1
ATOM 4064 O O . TYR A 1 521 ? -23.081 15.662 29.235 1.00 94.62 521 TYR A O 1
ATOM 4072 N N . LEU A 1 522 ? -24.544 14.038 29.749 1.00 95.38 522 LEU A N 1
ATOM 4073 C CA . LEU A 1 522 ? -25.261 14.084 28.473 1.00 95.38 522 LEU A CA 1
ATOM 4074 C C . LEU A 1 522 ? -25.975 15.424 28.272 1.00 95.38 522 LEU A C 1
ATOM 4076 O O . LEU A 1 522 ? -25.943 15.967 27.166 1.00 95.38 522 LEU A O 1
ATOM 4080 N N . LEU A 1 523 ? -26.577 15.989 29.321 1.00 94.94 523 LEU A N 1
ATOM 4081 C CA . LEU A 1 523 ? -27.211 17.310 29.283 1.00 94.94 523 LEU A CA 1
ATOM 4082 C C . LEU A 1 523 ? -26.207 18.433 28.990 1.00 94.94 523 LEU A C 1
ATOM 4084 O O . LEU A 1 523 ? -26.545 19.363 28.261 1.00 94.94 523 LEU A O 1
ATOM 4088 N N . ALA A 1 524 ? -24.981 18.327 29.509 1.00 93.94 524 ALA A N 1
ATOM 4089 C CA . ALA A 1 524 ? -23.924 19.316 29.304 1.00 93.94 524 ALA A CA 1
ATOM 4090 C C . ALA A 1 524 ? -23.301 19.279 27.895 1.00 93.94 524 ALA A C 1
ATOM 4092 O O . ALA A 1 524 ? -22.663 20.249 27.486 1.00 93.94 524 ALA A O 1
ATOM 4093 N N . GLN A 1 525 ? -23.478 18.188 27.138 1.00 90.88 525 GLN A N 1
ATOM 4094 C CA . GLN A 1 525 ? -22.964 18.105 25.769 1.00 90.88 525 GLN A CA 1
ATOM 4095 C C . GLN A 1 525 ? -23.628 19.151 24.856 1.00 90.88 525 GLN A C 1
ATOM 4097 O O . GLN A 1 525 ? -24.849 19.340 24.928 1.00 90.88 525 GLN A O 1
ATOM 4102 N N . PRO A 1 526 ? -22.864 19.800 23.956 1.00 86.12 526 PRO A N 1
ATOM 4103 C CA . PRO A 1 526 ? -23.421 20.768 23.027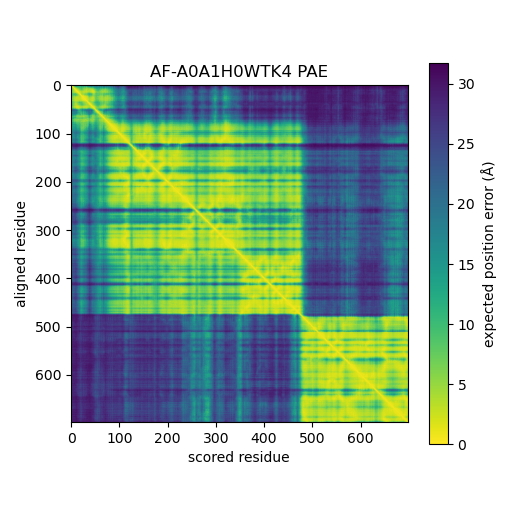 1.00 86.12 526 PRO A CA 1
ATOM 4104 C C . PRO A 1 526 ? -24.411 20.083 22.087 1.00 86.12 526 PRO A C 1
ATOM 4106 O O . PRO A 1 526 ? -24.144 19.015 21.535 1.00 86.12 526 PRO A O 1
ATOM 4109 N N . LYS A 1 527 ? -25.562 20.725 21.896 1.00 87.25 527 LYS A N 1
ATOM 4110 C CA . LYS A 1 527 ? -26.566 20.312 20.917 1.00 87.25 527 LYS A CA 1
ATOM 4111 C C . LYS A 1 527 ? -25.981 20.469 19.508 1.00 87.25 527 LYS A C 1
ATOM 4113 O O . LYS A 1 527 ? -25.569 21.571 19.158 1.00 87.25 527 LYS A O 1
ATOM 4118 N N . ARG A 1 528 ? -25.946 19.388 18.721 1.00 81.38 528 ARG A N 1
ATOM 4119 C CA . ARG A 1 528 ? -25.369 19.379 17.366 1.00 81.38 528 ARG A CA 1
ATOM 4120 C C . ARG A 1 528 ? -26.424 19.558 16.279 1.00 81.38 528 ARG A C 1
ATOM 4122 O O . ARG A 1 528 ? -26.121 20.175 15.270 1.00 81.38 528 ARG A O 1
ATOM 4129 N N . GLY A 1 529 ? -27.643 19.056 16.489 1.00 82.25 529 GLY A N 1
ATOM 4130 C CA . GLY A 1 529 ? -28.750 19.210 15.535 1.00 82.25 529 GLY A CA 1
ATOM 4131 C C . GLY A 1 529 ? -29.832 20.208 15.947 1.00 82.25 529 GLY A C 1
ATOM 4132 O O . GLY A 1 529 ? -29.852 20.701 17.071 1.00 82.25 529 GLY A O 1
ATOM 4133 N N . GLN A 1 530 ? -30.796 20.480 15.064 1.00 87.94 530 GLN A N 1
ATOM 4134 C CA . GLN A 1 530 ? -31.952 21.355 15.330 1.00 87.94 530 GLN A CA 1
ATOM 4135 C C . GLN A 1 530 ? -32.852 20.844 16.461 1.00 87.94 530 GLN A C 1
ATOM 4137 O O . GLN A 1 530 ? -33.409 21.636 17.235 1.00 87.94 530 GLN A O 1
ATOM 4142 N N . HIS A 1 531 ? -32.964 19.526 16.616 1.00 93.19 531 HIS A N 1
ATOM 4143 C CA . HIS A 1 531 ? -33.733 18.888 17.680 1.00 93.19 531 HIS A CA 1
ATOM 4144 C C . HIS A 1 531 ? -32.899 17.841 18.417 1.00 93.19 531 HIS A C 1
ATOM 4146 O O . HIS A 1 531 ? -32.108 17.137 17.800 1.00 93.19 531 HIS A O 1
ATOM 4152 N N . ARG A 1 532 ? -33.091 17.751 19.740 1.00 95.50 532 ARG A N 1
ATOM 4153 C CA . ARG A 1 532 ? -32.370 16.837 20.632 1.00 95.50 532 ARG A CA 1
ATOM 4154 C C . ARG A 1 532 ? -33.311 16.257 21.679 1.00 95.50 532 ARG A C 1
ATOM 4156 O O . ARG A 1 532 ? -34.067 17.007 22.303 1.00 95.50 532 ARG A O 1
ATOM 4163 N N . TRP A 1 533 ? -33.223 14.950 21.890 1.00 97.31 533 TRP A N 1
ATOM 4164 C CA . TRP A 1 533 ? -33.897 14.234 22.966 1.00 97.31 533 TRP A CA 1
ATOM 4165 C C . TRP A 1 533 ? -32.903 13.386 23.745 1.00 97.31 533 TRP A C 1
ATOM 4167 O O . TRP A 1 533 ? -32.032 12.753 23.156 1.00 97.31 533 TRP A O 1
ATOM 4177 N N . ILE A 1 534 ? -33.068 13.363 25.065 1.00 97.44 534 ILE A N 1
ATOM 4178 C CA . ILE A 1 534 ? -32.366 12.444 25.962 1.00 97.44 534 ILE A CA 1
ATOM 4179 C C . ILE A 1 534 ? -33.441 11.656 26.694 1.00 97.44 534 ILE A C 1
ATOM 4181 O O . ILE A 1 534 ? -34.357 12.242 27.281 1.00 97.44 534 ILE A O 1
ATOM 4185 N N . LEU A 1 535 ? -33.356 10.336 26.608 1.00 97.38 535 LEU A N 1
ATOM 4186 C CA . LEU A 1 535 ? -34.326 9.405 27.155 1.00 97.38 535 LEU A CA 1
ATOM 4187 C C . LEU A 1 535 ? -33.644 8.505 28.171 1.00 97.38 535 LEU A C 1
ATOM 4189 O O . LEU A 1 535 ? -32.592 7.955 27.872 1.00 97.38 535 LEU A O 1
ATOM 4193 N N . HIS A 1 536 ? -34.282 8.312 29.316 1.00 95.50 536 HIS A N 1
ATOM 4194 C CA . HIS A 1 536 ? -33.929 7.269 30.269 1.00 95.50 536 HIS A CA 1
ATOM 4195 C C . HIS A 1 536 ? -34.761 6.017 29.961 1.00 95.50 536 HIS A C 1
ATOM 4197 O O . HIS A 1 536 ? -35.995 6.109 29.866 1.00 95.50 536 HIS A O 1
ATOM 4203 N N . ASN A 1 537 ? -34.114 4.865 29.767 1.00 92.06 537 ASN A N 1
ATOM 4204 C CA . ASN A 1 537 ? -34.782 3.601 29.441 1.00 92.06 537 ASN A CA 1
ATOM 4205 C C . ASN A 1 537 ? -34.273 2.401 30.253 1.00 92.06 537 ASN A C 1
ATOM 4207 O O . ASN A 1 537 ? -34.219 1.311 29.714 1.00 92.06 537 ASN A O 1
ATOM 4211 N N . ASP A 1 538 ? -34.011 2.584 31.543 1.00 83.94 538 ASP A N 1
ATOM 4212 C CA . ASP A 1 538 ? -33.539 1.519 32.437 1.00 83.94 538 ASP A CA 1
ATOM 4213 C C . ASP A 1 538 ? -34.538 0.345 32.594 1.00 83.94 538 ASP A C 1
ATOM 4215 O O . ASP A 1 538 ? -35.719 0.532 32.936 1.00 83.94 538 ASP A O 1
ATOM 4219 N N . GLY A 1 539 ? -34.064 -0.877 32.335 1.00 81.44 539 GLY A N 1
ATOM 4220 C CA . GLY A 1 539 ? -34.714 -2.129 32.716 1.00 81.44 539 GLY A CA 1
ATOM 4221 C C . GLY A 1 539 ? -34.469 -3.314 31.773 1.00 81.44 539 GLY A C 1
ATOM 4222 O O . GLY A 1 539 ? -33.898 -3.216 30.690 1.00 81.44 539 GLY A O 1
ATOM 4223 N N . GLY A 1 540 ? -34.977 -4.491 32.154 1.00 78.00 540 GLY A N 1
ATOM 4224 C CA . GLY A 1 540 ? -34.820 -5.711 31.354 1.00 78.00 540 GLY A CA 1
ATOM 4225 C C . GLY A 1 540 ? -35.360 -5.565 29.923 1.00 78.00 540 GLY A C 1
ATOM 4226 O O . GLY A 1 540 ? -36.552 -5.344 29.725 1.00 78.00 540 GLY A O 1
ATOM 4227 N N . GLY A 1 541 ? -34.489 -5.725 28.922 1.00 77.69 541 GLY A N 1
ATOM 4228 C CA . GLY A 1 541 ? -34.848 -5.577 27.507 1.00 77.69 541 GLY A CA 1
ATOM 4229 C C . GLY A 1 541 ? -34.873 -4.128 27.006 1.00 77.69 541 GLY A C 1
ATOM 4230 O O . GLY A 1 541 ? -35.518 -3.847 25.996 1.00 77.69 541 GLY A O 1
ATOM 4231 N N . GLU A 1 542 ? -34.222 -3.200 27.701 1.00 88.31 542 GLU A N 1
ATOM 4232 C CA . GLU A 1 542 ? -33.950 -1.829 27.257 1.00 88.31 542 GLU A CA 1
ATOM 4233 C C . GLU A 1 542 ? -33.247 -1.712 25.895 1.00 88.31 542 GLU A C 1
ATOM 4235 O O . GLU A 1 542 ? -32.685 -2.672 25.355 1.00 88.31 542 GLU A O 1
ATOM 4240 N N . PHE A 1 543 ? -33.281 -0.501 25.332 1.00 91.44 543 PHE A N 1
ATOM 4241 C CA . PHE A 1 543 ? -32.362 -0.128 24.255 1.00 91.44 543 PHE A CA 1
ATOM 4242 C C . PHE A 1 543 ? -30.947 0.091 24.802 1.00 91.44 543 PHE A C 1
ATOM 4244 O O . PHE A 1 543 ? -29.982 -0.444 24.257 1.00 91.44 543 PHE A O 1
ATOM 4251 N N . ALA A 1 544 ? -30.871 0.897 25.859 1.00 94.38 544 ALA A N 1
ATOM 4252 C CA . ALA A 1 544 ? -29.711 1.276 26.655 1.00 94.38 544 ALA A CA 1
ATOM 4253 C C . ALA A 1 544 ? -30.223 2.068 27.873 1.00 94.38 544 ALA A C 1
ATOM 4255 O O . ALA A 1 544 ? -31.353 2.569 27.814 1.00 94.38 544 ALA A O 1
ATOM 4256 N N . ASP A 1 545 ? -29.398 2.264 28.904 1.00 94.25 545 ASP A N 1
ATOM 4257 C CA . ASP A 1 545 ? -29.764 3.075 30.077 1.00 94.25 545 ASP A CA 1
ATOM 4258 C C . ASP A 1 545 ? -30.190 4.491 29.664 1.00 94.25 545 ASP A C 1
ATOM 4260 O O . ASP A 1 545 ? -31.231 5.002 30.097 1.00 94.25 545 ASP A O 1
ATOM 4264 N N . TYR A 1 546 ? -29.424 5.096 28.744 1.00 97.25 546 TYR A N 1
ATOM 4265 C CA . TYR A 1 546 ? -29.779 6.354 28.095 1.00 97.25 546 TYR A CA 1
ATOM 4266 C C . TYR A 1 546 ? -29.742 6.267 26.571 1.00 97.25 546 TYR A C 1
ATOM 4268 O O . TYR A 1 546 ? -28.796 5.764 25.963 1.00 97.25 546 TYR A O 1
ATOM 4276 N N . VAL A 1 547 ? -30.763 6.849 25.940 1.00 97.56 547 VAL A N 1
ATOM 4277 C CA . VAL A 1 547 ? -30.843 7.021 24.487 1.00 97.56 547 VAL A CA 1
ATOM 4278 C C . VAL A 1 547 ? -30.805 8.509 24.158 1.00 97.56 547 VAL A C 1
ATOM 4280 O O . VAL A 1 547 ? -31.600 9.288 24.681 1.00 97.56 547 VAL A O 1
ATOM 4283 N N . VAL A 1 548 ? -29.895 8.911 23.276 1.00 97.19 548 VAL A N 1
ATOM 4284 C CA . VAL A 1 548 ? -29.779 10.286 22.773 1.00 97.19 548 VAL A CA 1
ATOM 4285 C C . VAL A 1 548 ? -30.180 10.304 21.309 1.00 97.19 548 VAL A C 1
ATOM 4287 O O . VAL A 1 548 ? -29.655 9.522 20.527 1.00 97.19 548 VAL A O 1
ATOM 4290 N N . ILE A 1 549 ? -31.098 11.184 20.927 1.00 96.31 549 ILE A N 1
ATOM 4291 C CA . ILE A 1 549 ? -31.542 11.329 19.538 1.00 96.31 549 ILE A CA 1
ATOM 4292 C C . ILE A 1 549 ? -31.335 12.773 19.121 1.00 96.31 549 ILE A C 1
ATOM 4294 O O . ILE A 1 549 ? -31.860 13.672 19.779 1.00 96.31 549 ILE A O 1
ATOM 4298 N N . GLU A 1 550 ? -30.618 12.998 18.023 1.00 95.00 550 GLU A N 1
ATOM 4299 C CA . GLU A 1 550 ? -30.493 14.327 17.419 1.00 95.00 550 GLU A CA 1
ATOM 4300 C C . GLU A 1 550 ? -30.857 14.302 15.943 1.00 95.00 550 GLU A C 1
ATOM 4302 O O . GLU A 1 550 ? -30.507 13.368 15.222 1.00 95.00 550 GLU A O 1
ATOM 4307 N N . ILE A 1 551 ? -31.572 15.338 15.510 1.00 92.62 551 ILE A N 1
ATOM 4308 C CA . ILE A 1 551 ? -32.033 15.506 14.131 1.00 92.62 551 ILE A CA 1
ATOM 4309 C C . ILE A 1 551 ? -31.592 16.882 13.642 1.00 92.62 551 ILE A C 1
ATOM 4311 O O . ILE A 1 551 ? -31.878 17.890 14.298 1.00 92.62 551 ILE A O 1
ATOM 4315 N N . ASP A 1 552 ? -30.945 16.910 12.479 1.00 86.62 552 ASP A N 1
ATOM 4316 C CA . ASP A 1 552 ? -30.604 18.122 11.737 1.00 86.62 552 ASP A CA 1
ATOM 4317 C C . ASP A 1 552 ? -30.945 17.953 10.253 1.00 86.62 552 ASP A C 1
ATOM 4319 O O . ASP A 1 552 ? -30.299 17.189 9.535 1.00 86.62 552 ASP A O 1
ATOM 4323 N N . GLY A 1 553 ? -32.011 18.611 9.793 1.00 82.62 553 GLY A N 1
ATOM 4324 C CA . GLY A 1 553 ? -32.547 18.380 8.451 1.00 82.62 553 GLY A CA 1
ATOM 4325 C C . GLY A 1 553 ? -32.904 16.903 8.229 1.00 82.62 553 GLY A C 1
ATOM 4326 O O . GLY A 1 553 ? -33.806 16.373 8.876 1.00 82.62 553 GLY A O 1
ATOM 4327 N N . THR A 1 554 ? -32.195 16.243 7.310 1.00 78.19 554 THR A N 1
ATOM 4328 C CA . THR A 1 554 ? -32.348 14.810 6.997 1.00 78.19 554 THR A CA 1
ATOM 4329 C C . THR A 1 554 ? -31.386 13.906 7.772 1.00 78.19 554 THR A C 1
ATOM 4331 O O . THR A 1 554 ? -31.549 12.685 7.743 1.00 78.19 554 THR A O 1
ATOM 4334 N N . ALA A 1 555 ? -30.396 14.471 8.469 1.00 84.44 555 ALA A N 1
ATOM 4335 C CA . ALA A 1 555 ? -29.433 13.712 9.251 1.00 84.44 555 ALA A CA 1
ATOM 4336 C C . ALA A 1 555 ? -30.031 13.332 10.610 1.00 84.44 555 ALA A C 1
ATOM 4338 O O . ALA A 1 555 ? -30.513 14.186 11.360 1.00 84.44 555 ALA A O 1
ATOM 4339 N N . VAL A 1 556 ? -29.984 12.041 10.937 1.00 90.44 556 VAL A N 1
ATOM 4340 C CA . VAL A 1 556 ? -30.504 11.494 12.194 1.00 90.44 556 VAL A CA 1
ATOM 4341 C C . VAL A 1 556 ? -29.389 10.753 12.905 1.00 90.44 556 VAL A C 1
ATOM 4343 O O . VAL A 1 556 ? -28.755 9.874 12.326 1.00 90.44 556 VAL A O 1
ATOM 4346 N N . SER A 1 557 ? -29.169 11.086 14.172 1.00 92.75 557 SER A N 1
ATOM 4347 C CA . SER A 1 557 ? -28.206 10.398 15.025 1.00 92.75 557 SER A CA 1
ATOM 4348 C C . SER A 1 557 ? -28.892 9.756 16.226 1.00 92.75 557 SER A C 1
ATOM 4350 O O . SER A 1 557 ? -29.821 10.328 16.802 1.00 92.75 557 SER A O 1
ATOM 4352 N N . VAL A 1 558 ? -28.440 8.553 16.586 1.00 95.31 558 VAL A N 1
ATOM 4353 C CA . VAL A 1 558 ? -28.934 7.793 17.741 1.00 95.31 558 VAL A CA 1
ATOM 4354 C C . VAL A 1 558 ? -27.743 7.307 18.561 1.00 95.31 558 VAL A C 1
ATOM 4356 O O . VAL A 1 558 ? -26.915 6.542 18.075 1.00 95.31 558 VAL A O 1
ATOM 4359 N N . GLY A 1 559 ? -27.656 7.750 19.811 1.00 96.50 559 GLY A N 1
ATOM 4360 C CA . GLY A 1 559 ? -26.665 7.317 20.790 1.00 96.50 559 GLY A CA 1
ATOM 4361 C C . GLY A 1 559 ? -27.271 6.374 21.823 1.00 96.50 559 GLY A C 1
ATOM 4362 O O . GLY A 1 559 ? -28.247 6.740 22.470 1.00 96.50 559 GLY A O 1
ATOM 4363 N N . LEU A 1 560 ? -26.680 5.196 22.000 1.00 96.69 560 LEU A N 1
ATOM 4364 C CA . LEU A 1 560 ? -27.058 4.182 22.987 1.00 96.69 560 LEU A CA 1
ATOM 4365 C C . LEU A 1 560 ? -25.977 4.114 24.072 1.00 96.69 560 LEU A C 1
ATOM 4367 O O . LEU A 1 560 ? -24.857 3.695 23.785 1.00 96.69 560 LEU A O 1
ATOM 4371 N N . TRP A 1 561 ? -26.291 4.545 25.293 1.00 97.06 561 TRP A N 1
ATOM 4372 C CA . TRP A 1 561 ? -25.337 4.682 26.397 1.00 97.06 561 TRP A CA 1
ATOM 4373 C C . TRP A 1 561 ? -25.631 3.672 27.501 1.00 97.06 561 TRP A C 1
ATOM 4375 O O . TRP A 1 561 ? -26.706 3.722 28.095 1.00 97.06 561 TRP A O 1
ATOM 4385 N N . HIS A 1 562 ? -24.665 2.792 27.764 1.00 94.69 562 HIS A N 1
ATOM 4386 C CA . HIS A 1 562 ? -24.755 1.724 28.763 1.00 94.69 562 HIS A CA 1
ATOM 4387 C C . HIS A 1 562 ? -23.845 2.031 29.945 1.00 94.69 562 HIS A C 1
ATOM 4389 O O . HIS A 1 562 ? -22.652 2.253 29.738 1.00 94.69 562 HIS A O 1
ATOM 4395 N N . ALA A 1 563 ? -24.375 2.033 31.162 1.00 93.50 563 ALA A N 1
ATOM 4396 C CA . ALA A 1 563 ? -23.656 2.337 32.388 1.00 93.50 563 ALA A CA 1
ATOM 4397 C C . ALA A 1 563 ? -23.746 1.186 33.387 1.00 93.50 563 ALA A C 1
ATOM 4399 O O . ALA A 1 563 ? -24.807 0.620 33.621 1.00 93.50 563 ALA A O 1
ATOM 4400 N N . LYS A 1 564 ? -22.612 0.848 34.002 1.00 91.44 564 LYS A N 1
ATOM 4401 C CA . LYS A 1 564 ? -22.540 -0.210 35.016 1.00 91.44 564 LYS A CA 1
ATOM 4402 C C . LYS A 1 564 ? -21.791 0.259 36.253 1.00 91.44 564 LYS A C 1
ATOM 4404 O O . LYS A 1 564 ? -20.883 1.089 36.150 1.00 91.44 564 LYS A O 1
ATOM 4409 N N . TYR A 1 565 ? -22.145 -0.287 37.418 1.00 88.44 565 TYR A N 1
ATOM 4410 C CA . TYR A 1 565 ? -21.384 -0.039 38.645 1.00 88.44 565 TYR A CA 1
ATOM 4411 C C . TYR A 1 565 ? -19.956 -0.584 38.541 1.00 88.44 565 TYR A C 1
ATOM 4413 O O . TYR A 1 565 ? -19.628 -1.452 37.729 1.00 88.44 565 TYR A O 1
ATOM 4421 N N . ALA A 1 566 ? -19.091 -0.054 39.395 1.00 87.12 566 ALA A N 1
ATOM 4422 C CA . ALA A 1 566 ? -17.750 -0.557 39.614 1.00 87.12 566 ALA A CA 1
ATOM 4423 C C . ALA A 1 566 ? -17.770 -1.596 40.741 1.00 87.12 566 ALA A C 1
ATOM 4425 O O . ALA A 1 566 ? -18.341 -1.344 41.802 1.00 87.12 566 ALA A O 1
ATOM 4426 N N . GLY A 1 567 ? -17.057 -2.715 40.592 1.00 80.50 567 GLY A N 1
ATOM 4427 C CA . GLY A 1 567 ? -16.926 -3.750 41.627 1.00 80.50 567 GLY A CA 1
ATOM 4428 C C . GLY A 1 567 ? -16.134 -3.329 42.876 1.00 80.50 567 GLY A C 1
ATOM 4429 O O . GLY A 1 567 ? -15.668 -4.177 43.633 1.00 80.50 567 GLY A O 1
ATOM 4430 N N . GLY A 1 568 ? -15.905 -2.032 43.091 1.00 79.38 568 GLY A N 1
ATOM 4431 C CA . GLY A 1 568 ? -15.331 -1.512 44.327 1.00 79.38 568 GLY A CA 1
ATOM 4432 C C . GLY A 1 568 ? -15.012 -0.021 44.273 1.00 79.38 568 GLY A C 1
ATOM 4433 O O . GLY A 1 568 ? -14.906 0.570 43.199 1.00 79.38 568 GLY A O 1
ATOM 4434 N N . LYS A 1 569 ? -14.773 0.544 45.460 1.00 76.75 569 LYS A N 1
ATOM 4435 C CA . LYS A 1 569 ? -14.736 1.987 45.777 1.00 76.75 569 LYS A CA 1
ATOM 4436 C C . LYS A 1 569 ? -13.735 2.853 45.009 1.00 76.75 569 LYS A C 1
ATOM 4438 O O . LYS A 1 569 ? -13.867 4.072 45.027 1.00 76.75 569 LYS A O 1
ATOM 4443 N N . THR A 1 570 ? -12.708 2.267 44.398 1.00 80.56 570 THR A N 1
ATOM 4444 C CA . THR A 1 570 ? -11.681 3.014 43.661 1.00 80.56 570 THR A CA 1
ATOM 4445 C C . THR A 1 570 ? -11.557 2.522 42.228 1.00 80.56 570 THR A C 1
ATOM 4447 O O . THR A 1 570 ? -11.654 1.322 41.953 1.00 80.56 570 THR A O 1
ATOM 4450 N N . ALA A 1 571 ? -11.304 3.462 41.315 1.00 83.50 571 ALA A N 1
ATOM 4451 C CA . ALA A 1 571 ? -11.036 3.145 39.922 1.00 83.50 571 ALA A CA 1
ATOM 4452 C C . ALA A 1 571 ? -9.752 2.303 39.798 1.00 83.50 571 ALA A C 1
ATOM 4454 O O . ALA A 1 571 ? -8.688 2.628 40.351 1.00 83.50 571 ALA A O 1
ATOM 4455 N N . SER A 1 572 ? -9.854 1.201 39.067 1.00 85.75 572 SER A N 1
ATOM 4456 C CA . SER A 1 572 ? -8.813 0.199 38.857 1.00 85.75 572 SER A CA 1
ATOM 4457 C C . SER A 1 572 ? -8.948 -0.412 37.453 1.00 85.75 572 SER A C 1
ATOM 4459 O O . SER A 1 572 ? -9.536 0.203 36.572 1.00 85.75 572 SER A O 1
ATOM 4461 N N . VAL A 1 573 ? -8.332 -1.568 37.200 1.00 88.19 573 VAL A N 1
ATOM 4462 C CA . VAL A 1 573 ? -8.416 -2.280 35.914 1.00 88.19 573 VAL A CA 1
ATOM 4463 C C . VAL A 1 573 ? -8.984 -3.665 36.202 1.00 88.19 573 VAL A C 1
ATOM 4465 O O . VAL A 1 573 ? -8.245 -4.641 36.343 1.00 88.19 573 VAL A O 1
ATOM 4468 N N . ARG A 1 574 ? -10.306 -3.718 36.400 1.00 87.69 574 ARG A N 1
ATOM 4469 C CA . ARG A 1 574 ? -11.058 -4.940 36.705 1.00 87.69 574 ARG A CA 1
ATOM 4470 C C . ARG A 1 574 ? -11.792 -5.409 35.460 1.00 87.69 574 ARG A C 1
ATOM 4472 O O . ARG A 1 574 ? -12.607 -4.686 34.903 1.00 87.69 574 ARG A O 1
ATOM 4479 N N . VAL A 1 575 ? -11.506 -6.638 35.048 1.00 85.50 575 VAL A N 1
ATOM 4480 C CA . VAL A 1 575 ? -12.100 -7.254 33.854 1.00 85.50 575 VAL A CA 1
ATOM 4481 C C . VAL A 1 575 ? -13.609 -7.428 34.024 1.00 85.50 575 VAL A C 1
ATOM 4483 O O . VAL A 1 575 ? -14.370 -7.127 33.110 1.00 85.50 575 VAL A O 1
ATOM 4486 N N . THR A 1 576 ? -14.040 -7.846 35.216 1.00 84.38 576 THR A N 1
ATOM 4487 C CA . THR A 1 576 ? -15.451 -8.072 35.562 1.00 84.38 576 THR A CA 1
ATOM 4488 C C . THR A 1 576 ? -16.307 -6.820 35.401 1.00 84.38 576 THR A C 1
ATOM 4490 O O . THR A 1 576 ? -17.424 -6.922 34.909 1.00 84.38 576 THR A O 1
ATOM 4493 N N . ASP A 1 577 ? -15.764 -5.640 35.728 1.00 86.19 577 ASP A N 1
ATOM 4494 C CA . ASP A 1 577 ? -16.466 -4.356 35.589 1.00 86.19 577 ASP A CA 1
ATOM 4495 C C . ASP A 1 577 ? -16.804 -4.062 34.108 1.00 86.19 577 ASP A C 1
ATOM 4497 O O . ASP A 1 577 ? -17.804 -3.413 33.809 1.00 86.19 577 ASP A O 1
ATOM 4501 N N . LEU A 1 578 ? -15.997 -4.545 33.153 1.00 88.00 578 LEU A N 1
ATOM 4502 C CA . LEU A 1 578 ? -16.243 -4.322 31.723 1.00 88.00 578 LEU A CA 1
ATOM 4503 C C . LEU A 1 578 ? -17.083 -5.409 31.051 1.00 88.00 578 LEU A C 1
ATOM 4505 O O . LEU A 1 578 ? -17.775 -5.110 30.082 1.00 88.00 578 LEU A O 1
ATOM 4509 N N . GLN A 1 579 ? -17.008 -6.660 31.505 1.00 84.31 579 GLN A N 1
ATOM 4510 C CA . GLN A 1 579 ? -17.629 -7.788 30.798 1.00 84.31 579 GLN A CA 1
ATOM 4511 C C . GLN A 1 579 ? -19.134 -7.591 30.569 1.00 84.31 579 GLN A C 1
ATOM 4513 O O . GLN A 1 579 ? -19.617 -7.797 29.454 1.00 84.31 579 GLN A O 1
ATOM 4518 N N . GLU A 1 580 ? -19.864 -7.160 31.600 1.00 83.69 580 GLU A N 1
ATOM 4519 C CA . GLU A 1 580 ? -21.317 -6.977 31.527 1.00 83.69 580 GLU A CA 1
ATOM 4520 C C . GLU A 1 580 ? -21.700 -5.806 30.613 1.00 83.69 580 GLU A C 1
ATOM 4522 O O . GLU A 1 580 ? -22.480 -5.988 29.673 1.00 83.69 580 GLU A O 1
ATOM 4527 N N . VAL A 1 581 ? -21.087 -4.633 30.820 1.00 89.75 581 VAL A N 1
ATOM 4528 C CA . VAL A 1 581 ? -21.398 -3.422 30.041 1.00 89.75 581 VAL A CA 1
ATOM 4529 C C . VAL A 1 581 ? -21.021 -3.582 28.567 1.00 89.75 581 VAL A C 1
ATOM 4531 O O . VAL A 1 581 ? -21.775 -3.172 27.685 1.00 89.75 581 VAL A O 1
ATOM 4534 N N . VAL A 1 582 ? -19.898 -4.252 28.273 1.00 89.62 582 VAL A N 1
ATOM 4535 C CA . VAL A 1 582 ? -19.486 -4.577 26.901 1.00 89.62 582 VAL A CA 1
ATOM 4536 C C . VAL A 1 582 ? -20.523 -5.479 26.244 1.00 89.62 582 VAL A C 1
ATOM 4538 O O . VAL A 1 582 ? -20.951 -5.207 25.122 1.00 89.62 582 VAL A O 1
ATOM 4541 N N . ALA A 1 583 ? -20.978 -6.527 26.933 1.00 83.38 583 ALA A N 1
ATOM 4542 C CA . ALA A 1 583 ? -21.972 -7.441 26.384 1.00 83.38 583 ALA A CA 1
ATOM 4543 C C . ALA A 1 583 ? -23.319 -6.746 26.109 1.00 83.38 583 ALA A C 1
ATOM 4545 O O . ALA A 1 583 ? -23.932 -7.005 25.067 1.00 83.38 583 ALA A O 1
ATOM 4546 N N . GLN A 1 584 ? -23.780 -5.864 27.001 1.00 85.00 584 GLN A N 1
ATOM 4547 C CA . GLN A 1 584 ? -25.001 -5.073 26.797 1.00 85.00 584 GLN A CA 1
ATOM 4548 C C . GLN A 1 584 ? -24.859 -4.110 25.610 1.00 85.00 584 GLN A C 1
ATOM 4550 O O . GLN A 1 584 ? -25.694 -4.125 24.699 1.00 85.00 584 GLN A O 1
ATOM 4555 N N . ALA A 1 585 ? -23.752 -3.369 25.548 1.00 91.00 585 ALA A N 1
ATOM 4556 C CA . ALA A 1 585 ? -23.473 -2.424 24.474 1.00 91.00 585 ALA A CA 1
ATOM 4557 C C . ALA A 1 585 ? -23.401 -3.119 23.104 1.00 91.00 585 ALA A C 1
ATOM 4559 O O . ALA A 1 585 ? -24.094 -2.721 22.163 1.00 91.00 585 ALA A O 1
ATOM 4560 N N . ILE A 1 586 ? -22.665 -4.232 23.012 1.00 85.12 586 ILE A N 1
ATOM 4561 C CA . ILE A 1 586 ? -22.582 -5.080 21.815 1.00 85.12 586 ILE A CA 1
ATOM 4562 C C . ILE A 1 586 ? -23.979 -5.524 21.369 1.00 85.12 586 ILE A C 1
ATOM 4564 O O . ILE A 1 586 ? -24.294 -5.410 20.186 1.00 85.12 586 ILE A O 1
ATOM 4568 N N . LYS A 1 587 ? -24.837 -6.011 22.274 1.00 84.88 587 LYS A N 1
ATOM 4569 C CA . LYS A 1 587 ? -26.200 -6.458 21.925 1.00 84.88 587 LYS A CA 1
ATOM 4570 C C . LYS A 1 587 ? -27.078 -5.311 21.424 1.00 84.88 587 LYS A C 1
ATOM 4572 O O . LYS A 1 587 ? -27.862 -5.511 20.497 1.00 84.88 587 LYS A O 1
ATOM 4577 N N . SER A 1 588 ? -26.931 -4.119 22.001 1.00 88.00 588 SER A N 1
ATOM 4578 C CA . SER A 1 588 ? -27.757 -2.956 21.663 1.00 88.00 588 SER A CA 1
ATOM 4579 C C . SER A 1 588 ? -27.552 -2.441 20.238 1.00 88.00 588 SER A C 1
ATOM 4581 O O . SER A 1 588 ? -28.488 -1.901 19.655 1.00 88.00 588 SER A O 1
ATOM 4583 N N . ARG A 1 589 ? -26.376 -2.679 19.633 1.00 88.38 589 ARG A N 1
ATOM 4584 C CA . ARG A 1 589 ? -26.025 -2.182 18.290 1.00 88.38 589 ARG A CA 1
ATOM 4585 C C . ARG A 1 589 ? -27.049 -2.534 17.211 1.00 88.38 589 ARG A C 1
ATOM 4587 O O . ARG A 1 589 ? -27.208 -1.783 16.256 1.00 88.38 589 ARG A O 1
ATOM 4594 N N . ARG A 1 590 ? -27.763 -3.657 17.375 1.00 84.81 590 ARG A N 1
ATOM 4595 C CA . ARG A 1 590 ? -28.822 -4.096 16.454 1.00 84.81 590 ARG A CA 1
ATOM 4596 C C . ARG A 1 590 ? -29.897 -3.027 16.262 1.00 84.81 590 ARG A C 1
ATOM 4598 O O . ARG A 1 590 ? -30.448 -2.917 15.181 1.00 84.81 590 ARG A O 1
ATOM 4605 N N . TRP A 1 591 ? -30.170 -2.226 17.292 1.00 87.00 591 TRP A N 1
ATOM 4606 C CA . TRP A 1 591 ? -31.206 -1.198 17.263 1.00 87.00 591 TRP A CA 1
ATOM 4607 C C . TRP A 1 591 ? -30.869 -0.028 16.339 1.00 87.00 591 TRP A C 1
ATOM 4609 O O . TRP A 1 591 ? -31.779 0.656 15.890 1.00 87.00 591 TRP A O 1
ATOM 4619 N N . ILE A 1 592 ? -29.588 0.181 16.019 1.00 86.00 592 ILE A N 1
ATOM 4620 C CA . ILE A 1 592 ? -29.164 1.214 15.067 1.00 86.00 592 ILE A CA 1
ATOM 4621 C C . ILE A 1 59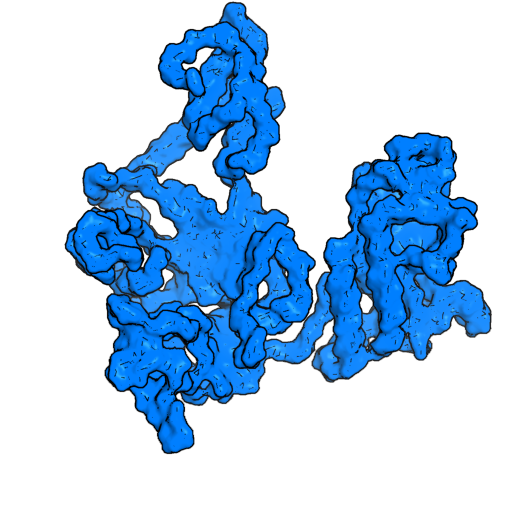2 ? -29.606 0.865 13.642 1.00 86.00 592 ILE A C 1
ATOM 4623 O O . ILE A 1 592 ? -29.971 1.754 12.876 1.00 86.00 592 ILE A O 1
ATOM 4627 N N . THR A 1 593 ? -29.593 -0.422 13.290 1.00 79.44 593 THR A N 1
ATOM 4628 C CA . THR A 1 593 ? -29.963 -0.905 11.953 1.00 79.44 593 THR A CA 1
ATOM 4629 C C . THR A 1 593 ? -31.363 -1.514 11.892 1.00 79.44 593 THR A C 1
ATOM 4631 O O . THR A 1 593 ? -31.855 -1.770 10.794 1.00 79.44 593 THR A O 1
ATOM 4634 N N . ASP A 1 594 ? -32.020 -1.738 13.035 1.00 81.44 594 ASP A N 1
ATOM 4635 C CA . ASP A 1 594 ? -33.358 -2.325 13.111 1.00 81.44 594 ASP A CA 1
ATOM 4636 C C . ASP A 1 594 ? -34.432 -1.338 12.614 1.00 81.44 594 ASP A C 1
ATOM 4638 O O . ASP A 1 594 ? -34.685 -0.311 13.258 1.00 81.44 594 ASP A O 1
ATOM 4642 N N . PRO A 1 595 ? -35.151 -1.657 11.522 1.00 77.25 595 PRO A N 1
ATOM 4643 C CA . PRO A 1 595 ? -36.243 -0.821 11.038 1.00 77.25 595 PRO A CA 1
ATOM 4644 C C . PRO A 1 595 ? -37.386 -0.630 12.048 1.00 77.25 595 PRO A C 1
ATOM 4646 O O . PRO A 1 595 ? -38.155 0.326 11.939 1.00 77.25 595 PRO A O 1
ATOM 4649 N N . GLY A 1 596 ? -37.523 -1.539 13.015 1.00 86.69 596 GLY A N 1
ATOM 4650 C CA . GLY A 1 596 ? -38.522 -1.493 14.076 1.00 86.69 596 GLY A CA 1
ATOM 4651 C C . GLY A 1 596 ? -38.216 -0.498 15.197 1.00 86.69 596 GLY A C 1
ATOM 4652 O O . GLY A 1 596 ? -39.122 -0.203 15.981 1.00 86.69 596 GLY A O 1
ATOM 4653 N N . PHE A 1 597 ? -37.000 0.062 15.263 1.00 91.62 597 PHE A N 1
ATOM 4654 C CA . PHE A 1 597 ? -36.547 0.923 16.362 1.00 91.62 597 PHE A CA 1
ATOM 4655 C C . PHE A 1 597 ? -37.526 2.062 16.685 1.00 91.62 597 PHE A C 1
ATOM 4657 O O . PHE A 1 597 ? -37.966 2.197 17.826 1.00 91.62 597 PHE A O 1
ATOM 4664 N N . TRP A 1 598 ? -37.936 2.844 15.681 1.00 92.88 598 TRP A N 1
ATOM 4665 C CA . TRP A 1 598 ? -38.828 3.997 15.870 1.00 92.88 598 TRP A CA 1
ATOM 4666 C C . TRP A 1 598 ? -40.214 3.602 16.383 1.00 92.88 598 TRP A C 1
ATOM 4668 O O . TRP A 1 598 ? -40.785 4.279 17.238 1.00 92.88 598 TRP A O 1
ATOM 4678 N N . THR A 1 599 ? -40.739 2.479 15.891 1.00 92.44 599 THR A N 1
ATOM 4679 C CA . THR A 1 599 ? -42.042 1.956 16.320 1.00 92.44 599 THR A CA 1
ATOM 4680 C C . THR A 1 599 ? -41.971 1.477 17.767 1.00 92.44 599 THR A C 1
ATOM 4682 O O . THR A 1 599 ? -42.849 1.785 18.576 1.00 92.44 599 THR A O 1
ATOM 4685 N N . GLU A 1 600 ? -40.913 0.745 18.114 1.00 93.81 600 GLU A N 1
ATOM 4686 C CA . GLU A 1 600 ? -40.697 0.244 19.469 1.00 93.81 600 GLU A CA 1
ATOM 4687 C C . GLU A 1 600 ? -40.454 1.390 20.463 1.00 93.81 600 GLU A C 1
ATOM 4689 O O . GLU A 1 600 ? -41.035 1.400 21.549 1.00 93.81 600 GLU A O 1
ATOM 4694 N N . LEU A 1 601 ? -39.699 2.420 20.070 1.00 95.44 601 LEU A N 1
ATOM 4695 C CA . LEU A 1 601 ? -39.516 3.633 20.866 1.00 95.44 601 LEU A CA 1
ATOM 4696 C C . LEU A 1 601 ? -40.852 4.342 21.129 1.00 95.44 601 LEU A C 1
ATOM 4698 O O . LEU A 1 601 ? -41.135 4.714 22.269 1.00 95.44 601 LEU A O 1
ATOM 4702 N N . GLY A 1 602 ? -41.715 4.462 20.116 1.00 94.50 602 GLY A N 1
ATOM 4703 C CA . GLY A 1 602 ? -43.069 5.002 20.269 1.00 94.50 602 GLY A CA 1
ATOM 4704 C C . GLY A 1 602 ? -43.923 4.214 21.271 1.00 94.50 602 GLY A C 1
ATOM 4705 O O . GLY A 1 602 ? -44.579 4.805 22.138 1.00 94.50 602 GLY A O 1
ATOM 4706 N N . LYS A 1 603 ? -43.870 2.877 21.219 1.00 94.56 603 LYS A N 1
ATOM 4707 C CA . LYS A 1 603 ? -44.550 2.006 22.195 1.00 94.56 603 LYS A CA 1
ATOM 4708 C C . LYS A 1 603 ? -44.000 2.195 23.608 1.00 94.56 603 LYS A C 1
ATOM 4710 O O . LYS A 1 603 ? -44.771 2.257 24.561 1.00 94.56 603 LYS A O 1
ATOM 4715 N N . ARG A 1 604 ? -42.685 2.341 23.771 1.00 95.38 604 ARG A N 1
ATOM 4716 C CA . ARG A 1 604 ? -42.062 2.562 25.088 1.00 95.38 604 ARG A CA 1
ATOM 4717 C C . ARG A 1 604 ? -42.355 3.941 25.660 1.00 95.38 604 ARG A C 1
ATOM 4719 O O . ARG A 1 604 ? -42.553 4.050 26.864 1.00 95.38 604 ARG A O 1
ATOM 4726 N N . LEU A 1 605 ? -42.444 4.976 24.827 1.00 95.25 605 LEU A N 1
ATOM 4727 C CA . LEU A 1 605 ? -42.835 6.328 25.249 1.00 95.25 605 LEU A CA 1
ATOM 4728 C C . LEU A 1 605 ? -44.281 6.379 25.757 1.00 95.25 605 LEU A C 1
ATOM 4730 O O . LEU A 1 605 ? -44.581 7.051 26.744 1.00 95.25 605 LEU A O 1
ATOM 4734 N N . THR A 1 606 ? -45.178 5.649 25.092 1.00 94.44 606 THR A N 1
ATOM 4735 C CA . THR A 1 606 ? -46.599 5.557 25.466 1.00 94.44 606 THR A CA 1
ATOM 4736 C C . THR A 1 606 ? -46.862 4.557 26.596 1.00 94.44 606 THR A C 1
ATOM 4738 O O . THR A 1 606 ? -47.932 4.585 27.197 1.00 94.44 606 THR A O 1
ATOM 4741 N N . GLY A 1 607 ? -45.885 3.709 26.933 1.00 92.56 607 GLY A N 1
ATOM 4742 C CA . GLY A 1 607 ? -46.019 2.644 27.930 1.00 92.56 607 GLY A CA 1
ATOM 4743 C C . GLY A 1 607 ? -46.682 1.366 27.403 1.00 92.56 607 GLY A C 1
ATOM 4744 O O . GLY A 1 607 ? -46.955 0.463 28.188 1.00 92.56 607 GLY A O 1
ATOM 4745 N N . ALA A 1 608 ? -46.912 1.267 26.090 1.00 93.00 608 ALA A N 1
ATOM 4746 C CA . ALA A 1 608 ? -47.402 0.061 25.423 1.00 93.00 608 ALA A CA 1
ATOM 4747 C C . ALA A 1 608 ? -46.347 -1.063 25.343 1.00 93.00 608 ALA A C 1
ATOM 4749 O O . ALA A 1 608 ? -46.695 -2.212 25.090 1.00 93.00 608 ALA A O 1
ATOM 4750 N N . SER A 1 609 ? -45.067 -0.744 25.567 1.00 92.75 609 SER A N 1
ATOM 4751 C CA . SER A 1 609 ? -43.970 -1.709 25.716 1.00 92.75 609 SER A CA 1
ATOM 4752 C C . SER A 1 609 ? -43.120 -1.374 26.948 1.00 92.75 609 SER A C 1
ATOM 4754 O O . SER A 1 609 ? -43.086 -0.221 27.392 1.00 92.75 609 SER A O 1
ATOM 4756 N N . LYS A 1 610 ? -42.455 -2.386 27.517 1.00 90.06 610 LYS A N 1
ATOM 4757 C CA . LYS A 1 610 ? -41.594 -2.275 28.707 1.00 90.06 610 LYS A CA 1
ATOM 4758 C C . LYS A 1 610 ? -40.119 -2.542 28.341 1.00 90.06 610 LYS A C 1
ATOM 4760 O O . LYS A 1 610 ? -39.879 -3.378 27.474 1.00 90.06 610 LYS A O 1
ATOM 4765 N N . PRO A 1 611 ? -39.147 -1.918 29.036 1.00 92.62 611 PRO A N 1
ATOM 4766 C CA . PRO A 1 611 ? -39.302 -0.816 29.989 1.00 92.62 611 PRO A CA 1
ATOM 4767 C C . PRO A 1 611 ? -39.794 0.473 29.317 1.00 92.62 611 PRO A C 1
ATOM 4769 O O . PRO A 1 611 ? -39.513 0.734 28.145 1.00 92.62 611 PRO A O 1
ATOM 4772 N N . LYS A 1 612 ? -40.545 1.282 30.074 1.00 93.69 612 LYS A N 1
ATOM 4773 C CA . LYS A 1 612 ? -41.054 2.577 29.606 1.00 93.69 612 LYS A CA 1
ATOM 4774 C C . LYS A 1 612 ? -39.879 3.534 29.388 1.00 93.69 612 LYS A C 1
ATOM 4776 O O . LYS A 1 612 ? -39.035 3.677 30.267 1.00 93.69 612 LYS A O 1
ATOM 4781 N N . ALA A 1 613 ? -39.846 4.214 28.246 1.00 95.25 613 ALA A N 1
ATOM 4782 C CA . ALA A 1 613 ? -38.859 5.257 27.979 1.00 95.25 613 ALA A CA 1
ATOM 4783 C C . ALA A 1 613 ? -39.375 6.600 28.513 1.00 95.25 613 ALA A C 1
ATOM 4785 O O . ALA A 1 613 ? -40.499 7.005 28.203 1.00 95.25 613 ALA A O 1
ATOM 4786 N N . THR A 1 614 ? -38.563 7.295 29.308 1.00 95.44 614 THR A N 1
ATOM 4787 C CA . THR A 1 614 ? -38.917 8.598 29.890 1.00 95.44 614 THR A CA 1
ATOM 4788 C C . THR A 1 614 ? -38.056 9.689 29.274 1.00 95.44 614 THR A C 1
ATOM 4790 O O . THR A 1 614 ? -36.835 9.585 29.267 1.00 95.44 614 THR A O 1
ATOM 4793 N N . VAL A 1 615 ? -38.685 10.740 28.748 1.00 96.56 615 VAL A N 1
ATOM 4794 C CA . VAL A 1 615 ? -37.969 11.881 28.164 1.00 96.56 615 VAL A CA 1
ATOM 4795 C C . VAL A 1 615 ? -37.440 12.768 29.290 1.00 96.56 615 VAL A C 1
ATOM 4797 O O . VAL A 1 615 ? -38.227 13.380 30.007 1.00 96.56 615 VAL A O 1
ATOM 4800 N N . VAL A 1 616 ? -36.117 12.842 29.414 1.00 95.62 616 VAL A N 1
ATOM 4801 C CA . VAL A 1 616 ? -35.402 13.723 30.351 1.00 95.62 616 VAL A CA 1
ATOM 4802 C C . VAL A 1 616 ? -35.183 15.102 29.725 1.00 95.62 616 VAL A C 1
ATOM 4804 O O . VAL A 1 616 ? -35.325 16.128 30.384 1.00 95.62 616 VAL A O 1
ATOM 4807 N N . HIS A 1 617 ? -34.885 15.140 28.423 1.00 95.94 617 HIS A N 1
ATOM 4808 C CA . HIS A 1 617 ? -34.694 16.374 27.665 1.00 95.94 617 HIS A CA 1
ATOM 4809 C C . HIS A 1 617 ? -35.381 16.301 26.301 1.00 95.94 617 HIS A C 1
ATOM 4811 O O . HIS A 1 617 ? -35.385 15.250 25.661 1.00 95.94 617 HIS A O 1
ATOM 4817 N N . GLY A 1 618 ? -35.916 17.432 25.833 1.00 94.31 618 GLY A N 1
ATOM 4818 C CA . GLY A 1 618 ? -36.595 17.557 24.541 1.00 94.31 618 GLY A CA 1
ATOM 4819 C C . GLY A 1 618 ? -38.125 17.487 24.629 1.00 94.31 618 GLY A C 1
ATOM 4820 O O . GLY A 1 618 ? -38.716 17.158 25.656 1.00 94.31 618 GLY A O 1
ATOM 4821 N N . ARG A 1 619 ? -38.811 17.838 23.535 1.00 94.00 619 ARG A N 1
ATOM 4822 C CA . ARG A 1 619 ? -40.285 17.904 23.502 1.00 94.00 619 ARG A CA 1
ATOM 4823 C C . ARG A 1 619 ? -40.886 16.540 23.153 1.00 94.00 619 ARG A C 1
ATOM 4825 O O . ARG A 1 619 ? -40.815 16.116 21.999 1.00 94.00 619 ARG A O 1
ATOM 4832 N N . ILE A 1 620 ? -41.557 15.893 24.110 1.00 94.38 620 ILE A N 1
ATOM 4833 C CA . ILE A 1 620 ? -42.169 14.560 23.923 1.00 94.38 620 ILE A CA 1
ATOM 4834 C C . ILE A 1 620 ? -43.195 14.511 22.781 1.00 94.38 620 ILE A C 1
ATOM 4836 O O . ILE A 1 620 ? -43.219 13.555 22.012 1.00 94.38 620 ILE A O 1
ATOM 4840 N N . ARG A 1 621 ? -44.011 15.564 22.610 1.00 91.69 621 ARG A N 1
ATOM 4841 C CA . ARG A 1 621 ? -45.034 15.616 21.548 1.00 91.69 621 ARG A CA 1
ATOM 4842 C C . ARG A 1 621 ? -44.428 15.527 20.145 1.00 91.69 621 ARG A C 1
ATOM 4844 O O . ARG A 1 621 ? -45.046 14.932 19.274 1.00 91.69 621 ARG A O 1
ATOM 4851 N N . GLN A 1 622 ? -43.246 16.110 19.934 1.00 91.75 622 GLN A N 1
ATOM 4852 C CA . GLN A 1 622 ? -42.541 16.034 18.650 1.00 91.75 622 GLN A CA 1
ATOM 4853 C C . GLN A 1 622 ? -41.968 14.630 18.427 1.00 91.75 622 GLN A C 1
ATOM 4855 O O . GLN A 1 622 ? -42.139 14.066 17.351 1.00 91.75 622 GLN A O 1
ATOM 4860 N N . LEU A 1 623 ? -41.380 14.028 19.465 1.00 93.88 623 LEU A N 1
ATOM 4861 C CA . LEU A 1 623 ? -40.829 12.676 19.374 1.00 93.88 623 LEU A CA 1
ATOM 4862 C C . LEU A 1 623 ? -41.907 11.618 19.099 1.00 93.88 623 LEU A C 1
ATOM 4864 O O . LEU A 1 623 ? -41.685 10.714 18.300 1.00 93.88 623 LEU A O 1
ATOM 4868 N N . LEU A 1 624 ? -43.098 11.759 19.691 1.00 93.50 624 LEU A N 1
ATOM 4869 C CA . LEU A 1 624 ? -44.238 10.880 19.407 1.00 93.50 624 LEU A CA 1
ATOM 4870 C C . LEU A 1 624 ? -44.695 10.960 17.940 1.00 93.50 624 LEU A C 1
ATOM 4872 O O . LEU A 1 624 ? -45.129 9.948 17.399 1.00 93.50 624 LEU A O 1
ATOM 4876 N N . VAL A 1 625 ? -44.586 12.124 17.285 1.00 91.00 625 VAL A N 1
ATOM 4877 C CA . VAL A 1 625 ? -44.874 12.260 15.842 1.00 91.00 625 VAL A CA 1
ATOM 4878 C C . VAL A 1 625 ? -43.815 11.526 15.020 1.00 91.00 625 VAL A C 1
ATOM 4880 O O . VAL A 1 625 ? -44.167 10.702 14.180 1.00 91.00 625 VAL A O 1
ATOM 4883 N N . ILE A 1 626 ? -42.531 11.743 15.320 1.00 91.12 626 ILE A N 1
ATOM 4884 C CA . ILE A 1 626 ? -41.409 11.070 14.644 1.00 91.12 626 ILE A CA 1
ATOM 4885 C C . ILE A 1 626 ? -41.535 9.542 14.761 1.00 91.12 626 ILE A C 1
ATOM 4887 O O . ILE A 1 626 ? -41.408 8.823 13.772 1.00 91.12 626 ILE A O 1
ATOM 4891 N N . CYS A 1 627 ? -41.887 9.039 15.946 1.00 91.69 627 CYS A N 1
ATOM 4892 C CA . CYS A 1 627 ? -42.088 7.608 16.192 1.00 91.69 627 CYS A CA 1
ATOM 4893 C C . CYS A 1 627 ? -43.397 7.047 15.600 1.00 91.69 627 CYS A C 1
ATOM 4895 O O . CYS A 1 627 ? -43.641 5.849 15.705 1.00 91.69 627 CYS A O 1
ATOM 4897 N N . GLY A 1 628 ? -44.268 7.887 15.027 1.00 89.00 628 GLY A N 1
ATOM 4898 C CA . GLY A 1 628 ? -45.565 7.463 14.480 1.00 89.00 628 GLY A CA 1
ATOM 4899 C C . GLY A 1 628 ? -46.622 7.132 15.540 1.00 89.00 628 GLY A C 1
ATOM 4900 O O . GLY A 1 628 ? -47.669 6.583 15.222 1.00 89.00 628 GLY A O 1
ATOM 4901 N N . ALA A 1 629 ? -46.378 7.485 16.804 1.00 88.12 629 ALA A N 1
ATOM 4902 C CA . ALA A 1 629 ? -47.246 7.179 17.942 1.00 88.12 629 ALA A CA 1
ATOM 4903 C C . ALA A 1 629 ? -48.270 8.289 18.262 1.00 88.12 629 ALA A C 1
ATOM 4905 O O . ALA A 1 629 ? -49.093 8.130 19.158 1.00 88.12 629 ALA A O 1
ATOM 4906 N N . ALA A 1 630 ? -48.230 9.427 17.557 1.00 81.94 630 ALA A N 1
ATOM 4907 C CA . ALA A 1 630 ? -49.127 10.566 17.789 1.00 81.94 630 ALA A CA 1
ATOM 4908 C C . ALA A 1 630 ? -50.453 10.519 16.997 1.00 81.94 630 ALA A C 1
ATOM 4910 O O . ALA A 1 630 ? -51.263 11.434 17.147 1.00 81.94 630 ALA A O 1
ATOM 4911 N N . GLY A 1 631 ? -50.661 9.519 16.127 1.00 70.50 631 GLY A N 1
ATOM 4912 C CA . GLY A 1 631 ? -51.889 9.349 15.329 1.00 70.50 631 GLY A CA 1
ATOM 4913 C C . GLY A 1 631 ? -52.161 10.441 14.279 1.00 70.50 631 GLY A C 1
ATOM 4914 O O . GLY A 1 631 ? -53.253 10.501 13.725 1.00 70.50 631 GLY A O 1
ATOM 4915 N N . ARG A 1 632 ? -51.195 11.330 14.012 1.00 67.00 632 ARG A N 1
ATOM 4916 C CA . ARG A 1 632 ? -51.281 12.434 13.041 1.00 67.00 632 ARG A CA 1
ATOM 4917 C C . ARG A 1 632 ? -49.930 12.665 12.368 1.00 67.00 632 ARG A C 1
ATOM 4919 O O . ARG A 1 632 ? -48.900 12.401 12.984 1.00 67.00 632 ARG A O 1
ATOM 4926 N N . ALA A 1 633 ? -49.947 13.208 11.148 1.00 68.25 633 ALA A N 1
ATOM 4927 C CA . ALA A 1 633 ? -48.755 13.487 10.339 1.00 68.25 633 ALA A CA 1
ATOM 4928 C C . ALA A 1 633 ? -47.874 12.244 10.078 1.00 68.25 633 ALA A C 1
ATOM 4930 O O . ALA A 1 633 ? -46.656 12.292 10.230 1.00 68.25 633 ALA A O 1
ATOM 4931 N N . GLU A 1 634 ? -48.495 11.134 9.655 1.00 68.50 634 GLU A N 1
ATOM 4932 C CA . GLU A 1 634 ? -47.808 9.858 9.374 1.00 68.50 634 GLU A CA 1
ATOM 4933 C C . GLU A 1 634 ? -46.666 9.989 8.352 1.00 68.50 634 GLU A C 1
ATOM 4935 O O . GLU A 1 634 ? -45.687 9.251 8.426 1.00 68.50 634 GLU A O 1
ATOM 4940 N N . ASN A 1 635 ? -46.762 10.960 7.439 1.00 74.06 635 ASN A N 1
ATOM 4941 C CA . ASN A 1 635 ? -45.753 11.241 6.414 1.00 74.06 635 ASN A CA 1
ATOM 4942 C C . ASN A 1 635 ? -44.431 11.780 6.995 1.00 74.06 635 ASN A C 1
ATOM 4944 O O . ASN A 1 635 ? -43.417 11.752 6.312 1.00 74.06 635 ASN A O 1
ATOM 4948 N N . LEU A 1 636 ? -44.440 12.277 8.239 1.00 76.50 636 LEU A N 1
ATOM 4949 C CA . LEU A 1 636 ? -43.253 12.753 8.961 1.00 76.50 636 LEU A CA 1
ATOM 4950 C C . LEU A 1 636 ? -42.660 11.676 9.888 1.00 76.50 636 LEU A C 1
ATOM 4952 O O . LEU A 1 636 ? -41.702 11.946 10.612 1.00 76.50 636 LEU A O 1
ATOM 4956 N N . SER A 1 637 ? -43.253 10.478 9.931 1.00 85.56 637 SER A N 1
ATOM 4957 C CA . SER A 1 637 ? -42.827 9.420 10.840 1.00 85.56 637 SER A CA 1
ATOM 4958 C C . SER A 1 637 ? -41.684 8.592 10.266 1.00 85.56 637 SER A C 1
ATOM 4960 O O . SER A 1 637 ? -41.810 7.967 9.212 1.00 85.56 637 SER A O 1
ATOM 4962 N N . PHE A 1 638 ? -40.622 8.440 11.054 1.00 87.56 638 PHE A N 1
ATOM 4963 C CA . PHE A 1 638 ? -39.492 7.569 10.736 1.00 87.56 638 PHE A CA 1
ATOM 4964 C C . PHE A 1 638 ? -39.816 6.073 10.809 1.00 87.56 638 PHE A C 1
ATOM 4966 O O . PHE A 1 638 ? -39.045 5.255 10.311 1.00 87.56 638 PHE A O 1
ATOM 4973 N N . ALA A 1 639 ? -40.983 5.699 11.346 1.00 79.88 639 ALA A N 1
ATOM 4974 C CA . ALA A 1 639 ? -41.500 4.340 11.212 1.00 79.88 639 ALA A CA 1
ATOM 4975 C C . ALA A 1 639 ? -41.856 3.998 9.750 1.00 79.88 639 ALA A C 1
ATOM 4977 O O . ALA A 1 639 ? -41.796 2.831 9.362 1.00 79.88 639 ALA A O 1
ATOM 4978 N N . ARG A 1 640 ? -42.198 5.007 8.930 1.00 78.06 640 ARG A N 1
ATOM 4979 C CA . ARG A 1 640 ? -42.495 4.856 7.495 1.00 78.06 640 ARG A CA 1
ATOM 4980 C C . ARG A 1 640 ? -41.356 5.358 6.612 1.00 78.06 640 ARG A C 1
ATOM 4982 O O . ARG A 1 640 ? -40.880 4.616 5.758 1.00 78.06 640 ARG A O 1
ATOM 4989 N N . SER A 1 641 ? -40.889 6.585 6.835 1.00 74.94 641 SER A N 1
ATOM 4990 C CA . SER A 1 641 ? -39.769 7.188 6.108 1.00 74.94 641 SER A CA 1
ATOM 4991 C C . SER A 1 641 ? -38.466 6.908 6.857 1.00 74.94 641 SER A C 1
ATOM 4993 O O . SER A 1 641 ? -38.027 7.722 7.665 1.00 74.94 641 SER A O 1
ATOM 4995 N N . ARG A 1 642 ? -37.891 5.718 6.654 1.00 78.19 642 ARG A N 1
ATOM 4996 C CA . ARG A 1 642 ? -36.708 5.236 7.388 1.00 78.19 642 ARG A CA 1
ATOM 4997 C C . ARG A 1 642 ? -35.481 6.101 7.060 1.00 78.19 642 ARG A C 1
ATOM 4999 O O . ARG A 1 642 ? -34.979 5.998 5.941 1.00 78.19 642 ARG A O 1
ATOM 5006 N N . PRO A 1 643 ? -34.991 6.944 7.986 1.00 82.31 643 PRO A N 1
ATOM 5007 C CA . PRO A 1 643 ? -33.812 7.754 7.726 1.00 82.31 643 PRO A CA 1
ATOM 5008 C C . PRO A 1 643 ? -32.552 6.890 7.801 1.00 82.31 643 PRO A C 1
ATOM 5010 O O . PRO A 1 643 ? -32.537 5.838 8.445 1.00 82.31 643 PRO A O 1
ATOM 5013 N N . LEU A 1 644 ? -31.471 7.370 7.194 1.00 79.44 644 LEU A N 1
ATOM 5014 C CA . LEU A 1 644 ? -30.150 6.802 7.426 1.00 79.44 644 LEU A CA 1
ATOM 5015 C C . LEU A 1 644 ? -29.658 7.291 8.795 1.00 79.44 644 LEU A C 1
ATOM 5017 O O . LEU A 1 644 ? -29.529 8.495 9.019 1.00 79.44 644 LEU A O 1
ATOM 5021 N N . VAL A 1 645 ? -29.452 6.359 9.727 1.00 85.06 645 VAL A N 1
ATOM 5022 C CA . VAL A 1 645 ? -29.106 6.669 11.119 1.00 85.06 645 VAL A CA 1
ATOM 5023 C C . VAL A 1 645 ? -27.597 6.597 11.317 1.00 85.06 645 VAL A C 1
ATOM 5025 O O . VAL A 1 645 ? -26.971 5.576 11.045 1.00 85.06 645 VAL A O 1
ATOM 5028 N N . GLN A 1 646 ? -27.017 7.669 11.848 1.00 87.38 646 GLN A N 1
ATOM 5029 C CA . GLN A 1 646 ? -25.659 7.666 12.381 1.00 87.38 646 GLN A CA 1
ATOM 5030 C C . GLN A 1 646 ? -25.691 7.190 13.838 1.00 87.38 646 GLN A C 1
ATOM 5032 O O . GLN A 1 646 ? -26.177 7.892 14.727 1.00 87.38 646 GLN A O 1
ATOM 5037 N N . GLY A 1 647 ? -25.208 5.973 14.083 1.00 90.81 647 GLY A N 1
ATOM 5038 C CA . GLY A 1 647 ? -25.207 5.379 15.416 1.00 90.81 647 GLY A CA 1
ATOM 5039 C C . GLY A 1 647 ? -23.991 5.761 16.256 1.00 90.81 647 GLY A C 1
ATOM 5040 O O . GLY A 1 647 ? -22.872 5.829 15.749 1.00 90.81 647 GLY A O 1
ATOM 5041 N N . THR A 1 648 ? -24.198 5.893 17.563 1.00 95.25 648 THR A N 1
ATOM 5042 C CA . THR A 1 648 ? -23.150 5.861 18.589 1.00 95.25 648 THR A CA 1
ATOM 5043 C C . THR A 1 648 ? -23.524 4.795 19.612 1.00 95.25 648 THR A C 1
ATOM 5045 O O . THR A 1 648 ? -24.661 4.765 20.077 1.00 95.25 648 THR A O 1
ATOM 5048 N N . VAL A 1 649 ? -22.585 3.933 19.991 1.00 93.94 649 VAL A N 1
ATOM 5049 C CA . VAL A 1 649 ? -22.767 3.006 21.117 1.00 93.94 649 VAL A CA 1
ATOM 5050 C C . VAL A 1 649 ? -21.674 3.300 22.130 1.00 93.94 649 VAL A C 1
ATOM 5052 O O . VAL A 1 649 ? -20.490 3.247 21.801 1.00 93.94 649 VAL A O 1
ATOM 5055 N N . ALA A 1 650 ? -22.078 3.636 23.348 1.00 96.56 650 ALA A N 1
AT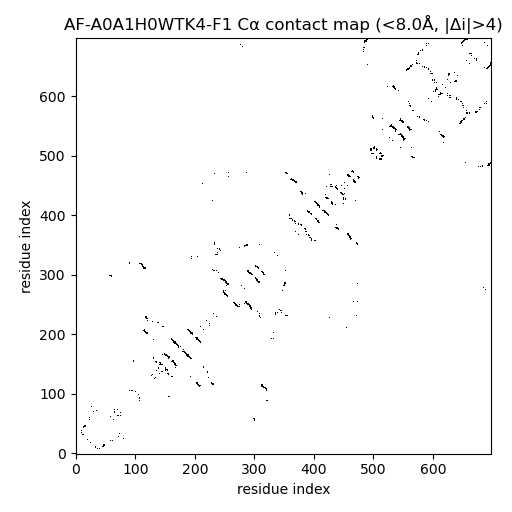OM 5056 C CA . ALA A 1 650 ? -21.189 4.090 24.398 1.00 96.56 650 ALA A CA 1
ATOM 5057 C C . ALA A 1 650 ? -21.232 3.162 25.612 1.00 96.56 650 ALA A C 1
ATOM 5059 O O . ALA A 1 650 ? -22.303 2.748 26.058 1.00 96.56 650 ALA A O 1
ATOM 5060 N N . ILE A 1 651 ? -20.052 2.879 26.156 1.00 96.00 651 ILE A N 1
ATOM 5061 C CA . ILE A 1 651 ? -19.855 2.182 27.426 1.00 96.00 651 ILE A CA 1
ATOM 5062 C C . ILE A 1 651 ? -19.426 3.200 28.475 1.00 96.00 651 ILE A C 1
ATOM 5064 O O . ILE A 1 651 ? -18.479 3.954 28.262 1.00 96.00 651 ILE A O 1
ATOM 5068 N N . VAL A 1 652 ? -20.083 3.179 29.627 1.00 95.62 652 VAL A N 1
ATOM 5069 C CA . VAL A 1 652 ? -19.807 4.036 30.775 1.00 95.62 652 VAL A CA 1
ATOM 5070 C C . VAL A 1 652 ? -19.408 3.145 31.943 1.00 95.62 652 VAL A C 1
ATOM 5072 O O . VAL A 1 652 ? -20.239 2.454 32.529 1.00 95.62 652 VAL A O 1
ATOM 5075 N N . GLN A 1 653 ? -18.115 3.136 32.263 1.00 93.75 653 GLN A N 1
ATOM 5076 C CA . GLN A 1 653 ? -17.573 2.313 33.341 1.00 93.75 653 GLN A CA 1
ATOM 5077 C C . GLN A 1 653 ? -16.654 3.154 34.242 1.00 93.75 653 GLN A C 1
ATOM 5079 O O . GLN A 1 653 ? -15.452 3.263 33.969 1.00 93.75 653 GLN A O 1
ATOM 5084 N N . PRO A 1 654 ? -17.187 3.759 35.323 1.00 91.31 654 PRO A N 1
ATOM 5085 C CA . PRO A 1 654 ? -16.399 4.585 36.237 1.00 91.31 654 PRO A CA 1
ATOM 5086 C C . PRO A 1 654 ? -15.312 3.799 36.976 1.00 91.31 654 PRO A C 1
ATOM 5088 O O . PRO A 1 654 ? -14.310 4.367 37.406 1.00 91.31 654 PRO A O 1
ATOM 5091 N N . GLY A 1 655 ? -15.474 2.485 37.119 1.00 89.44 655 GLY A N 1
ATOM 5092 C CA . GLY A 1 655 ? -14.497 1.600 37.735 1.00 89.44 655 GLY A CA 1
ATOM 5093 C C . GLY A 1 655 ? -13.194 1.472 36.953 1.00 89.44 655 GLY A C 1
ATOM 5094 O O . GLY A 1 655 ? -12.186 1.120 37.562 1.00 89.44 655 GLY A O 1
ATOM 5095 N N . LEU A 1 656 ? -13.174 1.781 35.650 1.00 91.50 656 LEU A N 1
ATOM 5096 C CA . LEU A 1 656 ? -11.955 1.758 34.842 1.00 91.50 656 LEU A CA 1
ATOM 5097 C C . LEU A 1 656 ? -11.233 3.108 34.915 1.00 91.50 656 LEU A C 1
ATOM 5099 O O . LEU A 1 656 ? -11.816 4.122 34.555 1.00 91.50 656 LEU A O 1
ATOM 5103 N N . SER A 1 657 ? -9.953 3.132 35.303 1.00 91.69 657 SER A N 1
ATOM 5104 C CA . SER A 1 657 ? -9.099 4.324 35.121 1.00 91.69 657 SER A CA 1
ATOM 5105 C C . SER A 1 657 ? -8.279 4.205 33.840 1.00 91.69 657 SER A C 1
ATOM 5107 O O . SER A 1 657 ? -7.466 3.283 33.711 1.00 91.69 657 SER A O 1
ATOM 5109 N N . TYR A 1 658 ? -8.448 5.161 32.924 1.00 88.81 658 TYR A N 1
ATOM 5110 C CA . TYR A 1 658 ? -7.738 5.180 31.643 1.00 88.81 658 TYR A CA 1
ATOM 5111 C C . TYR A 1 658 ? -6.220 5.265 31.831 1.00 88.81 658 TYR A C 1
ATOM 5113 O O . TYR A 1 658 ? -5.462 4.486 31.244 1.00 88.81 658 TYR A O 1
ATOM 5121 N N . LYS A 1 659 ? -5.763 6.156 32.722 1.00 89.19 659 LYS A N 1
ATOM 5122 C CA . LYS A 1 659 ? -4.339 6.312 33.035 1.00 89.19 659 LYS A CA 1
ATOM 5123 C C . LYS A 1 659 ? -3.739 5.020 33.592 1.00 89.19 659 LYS A C 1
ATOM 5125 O O . LYS A 1 659 ? -2.698 4.575 33.111 1.00 89.19 659 LYS A O 1
ATOM 5130 N N . LYS A 1 660 ? -4.407 4.384 34.567 1.00 90.81 660 LYS A N 1
ATOM 5131 C CA . LYS A 1 660 ? -3.936 3.107 35.133 1.00 90.81 660 LYS A CA 1
ATOM 5132 C C . LYS A 1 660 ? -3.943 1.991 34.094 1.00 90.81 660 LYS A C 1
ATOM 5134 O O . LYS A 1 660 ? -3.003 1.202 34.083 1.00 90.81 660 LYS A O 1
ATOM 5139 N N . HIS A 1 661 ? -4.961 1.922 33.235 1.00 91.00 661 HIS A N 1
ATOM 5140 C CA . HIS A 1 661 ? -5.041 0.910 32.182 1.00 91.00 661 HIS A CA 1
ATOM 5141 C C . HIS A 1 661 ? -3.854 1.008 31.230 1.00 91.00 661 HIS A C 1
ATOM 5143 O O . HIS A 1 661 ? -3.164 0.011 31.044 1.00 91.00 661 HIS A O 1
ATOM 5149 N N . ARG A 1 662 ? -3.531 2.212 30.740 1.00 88.38 662 ARG A N 1
ATOM 5150 C CA . ARG A 1 662 ? -2.359 2.431 29.878 1.00 88.38 662 ARG A CA 1
ATOM 5151 C C . ARG A 1 662 ? -1.051 2.028 30.553 1.00 88.38 662 ARG A C 1
ATOM 5153 O O . ARG A 1 662 ? -0.288 1.268 29.970 1.00 88.38 662 ARG A O 1
ATOM 5160 N N . THR A 1 663 ? -0.810 2.477 31.787 1.00 89.31 663 THR A N 1
ATOM 5161 C CA . THR A 1 663 ? 0.416 2.118 32.523 1.00 89.31 663 THR A CA 1
ATOM 5162 C C . THR A 1 663 ? 0.533 0.607 32.742 1.00 89.31 663 THR A C 1
ATOM 5164 O O . THR A 1 663 ? 1.611 0.042 32.591 1.00 89.31 663 THR A O 1
ATOM 5167 N N . GLN A 1 664 ? -0.567 -0.066 33.090 1.00 90.62 664 GLN A N 1
ATOM 5168 C CA . GLN A 1 664 ? -0.566 -1.512 33.318 1.00 90.62 664 GLN A CA 1
ATOM 5169 C C . GLN A 1 664 ? -0.463 -2.326 32.026 1.00 90.62 664 GLN A C 1
ATOM 5171 O O . GLN A 1 664 ? 0.076 -3.428 32.067 1.00 90.62 664 GLN A O 1
ATOM 5176 N N . LEU A 1 665 ? -0.951 -1.792 30.903 1.00 86.12 665 LEU A N 1
ATOM 5177 C CA . LEU A 1 665 ? -0.827 -2.415 29.588 1.00 86.12 665 LEU A CA 1
ATOM 5178 C C . LEU A 1 665 ? 0.629 -2.402 29.108 1.00 86.12 665 LEU A C 1
ATOM 5180 O O . LEU A 1 665 ? 1.108 -3.415 28.618 1.00 86.12 665 LEU A O 1
ATOM 5184 N N . THR A 1 666 ? 1.353 -1.297 29.327 1.00 83.00 666 THR A N 1
ATOM 5185 C CA . THR A 1 666 ? 2.804 -1.216 29.070 1.00 83.00 666 THR A CA 1
ATOM 5186 C C . THR A 1 666 ? 3.603 -2.185 29.944 1.00 83.00 666 THR A C 1
ATOM 5188 O O . THR A 1 666 ? 4.623 -2.699 29.511 1.00 83.00 666 THR A O 1
ATOM 5191 N N . ALA A 1 667 ? 3.129 -2.459 31.162 1.00 83.31 667 ALA A N 1
ATOM 5192 C CA . ALA A 1 667 ? 3.716 -3.448 32.066 1.00 83.31 667 ALA A CA 1
ATOM 5193 C C . ALA A 1 667 ? 3.176 -4.881 31.854 1.00 83.31 667 ALA A C 1
ATOM 5195 O O . ALA A 1 667 ? 3.354 -5.720 32.733 1.00 83.31 667 ALA A O 1
ATOM 5196 N N . GLU A 1 668 ? 2.453 -5.134 30.755 1.00 79.94 668 GLU A N 1
ATOM 5197 C CA . GLU A 1 668 ? 1.903 -6.442 30.361 1.00 79.94 668 GLU A CA 1
ATOM 5198 C C . GLU A 1 668 ? 1.087 -7.162 31.456 1.00 79.94 668 GLU A C 1
ATOM 5200 O O . GLU A 1 668 ? 1.019 -8.390 31.523 1.00 79.94 668 GLU A O 1
ATOM 5205 N N . LYS A 1 669 ? 0.402 -6.412 32.333 1.00 84.19 669 LYS A N 1
ATOM 5206 C CA . LYS A 1 669 ? -0.454 -7.031 33.357 1.00 84.19 669 LYS A CA 1
ATOM 5207 C C . LYS A 1 669 ? -1.650 -7.728 32.711 1.00 84.19 669 LYS A C 1
ATOM 5209 O O . LYS A 1 669 ? -2.399 -7.105 31.959 1.00 84.19 669 LYS A O 1
ATOM 5214 N N . LEU A 1 670 ? -1.905 -8.977 33.110 1.00 80.94 670 LEU A N 1
ATOM 5215 C CA . LEU A 1 670 ? -2.974 -9.816 32.552 1.00 80.94 670 LEU A CA 1
ATOM 5216 C C . LEU A 1 670 ? -4.349 -9.127 32.531 1.00 80.94 670 LEU A C 1
ATOM 5218 O O . LEU A 1 670 ? -5.030 -9.153 31.510 1.00 80.94 670 LEU A O 1
ATOM 5222 N N . SER A 1 671 ? -4.746 -8.455 33.616 1.00 85.44 671 SER A N 1
ATOM 5223 C CA . SER A 1 671 ? -6.039 -7.760 33.669 1.00 85.44 671 SER A CA 1
ATOM 5224 C C . SER A 1 671 ? -6.132 -6.603 32.670 1.00 85.44 671 SER A C 1
ATOM 5226 O O . SER A 1 671 ? -7.187 -6.386 32.082 1.00 85.44 671 SER A O 1
ATOM 5228 N N . ALA A 1 672 ? -5.038 -5.877 32.426 1.00 88.81 672 ALA A N 1
ATOM 5229 C CA . ALA A 1 672 ? -4.994 -4.798 31.442 1.00 88.81 672 ALA A CA 1
ATOM 5230 C C . ALA A 1 672 ? -5.072 -5.329 30.007 1.00 88.81 672 ALA A C 1
ATOM 5232 O O . ALA A 1 672 ? -5.785 -4.750 29.185 1.00 88.81 672 ALA A O 1
ATOM 5233 N N . VAL A 1 673 ? -4.403 -6.451 29.735 1.00 82.56 673 VAL A N 1
ATOM 5234 C CA . VAL A 1 673 ? -4.482 -7.179 28.461 1.00 82.56 673 VAL A CA 1
ATOM 5235 C C . VAL A 1 673 ? -5.915 -7.661 28.209 1.00 82.56 673 VAL A C 1
ATOM 5237 O O . VAL A 1 673 ? -6.486 -7.359 27.168 1.00 82.56 673 VAL A O 1
ATOM 5240 N N . GLN A 1 674 ? -6.550 -8.296 29.197 1.00 82.94 674 GLN A N 1
ATOM 5241 C CA . GLN A 1 674 ? -7.938 -8.763 29.095 1.00 82.94 674 GLN A CA 1
ATOM 5242 C C . GLN A 1 674 ? -8.938 -7.614 28.890 1.00 82.94 674 GLN A C 1
ATOM 5244 O O . GLN A 1 674 ? -9.867 -7.740 28.094 1.00 82.94 674 GLN A O 1
ATOM 5249 N N . VAL A 1 675 ? -8.749 -6.475 29.569 1.00 89.50 675 VAL A N 1
ATOM 5250 C CA . VAL A 1 675 ? -9.575 -5.277 29.346 1.00 89.50 675 VAL A CA 1
ATOM 5251 C C . VAL A 1 675 ? -9.367 -4.713 27.936 1.00 89.50 675 VAL A C 1
ATOM 5253 O O . VAL A 1 675 ? -10.350 -4.365 27.286 1.00 89.50 675 VAL A O 1
ATOM 5256 N N . ARG A 1 676 ? -8.127 -4.657 27.426 1.00 90.00 676 ARG A N 1
ATOM 5257 C CA . ARG A 1 676 ? -7.856 -4.267 26.029 1.00 90.00 676 ARG A CA 1
ATOM 5258 C C . ARG A 1 676 ? -8.590 -5.195 25.060 1.00 90.00 676 ARG A C 1
ATOM 5260 O O . ARG A 1 676 ? -9.246 -4.709 24.143 1.00 90.00 676 ARG A O 1
ATOM 5267 N N . ASP A 1 677 ? -8.517 -6.504 25.271 1.00 82.94 677 ASP A N 1
ATOM 5268 C CA . ASP A 1 677 ? -9.136 -7.485 24.376 1.00 82.94 677 ASP A CA 1
ATOM 5269 C C . ASP A 1 677 ? -10.667 -7.374 24.385 1.00 82.94 677 ASP A C 1
ATOM 5271 O O . ASP A 1 677 ? -11.291 -7.382 23.327 1.00 82.94 677 ASP A O 1
ATOM 5275 N N . LEU A 1 678 ? -11.285 -7.156 25.550 1.00 87.25 678 LEU A N 1
ATOM 5276 C CA . LEU A 1 678 ? -12.724 -6.878 25.644 1.00 87.25 678 LEU A CA 1
ATOM 5277 C C . LEU A 1 678 ? -13.124 -5.600 24.898 1.00 87.25 678 LEU A C 1
ATOM 5279 O O . LEU A 1 678 ? -14.129 -5.591 24.186 1.00 87.25 678 LEU A O 1
ATOM 5283 N N . LEU A 1 679 ? -12.339 -4.530 25.035 1.00 90.00 679 LEU A N 1
ATOM 5284 C CA . LEU A 1 679 ? -12.574 -3.279 24.313 1.00 90.00 679 LEU A CA 1
ATOM 5285 C C . LEU A 1 679 ? -12.386 -3.443 22.803 1.00 90.00 679 LEU A C 1
ATOM 5287 O O . LEU A 1 679 ? -13.091 -2.803 22.028 1.00 90.00 679 LEU A O 1
ATOM 5291 N N . THR A 1 680 ? -11.483 -4.324 22.385 1.00 83.19 680 THR A N 1
ATOM 5292 C CA . THR A 1 680 ? -11.274 -4.673 20.974 1.00 83.19 680 THR A CA 1
ATOM 5293 C C . THR A 1 680 ? -12.484 -5.423 20.423 1.00 83.19 680 THR A C 1
ATOM 5295 O O . THR A 1 680 ? -13.023 -5.057 19.384 1.00 83.19 680 THR A O 1
ATOM 5298 N N . VAL A 1 681 ? -13.004 -6.406 21.165 1.00 80.19 681 VAL A N 1
ATOM 5299 C CA . VAL A 1 681 ? -14.242 -7.115 20.796 1.00 80.19 681 VAL A CA 1
ATOM 5300 C C . VAL A 1 681 ? -15.426 -6.150 20.707 1.00 80.19 681 VAL A C 1
ATOM 5302 O O . VAL A 1 681 ? -16.236 -6.255 19.783 1.00 80.19 681 VAL A O 1
ATOM 5305 N N . PHE A 1 682 ? -15.530 -5.200 21.641 1.00 86.38 682 PHE A N 1
ATOM 5306 C CA . PHE A 1 682 ? -16.532 -4.137 21.594 1.00 86.38 682 PHE A CA 1
ATOM 5307 C C . PHE A 1 682 ? -16.394 -3.279 20.334 1.00 86.38 682 PHE A C 1
ATOM 5309 O O . PHE A 1 682 ? -17.366 -3.137 19.593 1.00 86.38 682 PHE A O 1
ATOM 5316 N N . HIS A 1 683 ? -15.191 -2.763 20.078 1.00 88.00 683 HIS A N 1
ATOM 5317 C CA . HIS A 1 683 ? -14.868 -1.967 18.900 1.00 88.00 683 HIS A CA 1
ATOM 5318 C C . HIS A 1 683 ? -15.275 -2.683 17.612 1.00 88.00 683 HIS A C 1
ATOM 5320 O O . HIS A 1 683 ? -16.115 -2.180 16.869 1.00 88.00 683 HIS A O 1
ATOM 5326 N N . ASP A 1 684 ? -14.751 -3.888 17.391 1.00 75.38 684 ASP A N 1
ATOM 5327 C CA . ASP A 1 684 ? -14.940 -4.642 16.151 1.00 75.38 684 ASP A CA 1
ATOM 5328 C C . ASP A 1 684 ? -16.404 -5.045 15.945 1.00 75.38 684 ASP A C 1
ATOM 5330 O O . ASP A 1 684 ? -16.903 -5.079 14.819 1.00 75.38 684 ASP A O 1
ATOM 5334 N N . SER A 1 685 ? -17.128 -5.305 17.038 1.00 76.25 685 SER A N 1
ATOM 5335 C CA . SER A 1 685 ? -18.555 -5.618 16.977 1.00 76.25 685 SER A CA 1
ATOM 5336 C C . SER A 1 685 ? -19.406 -4.416 16.573 1.00 76.25 685 SER A C 1
ATOM 5338 O O . SER A 1 685 ? -20.464 -4.608 15.976 1.00 76.25 685 SER A O 1
ATOM 5340 N N . VAL A 1 686 ? -18.993 -3.198 16.929 1.00 81.06 686 VAL A N 1
ATOM 5341 C CA . VAL A 1 686 ? -19.807 -1.979 16.821 1.00 81.06 686 VAL A CA 1
ATOM 5342 C C . VAL A 1 686 ? -19.433 -1.126 15.611 1.00 81.06 686 VAL A C 1
ATOM 5344 O O . VAL A 1 686 ? -20.339 -0.586 14.978 1.00 81.06 686 VAL A O 1
ATOM 5347 N N . LEU A 1 687 ? -18.147 -1.052 15.248 1.00 83.06 687 LEU A N 1
ATOM 5348 C CA . LEU A 1 687 ? -17.608 -0.113 14.253 1.00 83.06 687 LEU A CA 1
ATOM 5349 C C . LEU A 1 687 ? -18.326 -0.175 12.895 1.00 83.06 687 LEU A C 1
ATOM 5351 O O . LEU A 1 687 ? -18.464 0.843 12.222 1.00 83.06 687 LEU A O 1
ATOM 5355 N N . GLN A 1 688 ? -18.822 -1.353 12.505 1.00 74.62 688 GLN A N 1
ATOM 5356 C CA . GLN A 1 688 ? -19.533 -1.547 11.234 1.00 74.62 688 GLN A CA 1
ATOM 5357 C C . GLN A 1 688 ? -20.871 -0.799 11.152 1.00 74.62 688 GLN A C 1
ATOM 5359 O O . GLN A 1 68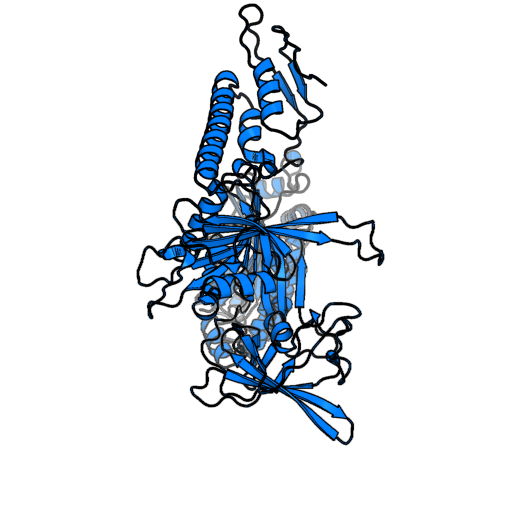8 ? -21.368 -0.551 10.056 1.00 74.62 688 GLN A O 1
ATOM 5364 N N . VAL A 1 689 ? -21.487 -0.483 12.295 1.00 75.94 689 VAL A N 1
ATOM 5365 C CA . VAL A 1 689 ? -22.852 0.070 12.362 1.00 75.94 689 VAL A CA 1
ATOM 5366 C C . VAL A 1 689 ? -22.947 1.368 13.160 1.00 75.94 689 VAL A C 1
ATOM 5368 O O . VAL A 1 689 ? -23.896 2.124 12.977 1.00 75.94 689 VAL A O 1
ATOM 5371 N N . ALA A 1 690 ? -21.994 1.639 14.049 1.00 85.88 690 ALA A N 1
ATOM 5372 C CA . ALA A 1 690 ? -22.005 2.802 14.921 1.00 85.88 690 ALA A CA 1
ATOM 5373 C C . ALA A 1 690 ? -20.588 3.181 15.366 1.00 85.88 690 ALA A C 1
ATOM 5375 O O . ALA A 1 690 ? -19.669 2.366 15.351 1.00 85.88 690 ALA A O 1
ATOM 5376 N N . ARG A 1 691 ? -20.418 4.419 15.828 1.00 90.56 691 ARG A N 1
ATOM 5377 C CA . ARG A 1 691 ? -19.192 4.876 16.485 1.00 90.56 691 ARG A CA 1
ATOM 5378 C C . ARG A 1 691 ? -19.108 4.302 17.912 1.00 90.56 691 ARG A C 1
ATOM 5380 O O . ARG A 1 691 ? -20.010 4.586 18.706 1.00 90.56 691 ARG A O 1
ATOM 5387 N N . PRO A 1 692 ? -18.058 3.534 18.265 1.00 90.62 692 PRO A N 1
ATOM 5388 C CA . PRO A 1 692 ? -17.827 3.087 19.637 1.00 90.62 692 PRO A CA 1
ATOM 5389 C C . PRO A 1 692 ? -17.248 4.221 20.494 1.00 90.62 692 PRO A C 1
ATOM 5391 O O . PRO A 1 692 ? -16.365 4.960 20.052 1.00 90.62 692 PRO A O 1
ATOM 5394 N N . VAL A 1 693 ? -17.741 4.352 21.725 1.00 95.00 693 VAL A N 1
ATOM 5395 C CA . VAL A 1 693 ? -17.297 5.364 22.697 1.00 95.00 693 VAL A CA 1
ATOM 5396 C C . VAL A 1 693 ? -17.113 4.724 24.068 1.00 95.00 693 VAL A C 1
ATOM 5398 O O . VAL A 1 693 ? -17.909 3.880 24.480 1.00 95.00 693 VAL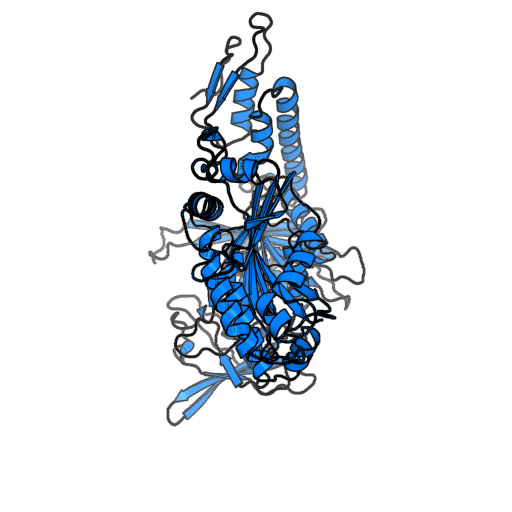 A O 1
ATOM 5401 N N . MET A 1 694 ? -16.089 5.153 24.800 1.00 94.38 694 MET A N 1
ATOM 5402 C CA . MET A 1 694 ? -15.880 4.781 26.193 1.00 94.38 694 MET A CA 1
ATOM 5403 C C . MET A 1 694 ? -15.800 6.016 27.092 1.00 94.38 694 MET A C 1
ATOM 5405 O O . MET A 1 694 ? -14.960 6.887 26.884 1.00 94.38 694 MET A O 1
ATOM 5409 N N . LEU A 1 695 ? -16.629 6.054 28.134 1.00 94.62 695 LEU A N 1
ATOM 5410 C CA . LEU A 1 695 ? -16.548 7.006 29.238 1.00 94.62 695 LEU A CA 1
ATOM 5411 C C . LEU A 1 695 ? -16.053 6.276 30.493 1.00 94.62 695 LEU A C 1
ATOM 5413 O O . LEU A 1 695 ? -16.663 5.308 30.948 1.00 94.62 695 LEU A O 1
ATOM 5417 N N . CYS A 1 696 ? -14.938 6.727 31.055 1.00 92.50 696 CYS A N 1
ATOM 5418 C CA . CYS A 1 696 ? -14.268 6.067 32.176 1.00 92.50 696 CYS A CA 1
ATOM 5419 C C . CYS A 1 696 ? -13.738 7.085 33.199 1.00 92.50 696 CYS A C 1
ATOM 5421 O O . CYS A 1 696 ? -13.981 8.288 33.076 1.00 92.50 696 CYS A O 1
ATOM 5423 N N . SER A 1 697 ? -13.069 6.623 34.254 1.00 90.88 697 SER A N 1
ATOM 5424 C CA . SER A 1 697 ? -12.354 7.507 35.179 1.00 90.88 697 SER A CA 1
ATOM 5425 C C . SER A 1 697 ? -11.057 8.026 34.559 1.00 90.88 697 SER A C 1
ATOM 5427 O O . SER A 1 697 ? -10.386 7.312 33.805 1.00 90.88 697 SER A O 1
ATOM 5429 N N . ALA A 1 698 ? -10.701 9.263 34.918 1.00 76.75 698 ALA A N 1
ATOM 5430 C CA . ALA A 1 698 ? -9.437 9.898 34.537 1.00 76.75 698 ALA A CA 1
ATOM 5431 C C . ALA A 1 698 ? -8.179 9.090 34.930 1.00 76.75 698 ALA A C 1
ATOM 5433 O O . ALA A 1 698 ? -8.204 8.297 35.910 1.00 76.75 698 ALA A O 1
#

Organism: NCBI:txid641025